Protein AF-0000000066200350 (afdb_homodimer)

Nearest PDB structures (foldseek):
  5h67-assembly1_C  TM=8.422E-01  e=1.984E-03  Bacillus subtilis subsp. subtilis str. 168
  4i99-assembly1_C  TM=7.567E-01  e=9.875E-02  Pyrococcus furiosus DSM 3638
  6wge-assembly1_C  TM=4.263E-01  e=4.332E-01  Homo sapiens
  5h67-assembly1_C  TM=8.419E-01  e=1.593E-03  Bacillus subtilis subsp. subtilis str. 168
  4i99-assembly1_C  TM=7.559E-01  e=7.669E-02  Pyrococcus furiosus DSM 3638

Secondary structure (DSSP, 8-state):
-----------SSHHHHHHHHHHHHT--TTS--HHHHHHHHHHHHHHHHHHHHHHHHHHHHHHHHHHHHHHHHHS--------TT-------TTHHHHHHHHHHHHHHHHHHHHHHHHHHHHHHT------TTSSS-S---------HHHHHHHHHHHHHHHHHHSPPB----S----HHHHHHHHHHHHHTSTTSEEEGGGG---SBHHHHHHHHHHHHHHHHTTSEEEEESSTTS-EEEEE-STTT-/-----------SSHHHHHHHHHHHHT--TTS--HHHHHHHHHHHHHHHHHHHHHHHHHHHHHHHHHHHHHHHHHS--------TT-------TTHHHHHHHHHHHHHHHHHHHHHHHHHHHHHHT------TTSSS-S---------HHHHHHHHHHHHHHHHHHSPPB----S----HHHHHHHHHHHHHTSTTSEEEGGGG---SBHHHHHHHHHHHHHHHHTTSEEEEESSTTS-EEEEE--TTT-

Radius of gyration: 26.45 Å; Cα contacts (8 Å, |Δi|>4): 480; chains: 2; bounding box: 98×64×71 Å

InterPro domains:
  IPR003768 Segregation and condensation protein A [MF_01805] (4-245)
  IPR003768 Segregation and condensation protein A [PF02616] (21-243)
  IPR003768 Segregation and condensation protein A [PTHR33969] (3-246)
  IPR023093 ScpA-like, C-terminal [G3DSA:1.10.10.580] (178-244)

Organism: Listeria monocytogenes serotype 4a (strain HCC23) (NCBI:txid552536)

Structure (mmCIF, N/CA/C/O backbone):
data_AF-0000000066200350-model_v1
#
loop_
_entity.id
_entity.type
_entity.pdbx_description
1 polymer 'Segregation and condensation protein A'
#
loop_
_atom_site.group_PDB
_atom_site.id
_atom_site.type_symbol
_atom_site.label_atom_id
_atom_site.label_alt_id
_atom_site.label_comp_id
_atom_site.label_asym_id
_atom_site.label_entity_id
_atom_site.label_seq_id
_atom_site.pdbx_PDB_ins_code
_atom_site.Cartn_x
_atom_site.Cartn_y
_atom_site.Cartn_z
_atom_site.occupancy
_atom_site.B_iso_or_equiv
_atom_site.auth_seq_id
_atom_site.auth_comp_id
_atom_site.auth_asym_id
_atom_site.auth_atom_id
_atom_site.pdbx_PDB_model_num
ATOM 1 N N . MET A 1 1 ? -17.141 -13.258 -3.705 1 23.38 1 MET A N 1
ATOM 2 C CA . MET A 1 1 ? -15.875 -12.961 -4.371 1 23.38 1 MET A CA 1
ATOM 3 C C . MET A 1 1 ? -15.109 -11.875 -3.617 1 23.38 1 MET A C 1
ATOM 5 O O . MET A 1 1 ? -15.516 -10.711 -3.604 1 23.38 1 MET A O 1
ATOM 9 N N . VAL A 1 2 ? -14.484 -12.406 -2.553 1 25.95 2 VAL A N 1
ATOM 10 C CA . VAL A 1 2 ? -13.898 -11.562 -1.511 1 25.95 2 VAL A CA 1
ATOM 11 C C . VAL A 1 2 ? -12.617 -10.914 -2.029 1 25.95 2 VAL A C 1
ATOM 13 O O . VAL A 1 2 ? -11.633 -11.609 -2.301 1 25.95 2 VAL A O 1
ATOM 16 N N . GLU A 1 3 ? -12.75 -9.859 -2.844 1 28.88 3 GLU A N 1
ATOM 17 C CA . GLU A 1 3 ? -11.672 -9.234 -3.605 1 28.88 3 GLU A CA 1
ATOM 18 C C . GLU A 1 3 ? -10.75 -8.422 -2.697 1 28.88 3 GLU A C 1
ATOM 20 O O . GLU A 1 3 ? -11.164 -7.414 -2.121 1 28.88 3 GLU A O 1
ATOM 25 N N . MET A 1 4 ? -9.984 -9.141 -1.834 1 29.5 4 MET A N 1
ATOM 26 C CA . MET A 1 4 ? -9.094 -8.641 -0.792 1 29.5 4 MET A CA 1
ATOM 27 C C . MET A 1 4 ? -7.816 -8.07 -1.396 1 29.5 4 MET A C 1
ATOM 29 O O . MET A 1 4 ? -7.172 -8.719 -2.219 1 29.5 4 MET A O 1
ATOM 33 N N . ASN A 1 5 ? -7.773 -6.816 -1.701 1 32.88 5 ASN A N 1
ATOM 34 C CA . ASN A 1 5 ? -6.715 -6.117 -2.418 1 32.88 5 ASN A CA 1
ATOM 35 C C . ASN A 1 5 ? -5.5 -5.875 -1.524 1 32.88 5 ASN A C 1
ATOM 37 O O . ASN A 1 5 ? -5.641 -5.422 -0.388 1 32.88 5 ASN A O 1
ATOM 41 N N . PHE A 1 6 ? -4.418 -6.715 -1.724 1 31.41 6 PHE A N 1
ATOM 42 C CA . PHE A 1 6 ? -3.115 -6.773 -1.068 1 31.41 6 PHE A CA 1
ATOM 43 C C . PHE A 1 6 ? -2.338 -5.48 -1.292 1 31.41 6 PHE A C 1
ATOM 45 O O . PHE A 1 6 ? -2.318 -4.945 -2.402 1 31.41 6 PHE A O 1
ATOM 52 N N . LYS A 1 7 ? -2.467 -4.461 -0.511 1 40.06 7 LYS A N 1
ATOM 53 C CA . LYS A 1 7 ? -1.557 -3.324 -0.616 1 40.06 7 LYS A CA 1
ATOM 54 C C . LYS A 1 7 ? -0.102 -3.771 -0.497 1 40.06 7 LYS A C 1
ATOM 56 O O . LYS A 1 7 ? 0.249 -4.52 0.417 1 40.06 7 LYS A O 1
ATOM 61 N N . VAL A 1 8 ? 0.663 -4.016 -1.537 1 39.97 8 VAL A N 1
ATOM 62 C CA . VAL A 1 8 ? 2.045 -4.473 -1.641 1 39.97 8 VAL A CA 1
ATOM 63 C C . VAL A 1 8 ? 2.965 -3.508 -0.895 1 39.97 8 VAL A C 1
ATOM 65 O O . VAL A 1 8 ? 3.207 -2.389 -1.355 1 39.97 8 VAL A O 1
ATOM 68 N N . ASP A 1 9 ? 2.83 -3.266 0.383 1 52.84 9 ASP A N 1
ATOM 69 C CA . ASP A 1 9 ? 3.746 -2.5 1.224 1 52.84 9 ASP A CA 1
ATOM 70 C C . ASP A 1 9 ? 5.164 -3.057 1.138 1 52.84 9 ASP A C 1
ATOM 72 O O . ASP A 1 9 ? 5.734 -3.475 2.146 1 52.84 9 ASP A O 1
ATOM 76 N N . ALA A 1 10 ? 5.703 -3.066 -0.047 1 64.19 10 ALA A N 1
ATOM 77 C CA . ALA A 1 10 ? 6.945 -3.828 -0.145 1 64.19 10 ALA A CA 1
ATOM 78 C C . ALA A 1 10 ? 8.141 -2.979 0.263 1 64.19 10 ALA A C 1
ATOM 80 O O . ALA A 1 10 ? 8.883 -3.338 1.182 1 64.19 10 ALA A O 1
ATOM 81 N N . PHE A 1 11 ? 8.234 -1.712 -0.253 1 76.94 11 PHE A N 1
ATOM 82 C CA . PHE A 1 11 ? 9.398 -0.879 0.043 1 76.94 11 PHE A CA 1
ATOM 83 C C . PHE A 1 11 ? 8.961 0.502 0.52 1 76.94 11 PHE A C 1
ATOM 85 O O . PHE A 1 11 ? 7.938 1.023 0.08 1 76.94 11 PHE A O 1
ATOM 92 N N . GLU A 1 12 ? 9.703 1.112 1.339 1 76.81 12 GLU A N 1
ATOM 93 C CA . GLU A 1 12 ? 9.383 2.4 1.949 1 76.81 12 GLU A CA 1
ATOM 94 C C . GLU A 1 12 ? 9.555 3.541 0.951 1 76.81 12 GLU A C 1
ATOM 96 O O . GLU A 1 12 ? 9.039 4.641 1.159 1 76.81 12 GLU A O 1
ATOM 101 N N . GLY A 1 13 ? 10.219 3.281 -0.117 1 85.62 13 GLY A N 1
ATOM 102 C CA . GLY A 1 13 ? 10.484 4.277 -1.142 1 85.62 13 GLY A CA 1
ATOM 103 C C . GLY A 1 13 ? 11.547 3.842 -2.139 1 85.62 13 GLY A C 1
ATOM 104 O O . GLY A 1 13 ? 12.031 2.711 -2.076 1 85.62 13 GLY A O 1
ATOM 105 N N . PRO A 1 14 ? 11.852 4.805 -3.023 1 90.75 14 PRO A N 1
ATOM 106 C CA . PRO A 1 14 ? 12.82 4.465 -4.074 1 90.75 14 PRO A CA 1
ATOM 107 C C . PRO A 1 14 ? 14.195 4.113 -3.516 1 90.75 14 PRO A C 1
ATOM 109 O O . PRO A 1 14 ? 14.828 3.158 -3.977 1 90.75 14 PRO A O 1
ATOM 112 N N . LEU A 1 15 ? 14.656 4.879 -2.521 1 92.06 15 LEU A N 1
ATOM 113 C CA . LEU A 1 15 ? 15.977 4.621 -1.966 1 92.06 15 LEU A CA 1
ATOM 114 C C . LEU A 1 15 ? 16.016 3.273 -1.251 1 92.06 15 LEU A C 1
ATOM 116 O O . LEU A 1 15 ? 17.016 2.568 -1.296 1 92.06 15 LEU A O 1
ATOM 120 N N . ASP A 1 16 ? 14.953 2.943 -0.586 1 90.12 16 ASP A N 1
ATOM 121 C CA . ASP A 1 16 ? 14.844 1.65 0.083 1 90.12 16 ASP A CA 1
ATOM 122 C C . ASP A 1 16 ? 14.906 0.504 -0.924 1 90.12 16 ASP A C 1
ATOM 124 O O . ASP A 1 16 ? 15.586 -0.497 -0.694 1 90.12 16 ASP A O 1
ATOM 128 N N . LEU A 1 17 ? 14.18 0.67 -1.973 1 90.44 17 LEU A N 1
ATOM 129 C CA . LEU A 1 17 ? 14.203 -0.326 -3.037 1 90.44 17 LEU A CA 1
ATOM 130 C C . LEU A 1 17 ? 15.609 -0.473 -3.611 1 90.44 17 LEU A C 1
ATOM 132 O O . LEU A 1 17 ? 16.094 -1.591 -3.785 1 90.44 17 LEU A O 1
ATOM 136 N N . LEU A 1 18 ? 16.281 0.663 -3.857 1 94.69 18 LEU A N 1
ATOM 137 C CA . LEU A 1 18 ? 17.625 0.633 -4.422 1 94.69 18 LEU A CA 1
ATOM 138 C C . LEU A 1 18 ? 18.594 -0.08 -3.486 1 94.69 18 LEU A C 1
ATOM 140 O O . LEU A 1 18 ? 19.406 -0.894 -3.928 1 94.69 18 LEU A O 1
ATOM 144 N N . LEU A 1 19 ? 18.453 0.238 -2.189 1 93.12 19 LEU A N 1
ATOM 145 C CA . LEU A 1 19 ? 19.312 -0.424 -1.216 1 93.12 19 LEU A CA 1
ATOM 146 C C . LEU A 1 19 ? 19.078 -1.932 -1.223 1 93.12 19 LEU A C 1
ATOM 148 O O . LEU A 1 19 ? 20.031 -2.711 -1.102 1 93.12 19 LEU A O 1
ATOM 152 N N . HIS A 1 20 ? 17.844 -2.252 -1.302 1 87.94 20 HIS A N 1
ATOM 153 C CA . HIS A 1 20 ? 17.5 -3.666 -1.369 1 87.94 20 HIS A CA 1
ATOM 154 C C . HIS A 1 20 ? 18.125 -4.328 -2.596 1 87.94 20 HIS A C 1
ATOM 156 O O . HIS A 1 20 ? 18.719 -5.406 -2.494 1 87.94 20 HIS A O 1
ATOM 162 N N . LEU A 1 21 ? 18.031 -3.699 -3.758 1 91.31 21 LEU A N 1
ATOM 163 C CA . LEU A 1 21 ? 18.578 -4.234 -5.004 1 91.31 21 LEU A CA 1
ATOM 164 C C . LEU A 1 21 ? 20.094 -4.34 -4.938 1 91.31 21 LEU A C 1
ATOM 166 O O . LEU A 1 21 ? 20.672 -5.336 -5.379 1 91.31 21 LEU A O 1
ATOM 170 N N . ILE A 1 22 ? 20.688 -3.32 -4.391 1 93.69 22 ILE A N 1
ATOM 171 C CA . ILE A 1 22 ? 22.141 -3.305 -4.242 1 93.69 22 ILE A CA 1
ATOM 172 C C . ILE A 1 22 ? 22.578 -4.457 -3.342 1 93.69 22 ILE A C 1
ATOM 174 O O . ILE A 1 22 ? 23.562 -5.133 -3.625 1 93.69 22 ILE A O 1
ATOM 178 N N . GLY A 1 23 ? 21.844 -4.684 -2.287 1 88.06 23 GLY A N 1
ATOM 179 C CA . GLY A 1 23 ? 22.109 -5.797 -1.393 1 88.06 23 GLY A CA 1
ATOM 180 C C . GLY A 1 23 ? 21.953 -7.148 -2.057 1 88.06 23 GLY A C 1
ATOM 181 O O . GLY A 1 23 ? 22.766 -8.055 -1.847 1 88.06 23 GLY A O 1
ATOM 182 N N . GLN A 1 24 ? 20.984 -7.242 -2.809 1 83.5 24 GLN A N 1
ATOM 183 C CA . GLN A 1 24 ? 20.703 -8.492 -3.498 1 83.5 24 GLN A CA 1
ATOM 184 C C . GLN A 1 24 ? 21.797 -8.828 -4.504 1 83.5 24 GLN A C 1
ATOM 186 O O . GLN A 1 24 ? 22.141 -10 -4.695 1 83.5 24 GLN A O 1
ATOM 191 N N . LEU A 1 25 ? 22.297 -7.789 -5.164 1 86.69 25 LEU A N 1
ATOM 192 C CA . LEU A 1 25 ? 23.328 -7.977 -6.168 1 86.69 25 LEU A CA 1
ATOM 193 C C . LEU A 1 25 ? 24.703 -8.125 -5.516 1 86.69 25 LEU A C 1
ATOM 195 O O . LEU A 1 25 ? 25.672 -8.492 -6.176 1 86.69 25 LEU A O 1
ATOM 199 N N . GLU A 1 26 ? 24.703 -7.871 -4.227 1 90.06 26 GLU A N 1
ATOM 200 C CA . GLU A 1 26 ? 25.938 -7.934 -3.459 1 90.06 26 GLU A CA 1
ATOM 201 C C . GLU A 1 26 ? 27.016 -7.051 -4.078 1 90.06 26 GLU A C 1
ATOM 203 O O . GLU A 1 26 ? 28.141 -7.5 -4.312 1 90.06 26 GLU A O 1
ATOM 208 N N . VAL A 1 27 ? 26.688 -5.914 -4.449 1 92.06 27 VAL A N 1
ATOM 209 C CA . VAL A 1 27 ? 27.625 -4.973 -5.047 1 92.06 27 VAL A CA 1
ATOM 210 C C . VAL A 1 27 ? 27.969 -3.881 -4.039 1 92.06 27 VAL A C 1
ATOM 212 O O . VAL A 1 27 ? 27.234 -3.654 -3.078 1 92.06 27 VAL A O 1
ATOM 215 N N . ASP A 1 28 ? 29.094 -3.254 -4.332 1 93.88 28 ASP A N 1
ATOM 216 C CA . ASP A 1 28 ? 29.531 -2.121 -3.521 1 93.88 28 ASP A CA 1
ATOM 217 C C . ASP A 1 28 ? 28.703 -0.877 -3.818 1 93.88 28 ASP A C 1
ATOM 219 O O . ASP A 1 28 ? 28.5 -0.517 -4.98 1 93.88 28 ASP A O 1
ATOM 223 N N . ILE A 1 29 ? 28.219 -0.238 -2.762 1 94.31 29 ILE A N 1
ATOM 224 C CA . ILE A 1 29 ? 27.344 0.923 -2.883 1 94.31 29 ILE A CA 1
ATOM 225 C C . ILE A 1 29 ? 28.094 2.062 -3.57 1 94.31 29 ILE A C 1
ATOM 227 O O . ILE A 1 29 ? 27.469 2.943 -4.176 1 94.31 29 ILE A O 1
ATOM 231 N N . TYR A 1 30 ? 29.484 2 -3.504 1 93.12 30 TYR A N 1
ATOM 232 C CA . TYR A 1 30 ? 30.297 3.053 -4.098 1 93.12 30 TYR A CA 1
ATOM 233 C C . TYR A 1 30 ? 30.625 2.734 -5.551 1 93.12 30 TYR A C 1
ATOM 235 O O . TYR A 1 30 ? 31.156 3.584 -6.277 1 93.12 30 TYR A O 1
ATOM 243 N N . ASP A 1 31 ? 30.375 1.604 -5.949 1 93.62 31 ASP A N 1
ATOM 244 C CA . ASP A 1 31 ? 30.625 1.172 -7.32 1 93.62 31 ASP A CA 1
ATOM 245 C C . ASP A 1 31 ? 29.422 0.391 -7.875 1 93.62 31 ASP A C 1
ATOM 247 O O . ASP A 1 31 ? 29.562 -0.773 -8.25 1 93.62 31 ASP A O 1
ATOM 251 N N . ILE A 1 32 ? 28.344 1.088 -7.984 1 94.88 32 ILE A N 1
ATOM 252 C CA . ILE A 1 32 ? 27.062 0.502 -8.383 1 94.88 32 ILE A CA 1
ATOM 253 C C . ILE A 1 32 ? 27.047 0.28 -9.898 1 94.88 32 ILE A C 1
ATOM 255 O O . ILE A 1 32 ? 27.344 1.198 -10.664 1 94.88 32 ILE A O 1
ATOM 259 N N . PRO A 1 33 ? 26.875 -0.932 -10.312 1 95.75 33 PRO A N 1
ATOM 260 C CA . PRO A 1 33 ? 26.641 -1.12 -11.75 1 95.75 33 PRO A CA 1
ATOM 261 C C . PRO A 1 33 ? 25.312 -0.508 -12.211 1 95.75 33 PRO A C 1
ATOM 263 O O . PRO A 1 33 ? 24.281 -1.174 -12.18 1 9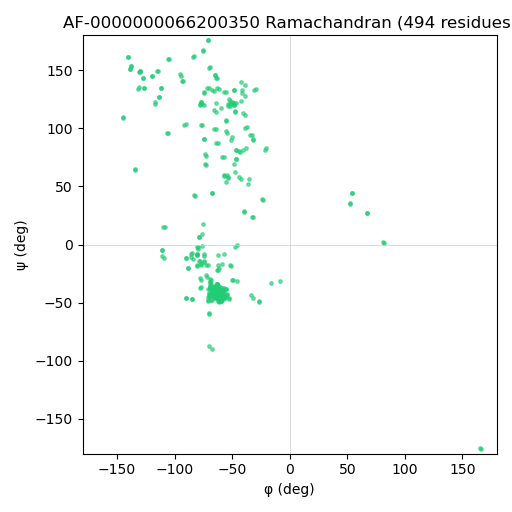5.75 33 PRO A O 1
ATOM 266 N N . MET A 1 34 ? 25.391 0.606 -12.758 1 95.25 34 MET A N 1
ATOM 267 C CA . MET A 1 34 ? 24.203 1.434 -12.992 1 95.25 34 MET A CA 1
ATOM 268 C C . MET A 1 34 ? 23.297 0.805 -14.047 1 95.25 34 MET A C 1
ATOM 270 O O . MET A 1 34 ? 22.078 0.91 -13.961 1 95.25 34 MET A O 1
ATOM 274 N N . ALA A 1 35 ? 23.922 0.176 -15.031 1 94.12 35 ALA A N 1
ATOM 275 C CA . ALA A 1 35 ? 23.109 -0.441 -16.078 1 94.12 35 ALA A CA 1
ATOM 276 C C . ALA A 1 35 ? 22.203 -1.528 -15.5 1 94.12 35 ALA A C 1
ATOM 278 O O . ALA A 1 35 ? 20.984 -1.53 -15.734 1 94.12 35 ALA A O 1
ATOM 279 N N . GLU A 1 36 ? 22.797 -2.344 -14.727 1 93.75 36 GLU A N 1
ATOM 280 C CA . GLU A 1 36 ? 22.078 -3.467 -14.141 1 93.75 36 GLU A CA 1
ATOM 281 C C . GLU A 1 36 ? 21.062 -2.986 -13.109 1 93.75 36 GLU A C 1
ATOM 283 O O . GLU A 1 36 ? 19.906 -3.428 -13.109 1 93.75 36 GLU A O 1
ATOM 288 N N . ILE A 1 37 ? 21.438 -2.1 -12.289 1 95.12 37 ILE A N 1
ATOM 289 C CA . ILE A 1 37 ? 20.594 -1.582 -11.219 1 95.12 37 ILE A CA 1
ATOM 290 C C . ILE A 1 37 ? 19.391 -0.852 -11.828 1 95.12 37 ILE A C 1
ATOM 292 O O . ILE A 1 37 ? 18.266 -0.981 -11.344 1 95.12 37 ILE A O 1
ATOM 296 N N . THR A 1 38 ? 19.625 -0.1 -12.875 1 96.5 38 THR A N 1
ATOM 297 C CA . THR A 1 38 ? 18.562 0.639 -13.539 1 96.5 38 THR A CA 1
ATOM 298 C C . THR A 1 38 ? 17.531 -0.317 -14.148 1 96.5 38 THR A C 1
ATOM 300 O O . THR A 1 38 ? 16.328 -0.12 -14 1 96.5 38 THR A O 1
ATOM 303 N N . ASP A 1 39 ? 18.016 -1.316 -14.719 1 93.19 39 ASP A N 1
ATOM 304 C CA . ASP A 1 39 ? 17.125 -2.289 -15.352 1 93.19 39 ASP A CA 1
ATOM 305 C C . ASP A 1 39 ? 16.266 -3.004 -14.32 1 93.19 39 ASP A C 1
ATOM 307 O O . ASP A 1 39 ? 15.055 -3.156 -14.508 1 93.19 39 ASP A O 1
ATOM 311 N N . GLN A 1 40 ? 16.906 -3.393 -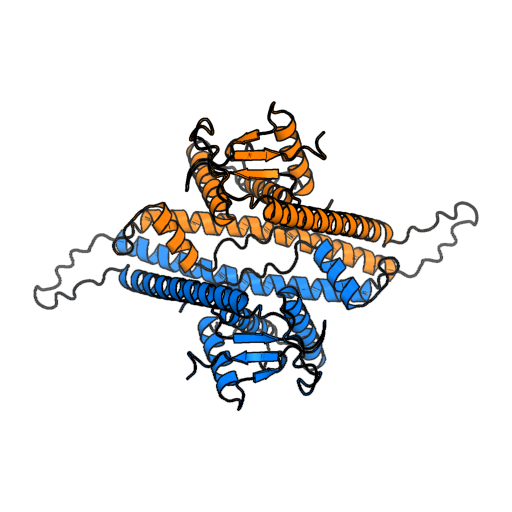13.289 1 91.5 40 GLN A N 1
ATOM 312 C CA . GLN A 1 40 ? 16.172 -4.074 -12.227 1 91.5 40 GLN A CA 1
ATOM 313 C C . GLN A 1 40 ? 15.172 -3.133 -11.562 1 91.5 40 GLN A C 1
ATOM 315 O O . GLN A 1 40 ? 14.039 -3.531 -11.266 1 91.5 40 GLN A O 1
ATOM 320 N N . TYR A 1 41 ? 15.609 -1.949 -11.305 1 93.44 41 TYR A N 1
ATOM 321 C CA . TYR A 1 41 ? 14.719 -0.948 -10.719 1 93.44 41 TYR A CA 1
ATOM 322 C C . TYR A 1 41 ? 13.492 -0.732 -11.594 1 93.44 41 TYR A C 1
ATOM 324 O O . TYR A 1 41 ? 12.359 -0.739 -11.094 1 93.44 41 TYR A O 1
ATOM 332 N N . MET A 1 42 ? 13.672 -0.593 -12.828 1 93.56 42 MET A N 1
ATOM 333 C CA . MET A 1 42 ? 12.586 -0.344 -13.773 1 93.56 42 MET A CA 1
ATOM 334 C C . MET A 1 42 ? 11.625 -1.525 -13.82 1 93.56 42 MET A C 1
ATOM 336 O O . MET A 1 42 ? 10.406 -1.337 -13.898 1 93.56 42 MET A O 1
ATOM 340 N N . GLU A 1 43 ? 12.164 -2.625 -13.742 1 88.75 43 GLU A N 1
ATOM 341 C CA . GLU A 1 43 ? 11.328 -3.822 -13.742 1 88.75 43 GLU A CA 1
ATOM 342 C C . GLU A 1 43 ? 10.43 -3.865 -12.508 1 88.75 43 GLU A C 1
ATOM 344 O O . GLU A 1 43 ? 9.242 -4.184 -12.609 1 88.75 43 GLU A O 1
ATOM 349 N N . PHE A 1 44 ? 11.039 -3.543 -11.406 1 87.88 44 PHE A N 1
ATOM 350 C CA . PHE A 1 44 ? 10.281 -3.504 -10.164 1 87.88 44 PHE A CA 1
ATOM 351 C C . PHE A 1 44 ? 9.172 -2.465 -10.242 1 87.88 44 PHE A C 1
ATOM 353 O O . PHE A 1 44 ? 8.031 -2.738 -9.859 1 87.88 44 PHE A O 1
ATOM 360 N N . VAL A 1 45 ? 9.453 -1.34 -10.68 1 89.25 45 VAL A N 1
ATOM 361 C CA . VAL A 1 45 ? 8.5 -0.242 -10.773 1 89.25 45 VAL A CA 1
ATOM 362 C C . VAL A 1 45 ? 7.336 -0.645 -11.68 1 89.25 45 VAL A C 1
ATOM 364 O O . VAL A 1 45 ? 6.172 -0.413 -11.344 1 89.25 45 VAL A O 1
ATOM 367 N N . HIS A 1 46 ? 7.648 -1.234 -12.781 1 88.44 46 HIS A N 1
ATOM 368 C CA . HIS A 1 46 ? 6.617 -1.657 -13.727 1 88.44 46 HIS A CA 1
ATOM 369 C C . HIS A 1 46 ? 5.707 -2.711 -13.102 1 88.44 46 HIS A C 1
ATOM 371 O O . HIS A 1 46 ? 4.484 -2.656 -13.266 1 88.44 46 HIS A O 1
ATOM 377 N N . THR A 1 47 ? 6.305 -3.602 -12.422 1 86 47 THR A N 1
ATOM 378 C CA . THR A 1 47 ? 5.535 -4.648 -11.758 1 86 47 THR A CA 1
ATOM 379 C C . THR A 1 47 ? 4.617 -4.051 -10.695 1 86 47 THR A C 1
ATOM 381 O O . THR A 1 47 ? 3.443 -4.418 -10.602 1 86 47 THR A O 1
ATOM 384 N N . MET A 1 48 ? 5.141 -3.158 -9.977 1 84.5 48 MET A N 1
ATOM 385 C CA . MET A 1 48 ? 4.352 -2.492 -8.945 1 84.5 48 MET A CA 1
ATOM 386 C C . MET A 1 48 ? 3.184 -1.729 -9.555 1 84.5 48 MET A C 1
ATOM 388 O O . MET A 1 48 ? 2.082 -1.72 -9.008 1 84.5 48 MET A O 1
ATOM 392 N N . GLN A 1 49 ? 3.406 -1.073 -10.617 1 85.5 49 GLN A N 1
ATOM 393 C CA . GLN A 1 49 ? 2.355 -0.333 -11.312 1 85.5 49 GLN A CA 1
ATOM 394 C C . GLN A 1 49 ? 1.235 -1.264 -11.766 1 85.5 49 GLN A C 1
ATOM 396 O O . GLN A 1 49 ? 0.055 -0.936 -11.633 1 85.5 49 GLN A O 1
ATOM 401 N N . GLU A 1 50 ? 1.645 -2.369 -12.242 1 84.56 50 GLU A N 1
ATOM 402 C CA . GLU A 1 50 ? 0.655 -3.348 -12.688 1 84.56 50 GLU A CA 1
ATOM 403 C C . GLU A 1 50 ? -0.171 -3.867 -11.508 1 84.56 50 GLU A C 1
ATOM 405 O O . GLU A 1 50 ? -1.39 -4.016 -11.617 1 84.56 50 GLU A O 1
ATOM 410 N N . MET A 1 51 ? 0.463 -4.133 -10.5 1 83.62 51 MET A N 1
ATOM 411 C CA . MET A 1 51 ? -0.225 -4.609 -9.305 1 83.62 51 MET A CA 1
ATOM 412 C C . MET A 1 51 ? -1.186 -3.551 -8.766 1 83.62 51 MET A C 1
ATOM 414 O O . MET A 1 51 ? -2.305 -3.869 -8.367 1 83.62 51 MET A O 1
ATOM 418 N N . GLU A 1 52 ? -0.717 -2.367 -8.75 1 81.75 52 GLU A N 1
ATOM 419 C CA . GLU A 1 52 ? -1.545 -1.264 -8.273 1 81.75 52 GLU A CA 1
ATOM 420 C C . GLU A 1 52 ? -2.793 -1.095 -9.133 1 81.75 52 GLU A C 1
ATOM 422 O O . GLU A 1 52 ? -3.865 -0.762 -8.625 1 81.75 52 GLU A O 1
ATOM 427 N N . LEU A 1 53 ? -2.564 -1.253 -10.383 1 83.88 53 LEU A N 1
ATOM 428 C CA . LEU A 1 53 ? -3.697 -1.139 -11.289 1 83.88 53 LEU A CA 1
ATOM 429 C C . LEU A 1 53 ? -4.762 -2.184 -10.969 1 83.88 53 LEU A C 1
ATOM 431 O O . LEU A 1 53 ? -5.957 -1.883 -10.992 1 83.88 53 LEU A O 1
ATOM 435 N N . ASP A 1 54 ? -4.332 -3.326 -10.688 1 83 54 ASP A N 1
ATOM 436 C CA . ASP A 1 54 ? -5.266 -4.406 -10.375 1 83 54 ASP A CA 1
ATOM 437 C C . ASP A 1 54 ? -6.004 -4.129 -9.062 1 83 54 ASP A C 1
ATOM 439 O O . ASP A 1 54 ? -7.215 -4.336 -8.977 1 83 54 ASP A O 1
ATOM 443 N N . VAL A 1 55 ? -5.352 -3.615 -8.141 1 81.75 55 VAL A N 1
ATOM 444 C CA . VAL A 1 55 ? -5.941 -3.312 -6.844 1 81.75 55 VAL A CA 1
ATOM 445 C C . VAL A 1 55 ? -6.918 -2.146 -6.977 1 81.75 55 VAL A C 1
ATOM 447 O O . VAL A 1 55 ? -8.023 -2.186 -6.43 1 81.75 55 VAL A O 1
ATOM 450 N N . ALA A 1 56 ? -6.527 -1.144 -7.684 1 84.94 56 ALA A N 1
ATOM 451 C CA . ALA A 1 56 ? -7.387 0.015 -7.898 1 84.94 56 ALA A CA 1
ATOM 452 C C . ALA A 1 56 ? -8.68 -0.387 -8.602 1 84.94 56 ALA A C 1
ATOM 454 O O . ALA A 1 56 ? -9.758 0.116 -8.273 1 84.94 56 ALA A O 1
ATOM 455 N N . SER A 1 57 ? -8.539 -1.248 -9.484 1 85.56 57 SER A N 1
ATOM 456 C CA . SER A 1 57 ? -9.68 -1.688 -10.281 1 85.56 57 SER A CA 1
ATOM 457 C C . SER A 1 57 ? -10.75 -2.322 -9.398 1 85.56 57 SER A C 1
ATOM 459 O O . SER A 1 57 ? -11.945 -2.117 -9.617 1 85.56 57 SER A O 1
ATOM 461 N N . GLU A 1 58 ? -10.289 -3.008 -8.391 1 84.94 58 GLU A N 1
ATOM 462 C CA . GLU A 1 58 ? -11.234 -3.639 -7.48 1 84.94 58 GLU A CA 1
ATOM 463 C C . GLU A 1 58 ? -12.078 -2.594 -6.746 1 84.94 58 GLU A C 1
ATOM 465 O O . GLU A 1 58 ? -13.289 -2.76 -6.586 1 84.94 58 GLU A O 1
ATOM 470 N N . TYR A 1 59 ? -11.508 -1.597 -6.367 1 89.56 59 TYR A N 1
ATOM 471 C CA . TYR A 1 59 ? -12.211 -0.527 -5.668 1 89.56 59 TYR A CA 1
ATOM 472 C C . TYR A 1 59 ? -13.164 0.2 -6.609 1 89.56 59 TYR A C 1
ATOM 474 O O . TYR A 1 59 ? -14.273 0.579 -6.211 1 89.56 59 TYR A O 1
ATOM 482 N N . LEU A 1 60 ? -12.703 0.349 -7.871 1 91.38 60 LEU A N 1
ATOM 483 C CA . LEU A 1 60 ? -13.516 1.06 -8.852 1 91.38 60 LEU A CA 1
ATOM 484 C C . LEU A 1 60 ? -14.75 0.246 -9.219 1 91.38 60 LEU A C 1
ATOM 486 O O . LEU A 1 60 ? -15.836 0.805 -9.414 1 91.38 60 LEU A O 1
ATOM 490 N N . VAL A 1 61 ? -14.531 -1.032 -9.281 1 91.06 61 VAL A N 1
ATOM 491 C CA . VAL A 1 61 ? -15.664 -1.911 -9.562 1 91.06 61 VAL A CA 1
ATOM 492 C C . VAL A 1 61 ? -16.688 -1.819 -8.438 1 91.06 61 VAL A C 1
ATOM 494 O O . VAL A 1 61 ? -17.891 -1.718 -8.688 1 91.06 61 VAL A O 1
ATOM 497 N N . MET A 1 62 ? -16.25 -1.812 -7.297 1 93.19 62 MET A N 1
ATOM 498 C CA . MET A 1 62 ? -17.141 -1.668 -6.148 1 93.19 62 MET A CA 1
ATOM 499 C C . MET A 1 62 ? -17.828 -0.302 -6.16 1 93.19 62 MET A C 1
ATOM 501 O O . MET A 1 62 ? -19.016 -0.193 -5.852 1 93.19 62 MET A O 1
ATOM 505 N N . ALA A 1 63 ? -17.094 0.663 -6.539 1 94.75 63 ALA A N 1
ATOM 506 C CA . ALA A 1 63 ? -17.672 1.995 -6.672 1 94.75 63 ALA A CA 1
ATOM 507 C C . ALA A 1 63 ? -18.828 1.988 -7.664 1 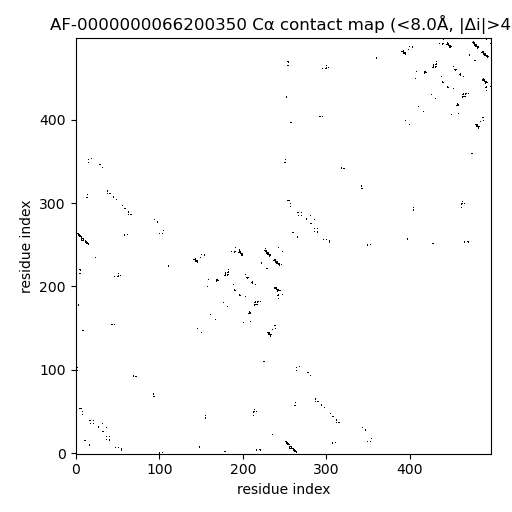94.75 63 ALA A C 1
ATOM 509 O O . ALA A 1 63 ? -19.891 2.547 -7.387 1 94.75 63 ALA A O 1
ATOM 510 N N . ALA A 1 64 ? -18.578 1.365 -8.703 1 95.62 64 ALA A N 1
ATOM 511 C CA . ALA A 1 64 ? -19.609 1.268 -9.734 1 95.62 64 ALA A CA 1
ATOM 512 C C . ALA A 1 64 ? -20.828 0.519 -9.211 1 95.62 64 ALA A C 1
ATOM 514 O O . ALA A 1 64 ? -21.969 0.901 -9.5 1 95.62 64 ALA A O 1
ATOM 515 N N . THR A 1 65 ? -20.562 -0.542 -8.5 1 95.69 65 THR A N 1
ATOM 516 C CA . THR A 1 65 ? -21.641 -1.321 -7.898 1 95.69 65 THR A CA 1
ATOM 517 C C . THR A 1 65 ? -22.453 -0.467 -6.926 1 95.69 65 THR A C 1
ATOM 519 O O . THR A 1 65 ? -23.688 -0.47 -6.965 1 95.69 65 THR A O 1
ATOM 522 N N . LEU A 1 66 ? -21.812 0.251 -6.082 1 96.88 66 LEU A N 1
ATOM 523 C CA . LEU A 1 66 ? -22.469 1.126 -5.117 1 96.88 66 LEU A CA 1
ATOM 524 C C . LEU A 1 66 ? -23.297 2.191 -5.828 1 96.88 66 LEU A C 1
ATOM 526 O O . LEU A 1 66 ? -24.422 2.48 -5.422 1 96.88 66 LEU A O 1
ATOM 530 N N . LEU A 1 67 ? -22.75 2.748 -6.855 1 96.38 67 LEU A N 1
ATOM 531 C CA . LEU A 1 67 ? -23.453 3.777 -7.621 1 96.38 67 LEU A CA 1
ATOM 532 C C . LEU A 1 67 ? -24.719 3.219 -8.266 1 96.38 67 LEU A C 1
ATOM 534 O O . LEU A 1 67 ? -25.75 3.887 -8.289 1 96.38 67 LEU A O 1
ATOM 538 N N . ALA A 1 68 ? -24.594 2.021 -8.734 1 95.38 68 ALA A N 1
ATOM 539 C CA . ALA A 1 68 ? -25.75 1.357 -9.328 1 95.38 68 ALA A CA 1
ATOM 540 C C . ALA A 1 68 ? -26.844 1.123 -8.297 1 95.38 68 ALA A C 1
ATOM 542 O O . ALA A 1 68 ? -28.016 1.379 -8.562 1 95.38 68 ALA A O 1
ATOM 543 N N . ILE A 1 69 ? -26.422 0.662 -7.188 1 96.06 69 ILE A N 1
ATOM 544 C CA . ILE A 1 69 ? -27.375 0.41 -6.117 1 96.06 69 ILE A CA 1
ATOM 545 C C . ILE A 1 69 ? -28.031 1.723 -5.691 1 96.06 69 ILE A C 1
ATOM 547 O O . ILE A 1 69 ? -29.25 1.797 -5.547 1 96.06 69 ILE A O 1
ATOM 551 N N . LYS A 1 70 ? -27.234 2.73 -5.523 1 95.12 70 LYS A N 1
ATOM 552 C CA . LYS A 1 70 ? -27.75 4.047 -5.156 1 95.12 70 LYS A CA 1
ATOM 553 C C . LYS A 1 70 ? -28.781 4.531 -6.168 1 95.12 70 LYS A C 1
ATOM 555 O O . LYS A 1 70 ? -29.844 5.035 -5.785 1 95.12 70 LYS A O 1
ATOM 560 N N . SER A 1 71 ? -28.438 4.359 -7.371 1 93.19 71 SER A N 1
ATOM 561 C CA . SER A 1 71 ? -29.312 4.797 -8.453 1 93.19 71 SER A CA 1
ATOM 562 C C . SER A 1 71 ? -30.641 4.051 -8.422 1 93.19 71 SER A C 1
ATOM 564 O O . SER A 1 71 ? -31.703 4.66 -8.578 1 93.19 71 SER A O 1
ATOM 566 N N . LYS A 1 72 ? -30.578 2.77 -8.203 1 92.31 72 LYS A N 1
ATOM 567 C CA . LYS A 1 72 ? -31.781 1.942 -8.133 1 92.31 72 LYS A CA 1
ATOM 568 C C . LYS A 1 72 ? -32.656 2.346 -6.953 1 92.31 72 LYS A C 1
ATOM 570 O O . LYS A 1 72 ? -33.875 2.34 -7.055 1 92.31 72 LYS A O 1
ATOM 575 N N . MET A 1 73 ? -32 2.664 -5.953 1 90.81 73 MET A N 1
ATOM 576 C CA . MET A 1 73 ? -32.75 3.025 -4.738 1 90.81 73 MET A CA 1
ATOM 577 C C . MET A 1 73 ? -33.406 4.383 -4.895 1 90.81 73 MET A C 1
ATOM 579 O O . MET A 1 73 ? -34.406 4.664 -4.227 1 90.81 73 MET A O 1
ATOM 583 N N . LEU A 1 74 ? -32.875 5.238 -5.719 1 88.12 74 LEU A N 1
ATOM 584 C CA . LEU A 1 74 ? -33.406 6.582 -5.914 1 88.12 74 LEU A CA 1
ATOM 585 C C . LEU A 1 74 ? -34.5 6.59 -6.953 1 88.12 74 LEU A C 1
ATOM 587 O O . LEU A 1 74 ? -35.281 7.547 -7.035 1 88.12 74 LEU A O 1
ATOM 591 N N . LEU A 1 75 ? -34.688 5.543 -7.668 1 82.94 75 LEU A N 1
ATOM 592 C CA . LEU A 1 75 ? -35.719 5.469 -8.711 1 82.94 75 LEU A CA 1
ATOM 593 C C . LEU A 1 75 ? -37.094 5.266 -8.109 1 82.94 75 LEU A C 1
ATOM 595 O O . LEU A 1 75 ? -37.25 4.492 -7.164 1 82.94 75 LEU A O 1
ATOM 599 N N . PRO A 1 76 ? -38.031 6.34 -8.516 1 76.12 76 PRO A N 1
ATOM 600 C CA . PRO A 1 76 ? -39.406 6.168 -8.031 1 76.12 76 PRO A CA 1
ATOM 601 C C . PRO A 1 76 ? -39.938 4.766 -8.289 1 76.12 76 PRO A C 1
ATOM 603 O O . PRO A 1 76 ? -39.625 4.152 -9.305 1 76.12 76 PRO A O 1
ATOM 606 N N . LYS A 1 77 ? -40.25 4.176 -7.262 1 61.97 77 LYS A N 1
ATOM 607 C CA . LYS A 1 77 ? -40.875 2.861 -7.422 1 61.97 77 LYS A CA 1
ATOM 608 C C . LYS A 1 77 ? -41.969 2.893 -8.484 1 61.97 77 LYS A C 1
ATOM 610 O O . LYS A 1 77 ? -42.875 3.707 -8.414 1 61.97 77 LYS A O 1
ATOM 615 N N . GLN A 1 78 ? -41.531 2.951 -9.633 1 53.5 78 GLN A N 1
ATOM 616 C CA . GLN A 1 78 ? -42.656 2.883 -10.578 1 53.5 78 GLN A CA 1
ATOM 617 C C . GLN A 1 78 ? -43.75 1.991 -10.047 1 53.5 78 GLN A C 1
ATOM 619 O O . GLN A 1 78 ? -43.531 0.844 -9.664 1 53.5 78 GLN A O 1
ATOM 624 N N . GLU A 1 79 ? -44.688 2.686 -9.383 1 49.62 79 GLU A N 1
ATOM 625 C CA . GLU A 1 79 ? -45.938 1.994 -9.18 1 49.62 79 GLU A CA 1
ATOM 626 C C . GLU A 1 79 ? -46.344 1.19 -10.414 1 49.62 79 GLU A C 1
ATOM 628 O O . GLU A 1 79 ? -47 1.718 -11.328 1 49.62 79 GLU A O 1
ATOM 633 N N . LEU A 1 80 ? -45.5 0.712 -11.211 1 45.09 80 LEU A N 1
ATOM 634 C CA . LEU A 1 80 ? -46.156 -0.083 -12.25 1 45.09 80 LEU A CA 1
ATOM 635 C C . LEU A 1 80 ? -47.281 -0.92 -11.672 1 45.09 80 LEU A C 1
ATOM 637 O O . LEU A 1 80 ? -47.188 -1.423 -10.555 1 45.09 80 LEU A O 1
ATOM 641 N N . GLU A 1 81 ? -48.562 -0.536 -12.109 1 44.31 81 GLU A N 1
ATOM 642 C CA . GLU A 1 81 ? -49.781 -1.357 -12.062 1 44.31 81 GLU A CA 1
ATOM 643 C C . GLU A 1 81 ? -49.438 -2.836 -12.25 1 44.31 81 GLU A C 1
ATOM 645 O O . GLU A 1 81 ? -49.531 -3.357 -13.359 1 44.31 81 GLU A O 1
ATOM 650 N N . ILE A 1 82 ? -48.312 -3.27 -11.984 1 43.16 82 ILE A N 1
ATOM 651 C CA . ILE A 1 82 ? -48.281 -4.715 -12.164 1 43.16 82 ILE A CA 1
ATOM 652 C C . ILE A 1 82 ? -49.438 -5.363 -11.445 1 43.16 82 ILE A C 1
ATOM 654 O O . ILE A 1 82 ? -49.812 -4.941 -10.344 1 43.16 82 ILE A O 1
ATOM 658 N N . ASP A 1 83 ? -50.344 -6.168 -12.18 1 44.12 83 ASP A N 1
ATOM 659 C CA . ASP A 1 83 ? -51.406 -7.043 -11.719 1 44.12 83 ASP A CA 1
ATOM 660 C C . ASP A 1 83 ? -51.094 -7.621 -10.336 1 44.12 83 ASP A C 1
ATOM 662 O O . ASP A 1 83 ? -49.906 -7.801 -9.992 1 44.12 83 ASP A O 1
ATOM 666 N N . TYR A 1 84 ? -52.031 -7.633 -9.344 1 46.38 84 TYR A N 1
ATOM 667 C CA . TYR A 1 84 ? -52.125 -8.211 -8.008 1 46.38 84 TYR A CA 1
ATOM 668 C C . TYR A 1 84 ? -51.25 -9.453 -7.883 1 46.38 84 TYR A C 1
ATOM 670 O O . TYR A 1 84 ? -50.844 -9.82 -6.781 1 46.38 84 TYR A O 1
ATOM 678 N N . ASP A 1 85 ? -51.375 -10.43 -8.883 1 44.72 85 ASP A N 1
ATOM 679 C CA . ASP A 1 85 ? -50.969 -11.82 -8.664 1 44.72 85 ASP A CA 1
ATOM 680 C C . ASP A 1 85 ? -49.469 -11.945 -8.562 1 44.72 85 ASP A C 1
ATOM 682 O O . ASP A 1 85 ? -48.938 -12.883 -7.949 1 44.72 85 ASP A O 1
ATOM 686 N N . THR A 1 86 ? -48.688 -11.523 -9.633 1 45.75 86 THR A N 1
ATOM 687 C CA . THR A 1 86 ? -47.281 -11.906 -9.562 1 45.75 86 THR A CA 1
ATOM 688 C C . THR A 1 86 ? -46.5 -10.938 -8.68 1 45.75 86 THR A C 1
ATOM 690 O O . THR A 1 86 ? -46.031 -9.891 -9.156 1 45.75 86 THR A O 1
ATOM 693 N N . LEU A 1 87 ? -46.812 -10.414 -7.574 1 44.72 87 LEU A N 1
ATOM 694 C CA . LEU A 1 87 ? -46.094 -9.742 -6.488 1 44.72 87 LEU A CA 1
ATOM 695 C C . LEU A 1 87 ? -44.625 -10.148 -6.469 1 44.72 87 LEU A C 1
ATOM 697 O O . LEU A 1 87 ? -44.25 -11.086 -5.77 1 44.72 87 LEU A O 1
ATOM 701 N N . GLU A 1 88 ? -44.031 -10.297 -7.523 1 49.22 88 GLU A N 1
ATOM 702 C CA . GLU A 1 88 ? -42.594 -10.555 -7.426 1 49.22 88 GLU A CA 1
ATOM 703 C C . GLU A 1 88 ? -41.938 -9.578 -6.465 1 49.22 88 GLU A C 1
ATOM 705 O O . GLU A 1 88 ? -42.062 -8.367 -6.609 1 49.22 88 GLU A O 1
ATOM 710 N N . GLU A 1 89 ? -41.969 -9.758 -5.172 1 53.97 89 GLU A N 1
ATOM 711 C CA . GLU A 1 89 ? -41.219 -9.062 -4.113 1 53.97 89 GLU A CA 1
ATOM 712 C C . GLU A 1 89 ? -39.969 -8.383 -4.664 1 53.97 89 GLU A C 1
ATOM 714 O O . GLU A 1 89 ? -39.094 -9.039 -5.23 1 53.97 89 GLU A O 1
ATOM 719 N N . GLU A 1 90 ? -40.031 -7.262 -5.199 1 65 90 GLU A N 1
ATOM 720 C CA . GLU A 1 90 ? -38.906 -6.473 -5.684 1 65 90 GLU A CA 1
ATOM 721 C C . GLU A 1 90 ? -37.719 -6.598 -4.75 1 65 90 GLU A C 1
ATOM 723 O O . GLU A 1 90 ? -37.844 -6.34 -3.549 1 65 90 GLU A O 1
ATOM 728 N N . GLU A 1 91 ? -36.75 -7.418 -5.086 1 81.12 91 GLU A N 1
ATOM 729 C CA . GLU A 1 91 ? -35.531 -7.688 -4.328 1 81.12 91 GLU A CA 1
ATOM 730 C C . GLU A 1 91 ? -34.812 -6.395 -3.998 1 81.12 91 GLU A C 1
ATOM 732 O O . GLU A 1 91 ? -34.719 -5.484 -4.828 1 81.12 91 GLU A O 1
ATOM 737 N N . ASP A 1 92 ? -34.625 -6.129 -2.676 1 90.94 92 ASP A N 1
ATOM 738 C CA . ASP A 1 92 ? -33.781 -5.02 -2.236 1 90.94 92 ASP A CA 1
ATOM 739 C C . ASP A 1 92 ? -32.438 -5.012 -2.971 1 90.94 92 ASP A C 1
ATOM 741 O O . ASP A 1 92 ? -31.719 -6.004 -2.949 1 90.94 92 ASP A O 1
ATOM 745 N N . PRO A 1 93 ? -32.344 -4.02 -3.695 1 92.75 93 PRO A N 1
ATOM 746 C CA . PRO A 1 93 ? -31.094 -3.949 -4.484 1 92.75 93 PRO A CA 1
ATOM 747 C C . PRO A 1 93 ? -29.844 -4.133 -3.639 1 92.75 93 PRO A C 1
ATOM 749 O O . PRO A 1 93 ? -28.781 -4.445 -4.172 1 92.75 93 PRO A O 1
ATOM 752 N N . ARG A 1 94 ? -30 -3.947 -2.326 1 94.12 94 ARG A N 1
ATOM 753 C CA . ARG A 1 94 ? -28.844 -4.027 -1.431 1 94.12 94 ARG A CA 1
ATOM 754 C C . ARG A 1 94 ? -28.562 -5.469 -1.024 1 94.12 94 ARG A C 1
ATOM 756 O O . ARG A 1 94 ? -27.5 -5.77 -0.482 1 94.12 94 ARG A O 1
ATOM 763 N N . ASP A 1 95 ? -29.344 -6.402 -1.319 1 94.19 95 ASP A N 1
ATOM 764 C CA . ASP A 1 95 ? -29.297 -7.746 -0.755 1 94.19 95 ASP A CA 1
ATOM 765 C C . ASP A 1 95 ? -27.984 -8.445 -1.095 1 94.19 95 ASP A C 1
ATOM 767 O O . ASP A 1 95 ? -27.344 -9.031 -0.219 1 94.19 95 ASP A O 1
ATOM 771 N N . ALA A 1 96 ? -27.672 -8.383 -2.305 1 93.75 96 ALA A N 1
ATOM 772 C CA . ALA A 1 96 ? -26.453 -9.055 -2.732 1 93.75 96 ALA A CA 1
ATOM 773 C C . ALA A 1 96 ? -25.234 -8.469 -2.035 1 93.75 96 ALA A C 1
ATOM 775 O O . ALA A 1 96 ? -24.328 -9.195 -1.631 1 93.75 96 ALA A O 1
ATOM 776 N N . LEU A 1 97 ? -25.188 -7.184 -1.894 1 95.62 97 LEU A N 1
ATOM 777 C CA . LEU A 1 97 ? -24.078 -6.5 -1.234 1 95.62 97 LEU A CA 1
ATOM 778 C C . LEU A 1 97 ? -24.016 -6.867 0.245 1 95.62 97 LEU A C 1
ATOM 780 O O . LEU A 1 97 ? -22.953 -7.156 0.773 1 95.62 97 LEU A O 1
ATOM 784 N N . VAL A 1 98 ? -25.141 -6.91 0.875 1 96.06 98 VAL A N 1
ATOM 785 C CA . VAL A 1 98 ? -25.234 -7.223 2.297 1 96.06 98 VAL A CA 1
ATOM 786 C C . VAL A 1 98 ? -24.719 -8.641 2.547 1 96.06 98 VAL A C 1
ATOM 788 O O . VAL A 1 98 ? -23.984 -8.883 3.508 1 96.06 98 VAL A O 1
ATOM 791 N N . GLU A 1 99 ? -25.125 -9.453 1.687 1 95.25 99 GLU A N 1
ATOM 792 C CA . GLU A 1 99 ? -24.672 -10.836 1.809 1 95.25 99 GLU A CA 1
ATOM 793 C C . GLU A 1 99 ? -23.156 -10.93 1.701 1 95.25 99 GLU A C 1
ATOM 795 O O . GLU A 1 99 ? -22.516 -11.625 2.494 1 95.25 99 GLU A O 1
ATOM 800 N N . LYS A 1 100 ? -22.625 -10.234 0.787 1 93 100 LYS A N 1
ATOM 801 C CA . LYS A 1 100 ? -21.172 -10.219 0.588 1 93 100 LYS A CA 1
ATOM 802 C C . LYS A 1 100 ? -20.453 -9.641 1.806 1 93 100 LYS A C 1
ATOM 804 O O . LYS A 1 100 ? -19.438 -10.172 2.236 1 93 100 LYS A O 1
ATOM 809 N N . LEU A 1 101 ? -21.031 -8.656 2.361 1 95.44 101 LEU A N 1
ATOM 810 C CA . LEU A 1 101 ? -20.453 -7.996 3.527 1 95.44 101 LEU A CA 1
ATOM 811 C C . LEU A 1 101 ? -20.469 -8.914 4.742 1 95.44 101 LEU A C 1
ATOM 813 O O . LEU A 1 101 ? -19.5 -8.977 5.5 1 95.44 101 LEU A O 1
ATOM 817 N N . MET A 1 102 ? -21.5 -9.617 4.867 1 95.25 102 MET A N 1
ATOM 818 C CA . MET A 1 102 ? -21.625 -10.523 6 1 95.25 102 MET A CA 1
ATOM 819 C C . MET A 1 102 ? -20.656 -11.695 5.879 1 95.25 102 MET A C 1
ATOM 821 O O . MET A 1 102 ? -20.078 -12.125 6.875 1 95.25 102 MET A O 1
ATOM 825 N N . GLU A 1 103 ? -20.609 -12.125 4.723 1 91.62 103 GLU A N 1
ATOM 826 C CA . GLU A 1 103 ? -19.641 -13.188 4.477 1 91.62 103 GLU A CA 1
ATOM 827 C C . GLU A 1 103 ? -18.219 -12.727 4.785 1 91.62 103 GLU A C 1
ATOM 829 O O . GLU A 1 103 ? -17.469 -13.43 5.465 1 91.62 103 GLU A O 1
ATOM 834 N N . TYR A 1 104 ? -17.891 -11.617 4.273 1 88.56 104 TYR A N 1
ATOM 835 C CA . TYR A 1 104 ? -16.562 -11.062 4.5 1 88.56 104 TYR A CA 1
ATOM 836 C C . TYR A 1 104 ? -16.297 -10.859 5.984 1 88.56 104 TYR A C 1
ATOM 838 O O . TYR A 1 104 ? -15.211 -11.156 6.48 1 88.56 104 TYR A O 1
ATOM 846 N N . LYS A 1 105 ? -17.188 -10.344 6.645 1 91.38 105 LYS A N 1
ATOM 847 C CA . LYS A 1 105 ? -17.094 -10.109 8.086 1 91.38 105 LYS A CA 1
ATOM 848 C C . LYS A 1 105 ? -16.812 -11.414 8.836 1 91.38 105 LYS A C 1
ATOM 850 O O . LYS A 1 105 ? -15.961 -11.453 9.727 1 91.38 105 LYS A O 1
ATOM 855 N N . ARG A 1 106 ? -17.5 -12.383 8.477 1 90.5 106 ARG A N 1
ATOM 856 C CA . ARG A 1 106 ? -17.328 -13.688 9.109 1 90.5 106 ARG A CA 1
ATOM 857 C C . ARG A 1 106 ? -15.906 -14.211 8.883 1 90.5 106 ARG A C 1
ATOM 859 O O . ARG A 1 106 ? -15.273 -14.719 9.812 1 90.5 106 ARG A O 1
ATOM 866 N N . PHE A 1 107 ? -15.516 -14.117 7.703 1 81.94 107 PHE A N 1
ATOM 867 C CA . PHE A 1 107 ? -14.172 -14.578 7.367 1 81.94 107 PHE A CA 1
ATOM 868 C C . PHE A 1 107 ? -13.117 -13.805 8.156 1 81.94 107 PHE A C 1
ATOM 870 O O . PHE A 1 107 ? -12.148 -14.391 8.641 1 81.94 107 PHE A O 1
ATOM 877 N N . LYS A 1 108 ? -13.25 -12.508 8.164 1 83.19 108 LYS A N 1
ATOM 878 C CA . LYS A 1 108 ? -12.305 -11.641 8.875 1 83.19 108 LYS A CA 1
ATOM 879 C C . LYS A 1 108 ? -12.227 -12.008 10.352 1 83.19 108 LYS A C 1
ATOM 881 O O . LYS A 1 108 ? -11.141 -12.023 10.938 1 83.19 108 LYS A O 1
ATOM 886 N N . GLU A 1 109 ? -13.32 -12.305 10.93 1 86.38 109 GLU A N 1
ATOM 887 C CA . GLU A 1 109 ? -13.375 -12.688 12.336 1 86.38 109 GLU A CA 1
ATOM 888 C C . GLU A 1 109 ? -12.711 -14.039 12.57 1 86.38 109 GLU A C 1
ATOM 890 O O . GLU A 1 109 ? -11.992 -14.227 13.547 1 86.38 109 GLU A O 1
ATOM 895 N N . ALA A 1 110 ? -13.008 -14.922 11.68 1 84.12 110 ALA A N 1
ATOM 896 C CA . ALA A 1 110 ? -12.398 -16.234 11.773 1 84.12 110 ALA A CA 1
ATOM 897 C C . ALA A 1 110 ? -10.875 -16.156 11.672 1 84.12 110 ALA A C 1
ATOM 899 O O . ALA A 1 110 ? -10.164 -16.828 12.422 1 84.12 110 ALA A O 1
ATOM 900 N N . ALA A 1 111 ? -10.477 -15.352 10.75 1 76.56 111 ALA A N 1
ATOM 901 C CA . ALA A 1 111 ? -9.039 -15.172 10.555 1 76.56 111 ALA A CA 1
ATOM 902 C C . ALA A 1 111 ? -8.391 -14.586 11.805 1 76.56 111 ALA A C 1
ATOM 904 O O . ALA A 1 111 ? -7.281 -14.977 12.18 1 76.56 111 ALA A O 1
ATOM 905 N N . LYS A 1 112 ? -9.023 -13.656 12.383 1 79 112 LYS A N 1
ATOM 906 C CA . LYS A 1 112 ? -8.523 -13.031 13.609 1 79 112 LYS A CA 1
ATOM 907 C C . LYS A 1 112 ? -8.398 -14.062 14.734 1 79 112 LYS A C 1
ATOM 909 O O . LYS A 1 112 ? -7.414 -14.055 15.477 1 79 112 LYS A O 1
ATOM 914 N N . GLU A 1 113 ? -9.352 -14.883 14.844 1 82.5 113 GLU A N 1
ATOM 915 C CA . GLU A 1 113 ? -9.344 -15.93 15.859 1 82.5 113 GLU A CA 1
ATOM 916 C C . GLU A 1 113 ? -8.195 -16.906 15.641 1 82.5 113 GLU A C 1
ATOM 918 O O . GLU A 1 113 ? -7.543 -17.328 16.594 1 82.5 113 GLU A O 1
ATOM 923 N N . LEU A 1 114 ? -8.031 -17.234 14.422 1 79.12 114 LEU A N 1
ATOM 924 C CA . LEU A 1 114 ? -6.949 -18.156 14.086 1 79.12 114 LEU A CA 1
ATOM 925 C C . LEU A 1 114 ? -5.594 -17.547 14.422 1 79.12 114 LEU A C 1
ATOM 927 O O . LEU A 1 114 ? -4.695 -18.234 14.906 1 79.12 114 LEU A O 1
ATOM 931 N N . LYS A 1 115 ? -5.445 -16.297 14.148 1 74.38 115 LYS A N 1
ATOM 932 C CA . LYS A 1 115 ? -4.203 -15.594 14.461 1 74.38 115 LYS A CA 1
ATOM 933 C C . LYS A 1 115 ? -3.938 -15.586 15.961 1 74.38 115 LYS A C 1
ATOM 935 O O . LYS A 1 115 ? -2.799 -15.758 16.391 1 74.38 115 LYS A O 1
ATOM 940 N N . GLU A 1 116 ? -4.938 -15.359 16.672 1 75.12 116 GLU A N 1
ATOM 941 C CA . GLU A 1 116 ? -4.824 -15.336 18.125 1 75.12 116 GLU A CA 1
ATOM 942 C C . GLU A 1 116 ? -4.43 -16.703 18.672 1 75.12 116 GLU A C 1
ATOM 944 O O . GLU A 1 116 ? -3.609 -16.797 19.594 1 75.12 116 GLU A O 1
ATOM 949 N N . LYS A 1 117 ? -4.98 -17.672 18.094 1 77.38 117 LYS A N 1
ATOM 950 C CA . LYS A 1 117 ? -4.656 -19.031 18.516 1 77.38 117 LYS A CA 1
ATOM 951 C C . LYS A 1 117 ? -3.209 -19.375 18.188 1 77.38 117 LYS A C 1
ATOM 953 O O . LYS A 1 117 ? -2.527 -20.031 18.969 1 77.38 117 LYS A O 1
ATOM 958 N N . GLU A 1 118 ? -2.768 -18.906 17.078 1 71.75 118 GLU A N 1
ATOM 959 C CA . GLU A 1 118 ? -1.382 -19.141 16.688 1 71.75 118 GLU A CA 1
ATOM 960 C C . GLU A 1 118 ? -0.412 -18.406 17.594 1 71.75 118 GLU A C 1
ATOM 962 O O . GLU A 1 118 ? 0.639 -18.938 17.953 1 71.75 118 GLU A O 1
ATOM 967 N N . ALA A 1 119 ? -0.751 -17.203 17.906 1 64.69 119 ALA A N 1
ATOM 968 C CA . ALA A 1 119 ? 0.083 -16.422 18.797 1 64.69 119 ALA A CA 1
ATOM 969 C C . ALA A 1 119 ? 0.171 -17.062 20.188 1 64.69 119 ALA A C 1
ATOM 971 O O . ALA A 1 119 ? 1.229 -17.062 20.812 1 64.69 119 ALA A O 1
ATOM 972 N N . GLU A 1 120 ? -0.896 -17.609 20.594 1 65.25 120 GLU A N 1
ATOM 973 C CA . GLU A 1 120 ? -0.937 -18.312 21.875 1 65.25 120 GLU A CA 1
ATOM 974 C C . GLU A 1 120 ? -0.076 -19.578 21.844 1 65.25 120 GLU A C 1
ATOM 976 O O . GLU A 1 120 ? 0.622 -19.875 22.812 1 65.25 120 GLU A O 1
ATOM 981 N N . ARG A 1 121 ? -0.211 -20.25 20.781 1 61.25 121 ARG A N 1
ATOM 982 C CA . ARG A 1 121 ? 0.571 -21.469 20.641 1 61.25 121 ARG A CA 1
ATOM 983 C C . ARG A 1 121 ? 2.062 -21.156 20.578 1 61.25 121 ARG A C 1
ATOM 985 O O . ARG A 1 121 ? 2.881 -21.922 21.094 1 61.25 121 ARG A O 1
ATOM 992 N N . SER A 1 122 ? 2.361 -20.094 19.906 1 57.28 122 SER A N 1
ATOM 993 C CA . SER A 1 122 ? 3.758 -19.672 19.844 1 57.28 122 SER A CA 1
ATOM 994 C C . SER A 1 122 ? 4.285 -19.312 21.234 1 57.28 122 SER A C 1
ATOM 996 O O . SER A 1 122 ? 5.449 -19.562 21.547 1 57.28 122 SER A O 1
ATOM 998 N N . PHE A 1 123 ? 3.439 -18.797 21.984 1 51.84 123 PHE A N 1
ATOM 999 C CA . PHE A 1 123 ? 3.789 -18.469 23.359 1 51.84 123 PHE A CA 1
ATOM 1000 C C . PHE A 1 123 ? 3.961 -19.734 24.203 1 51.84 123 PHE A C 1
ATOM 1002 O O . PHE A 1 123 ? 4.84 -19.797 25.062 1 51.84 123 PHE A O 1
ATOM 1009 N N . TYR A 1 124 ? 3.199 -20.672 24 1 50.06 124 TYR A N 1
ATOM 1010 C CA . TYR A 1 124 ? 3.268 -21.906 24.781 1 50.06 124 TYR A CA 1
ATOM 1011 C C . TYR A 1 124 ? 4.422 -22.781 24.312 1 50.06 124 TYR A C 1
ATOM 1013 O O . TYR A 1 124 ? 4.996 -23.547 25.094 1 50.06 124 TYR A O 1
ATOM 1021 N N . PHE A 1 125 ? 4.637 -22.797 23.141 1 41.88 125 PHE A N 1
ATOM 1022 C CA . PHE A 1 125 ? 5.723 -23.656 22.656 1 41.88 125 PHE A CA 1
ATOM 1023 C C . PHE A 1 125 ? 7.074 -22.984 22.891 1 41.88 125 PHE A C 1
ATOM 1025 O O . PHE A 1 125 ? 8.102 -23.484 22.422 1 41.88 125 PHE A O 1
ATOM 1032 N N . SER A 1 126 ? 7.137 -21.875 23.562 1 41.22 126 SER A N 1
ATOM 1033 C CA . SER A 1 126 ? 8.453 -21.531 24.109 1 41.22 126 SER A CA 1
ATOM 1034 C C . SER A 1 126 ? 8.859 -22.516 25.203 1 41.22 126 SER A C 1
ATOM 1036 O O . SER A 1 126 ? 8.641 -22.25 26.391 1 41.22 126 SER A O 1
ATOM 1038 N N . LYS A 1 127 ? 8.703 -23.844 25.094 1 37.66 127 LYS A N 1
ATOM 1039 C CA . LYS A 1 127 ? 9.312 -24.781 26.031 1 37.66 127 LYS A CA 1
ATOM 1040 C C . LYS A 1 127 ? 10.789 -24.453 26.25 1 37.66 127 LYS A C 1
ATOM 1042 O O . LYS A 1 127 ? 11.469 -23.953 25.344 1 37.66 127 LYS A O 1
ATOM 1047 N N . PRO A 1 128 ? 11.273 -24.422 27.516 1 36.66 128 PRO A N 1
ATOM 1048 C CA . PRO A 1 128 ? 12.719 -24.453 27.75 1 36.66 128 PRO A CA 1
ATOM 1049 C C . PRO A 1 128 ? 13.438 -25.453 26.859 1 36.66 128 PRO A C 1
ATOM 1051 O O . PRO A 1 128 ? 12.836 -26.422 26.406 1 36.66 128 PRO A O 1
ATOM 1054 N N . PRO A 1 129 ? 14.648 -25.109 26.312 1 36.19 129 PRO A N 1
ATOM 1055 C CA . PRO A 1 129 ? 15.469 -26.109 25.625 1 36.19 129 PRO A CA 1
ATOM 1056 C C . PRO A 1 129 ? 15.539 -27.438 26.375 1 36.19 129 PRO A C 1
ATOM 1058 O O . PRO A 1 129 ? 16.016 -27.5 27.5 1 36.19 129 PRO A O 1
ATOM 1061 N N . MET A 1 130 ? 14.539 -28.062 26.641 1 31.89 130 MET A N 1
ATOM 1062 C CA . MET A 1 130 ? 14.93 -29.391 27.109 1 31.89 130 MET A CA 1
ATOM 1063 C C . MET A 1 130 ? 16.062 -29.953 26.281 1 31.89 130 MET A C 1
ATOM 1065 O O . MET A 1 130 ? 16.141 -29.719 25.062 1 31.89 130 MET A O 1
ATOM 1069 N N . ASP A 1 131 ? 17.156 -30.516 27.016 1 33.38 131 ASP A N 1
ATOM 1070 C CA . ASP A 1 131 ? 18.406 -31.172 26.641 1 33.38 131 ASP A CA 1
ATOM 1071 C C . ASP A 1 131 ? 18.156 -32.25 25.562 1 33.38 131 ASP A C 1
ATOM 1073 O O . ASP A 1 131 ? 18.734 -33.312 25.625 1 33.38 131 ASP A O 1
ATOM 1077 N N . LEU A 1 132 ? 17.016 -32.531 25.109 1 29.23 132 LEU A N 1
ATOM 1078 C CA . LEU A 1 132 ? 17.172 -33.594 24.125 1 29.23 132 LEU A CA 1
ATOM 1079 C C . LEU A 1 132 ? 18.188 -33.219 23.062 1 29.23 132 LEU A C 1
ATOM 1081 O O . LEU A 1 132 ? 17.844 -32.531 22.094 1 29.23 132 LEU A O 1
ATOM 1085 N N . ALA A 1 133 ? 19.469 -32.875 23.359 1 32.72 133 ALA A N 1
ATOM 1086 C CA . ALA A 1 133 ? 20.719 -32.812 22.625 1 32.72 133 ALA A CA 1
ATOM 1087 C C . ALA A 1 133 ? 20.766 -33.906 21.531 1 32.72 133 ALA A C 1
ATOM 1089 O O . ALA A 1 133 ? 21.484 -33.781 20.547 1 32.72 133 ALA A O 1
ATOM 1090 N N . GLU A 1 134 ? 20.375 -35.094 21.953 1 32.25 134 GLU A N 1
ATOM 1091 C CA . GLU A 1 134 ? 20.891 -36.156 21.109 1 32.25 134 GLU A CA 1
ATOM 1092 C C . GLU A 1 134 ? 20.266 -36.125 19.719 1 32.25 134 GLU A C 1
ATOM 1094 O O . GLU A 1 134 ? 20.969 -36.219 18.703 1 32.25 134 GLU A O 1
ATOM 1099 N N . TYR A 1 135 ? 19.078 -36.844 19.422 1 31.8 135 TYR A N 1
ATOM 1100 C CA . TYR A 1 135 ? 18.703 -37.188 18.062 1 31.8 135 TYR A CA 1
ATOM 1101 C C . TYR A 1 135 ? 18.062 -36.031 17.344 1 31.8 135 TYR A C 1
ATOM 1103 O O . TYR A 1 135 ? 17.344 -36.219 16.359 1 31.8 135 TYR A O 1
ATOM 1111 N N . ASP A 1 136 ? 17.75 -34.938 17.984 1 33.09 136 ASP A N 1
ATOM 1112 C CA . ASP A 1 136 ? 17.078 -33.906 17.203 1 33.09 136 ASP A CA 1
ATOM 1113 C C . ASP A 1 136 ? 17.922 -33.469 16.016 1 33.09 136 ASP A C 1
ATOM 1115 O O . ASP A 1 136 ? 19 -32.906 16.188 1 33.09 136 ASP A O 1
ATOM 1119 N N . ASP A 1 137 ? 17.984 -34.281 14.992 1 33 137 ASP A N 1
ATOM 1120 C CA . ASP A 1 137 ? 18.781 -34.031 13.797 1 33 137 ASP A CA 1
ATOM 1121 C C . ASP A 1 137 ? 18.734 -32.562 13.414 1 33 137 ASP A C 1
ATOM 1123 O O . ASP A 1 137 ? 17.781 -31.844 13.75 1 33 137 ASP A O 1
ATOM 1127 N N . GLY A 1 138 ? 19.828 -31.812 13.188 1 34.25 138 GLY A N 1
ATOM 1128 C CA . GLY A 1 138 ? 20.406 -30.594 12.648 1 34.25 138 GLY A CA 1
ATOM 1129 C C . GLY A 1 138 ? 19.469 -29.875 11.703 1 34.25 138 GLY A C 1
ATOM 1130 O O . GLY A 1 138 ? 19.797 -28.797 11.18 1 34.25 138 GLY A O 1
ATOM 1131 N N . THR A 1 139 ? 18.688 -30.594 11 1 31.11 139 THR A N 1
ATOM 1132 C CA . THR A 1 139 ? 18.094 -29.875 9.883 1 31.11 139 THR A CA 1
ATOM 1133 C C . THR A 1 139 ? 16.984 -28.938 10.367 1 31.11 139 THR A C 1
ATOM 1135 O O . THR A 1 139 ? 15.805 -29.297 10.336 1 31.11 139 THR A O 1
ATOM 1138 N N . LYS A 1 140 ? 16.891 -28.609 11.547 1 37.94 140 LYS A N 1
ATOM 1139 C CA . LYS A 1 140 ? 15.883 -27.594 11.82 1 37.94 140 LYS A CA 1
ATOM 1140 C C . LYS A 1 140 ? 15.984 -26.438 10.836 1 37.94 140 LYS A C 1
ATOM 1142 O O . LYS A 1 140 ? 16.828 -25.547 11 1 37.94 140 LYS A O 1
ATOM 1147 N N . VAL A 1 141 ? 15.766 -26.734 9.547 1 36.94 141 VAL A N 1
ATOM 1148 C CA . VAL A 1 141 ? 15.688 -25.641 8.578 1 36.94 141 VAL A CA 1
ATOM 1149 C C . VAL A 1 141 ? 14.844 -24.5 9.133 1 36.94 141 VAL A C 1
ATOM 1151 O O . VAL A 1 141 ? 13.656 -24.688 9.438 1 36.94 141 VAL A O 1
ATOM 1154 N N . ALA A 1 142 ? 15.281 -23.734 9.875 1 39.91 142 ALA A N 1
ATOM 1155 C CA . ALA A 1 142 ? 14.633 -22.531 10.414 1 39.91 142 ALA A CA 1
ATOM 1156 C C . ALA A 1 142 ? 13.828 -21.812 9.336 1 39.91 142 ALA A C 1
ATOM 1158 O O . ALA A 1 142 ? 14.375 -21.375 8.328 1 39.91 142 ALA A O 1
ATOM 1159 N N . GLU A 1 143 ? 12.594 -22.266 9.055 1 49.31 143 GLU A N 1
ATOM 1160 C CA . GLU A 1 143 ? 11.695 -21.578 8.133 1 49.31 143 GLU A CA 1
ATOM 1161 C C . GLU A 1 143 ? 11.586 -20.094 8.477 1 49.31 143 GLU A C 1
ATOM 1163 O O . GLU A 1 143 ? 11.289 -19.734 9.617 1 49.31 143 GLU A O 1
ATOM 1168 N N . LEU A 1 144 ? 12.453 -19.281 7.816 1 51.5 144 LEU A N 1
ATOM 1169 C CA . LEU A 1 144 ? 12.508 -17.844 8 1 51.5 144 LEU A CA 1
ATOM 1170 C C . LEU A 1 144 ? 11.195 -17.188 7.57 1 51.5 144 LEU A C 1
ATOM 1172 O O . LEU A 1 144 ? 10.562 -17.641 6.613 1 51.5 144 LEU A O 1
ATOM 1176 N N . ASP A 1 145 ? 10.742 -16.375 8.305 1 62.66 145 ASP A N 1
ATOM 1177 C CA . ASP A 1 145 ? 9.594 -15.539 7.957 1 62.66 145 ASP A CA 1
ATOM 1178 C C . ASP A 1 145 ? 9.844 -14.773 6.66 1 62.66 145 ASP A C 1
ATOM 1180 O O . ASP A 1 145 ? 10.836 -14.055 6.535 1 62.66 145 ASP A O 1
ATOM 1184 N N . VAL A 1 146 ? 9.164 -15.211 5.629 1 77.19 146 VAL A N 1
ATOM 1185 C CA . VAL A 1 146 ? 9.297 -14.602 4.309 1 77.19 146 VAL A CA 1
ATOM 1186 C C . VAL A 1 146 ? 8.547 -13.273 4.273 1 77.19 146 VAL A C 1
ATOM 1188 O O . VAL A 1 146 ? 7.379 -13.203 4.66 1 77.19 146 VAL A O 1
ATOM 1191 N N . SER A 1 147 ? 9.32 -12.219 3.984 1 74.88 147 SER A N 1
ATOM 1192 C CA . SER A 1 147 ? 8.711 -10.891 3.891 1 74.88 147 SER A CA 1
ATOM 1193 C C . SER A 1 147 ? 8.102 -10.656 2.514 1 74.88 147 SER A C 1
ATOM 1195 O O . SER A 1 147 ? 8.367 -11.414 1.574 1 74.88 147 SER A O 1
ATOM 1197 N N . LEU A 1 148 ? 7.281 -9.719 2.461 1 78.88 148 LEU A N 1
ATOM 1198 C CA . LEU A 1 148 ? 6.727 -9.297 1.18 1 78.88 148 LEU A CA 1
ATOM 1199 C C . LEU A 1 148 ? 7.836 -8.938 0.198 1 78.88 148 LEU A C 1
ATOM 1201 O O . LEU A 1 148 ? 7.738 -9.234 -0.994 1 78.88 148 LEU A O 1
ATOM 1205 N N . ASN A 1 149 ? 8.852 -8.328 0.719 1 78.38 149 ASN A N 1
ATOM 1206 C CA . ASN A 1 149 ? 9.977 -7.941 -0.121 1 78.38 149 ASN A CA 1
ATOM 1207 C C . ASN A 1 149 ? 10.672 -9.156 -0.729 1 78.38 149 ASN A C 1
ATOM 1209 O O . ASN A 1 149 ? 11.086 -9.125 -1.89 1 78.38 149 ASN A O 1
ATOM 1213 N N . ASP A 1 150 ? 10.68 -10.219 0.043 1 80.19 150 ASP A N 1
ATOM 1214 C CA . ASP A 1 150 ? 11.266 -11.469 -0.446 1 80.19 150 ASP A CA 1
ATOM 1215 C C . ASP A 1 150 ? 10.43 -12.055 -1.582 1 80.19 150 ASP A C 1
ATOM 1217 O O . ASP A 1 150 ? 10.977 -12.531 -2.58 1 80.19 150 ASP A O 1
ATOM 1221 N N . MET A 1 151 ? 9.188 -11.992 -1.374 1 86.06 151 MET A N 1
ATOM 1222 C CA . MET A 1 151 ? 8.281 -12.523 -2.381 1 86.06 151 MET A CA 1
ATOM 1223 C C . MET A 1 151 ? 8.359 -11.719 -3.672 1 86.06 151 MET A C 1
ATOM 1225 O O . MET A 1 151 ? 8.359 -12.281 -4.766 1 86.06 151 MET A O 1
ATOM 1229 N N . LEU A 1 152 ? 8.414 -10.438 -3.508 1 85.81 152 LEU A N 1
ATOM 1230 C CA . LEU A 1 152 ? 8.508 -9.562 -4.668 1 85.81 152 LEU A CA 1
ATOM 1231 C C . LEU A 1 152 ? 9.812 -9.781 -5.418 1 85.81 152 LEU A C 1
ATOM 1233 O O . LEU A 1 152 ? 9.836 -9.758 -6.652 1 85.81 152 LEU A O 1
ATOM 1237 N N . SER A 1 153 ? 10.844 -9.953 -4.672 1 84.62 153 SER A N 1
ATOM 1238 C CA . SER A 1 153 ? 12.133 -10.242 -5.285 1 84.62 153 SER A CA 1
ATOM 1239 C C . SER A 1 153 ? 12.094 -11.547 -6.074 1 84.62 153 SER A C 1
ATOM 1241 O O . SER A 1 153 ? 12.57 -11.602 -7.211 1 84.62 153 SER A O 1
ATOM 1243 N N . ALA A 1 154 ? 11.492 -12.508 -5.441 1 87.75 154 ALA A N 1
ATOM 1244 C CA . ALA A 1 154 ? 11.359 -13.797 -6.117 1 87.75 154 ALA A CA 1
ATOM 1245 C C . ALA A 1 154 ? 10.5 -13.672 -7.371 1 87.75 154 ALA A C 1
ATOM 1247 O O . ALA A 1 154 ? 10.789 -14.297 -8.391 1 87.75 154 ALA A O 1
ATOM 1248 N N . PHE A 1 155 ? 9.523 -12.977 -7.273 1 90.94 155 PHE A N 1
ATOM 1249 C CA . PHE A 1 155 ? 8.625 -12.75 -8.398 1 90.94 155 PHE A CA 1
ATOM 1250 C C . PHE A 1 155 ? 9.352 -12.055 -9.547 1 90.94 155 PHE A C 1
ATOM 1252 O O . PHE A 1 155 ? 9.242 -12.477 -10.695 1 90.94 155 PHE A O 1
ATOM 1259 N N . ASN A 1 156 ? 10.062 -11.031 -9.289 1 88.38 156 ASN A N 1
ATOM 1260 C CA . ASN A 1 156 ? 10.797 -10.297 -10.312 1 88.38 156 ASN A CA 1
ATOM 1261 C C . ASN A 1 156 ? 11.875 -11.164 -10.953 1 88.38 156 ASN A C 1
ATOM 1263 O O . ASN A 1 156 ? 12.109 -11.078 -12.164 1 88.38 156 ASN A O 1
ATOM 1267 N N . LYS A 1 157 ? 12.516 -11.891 -10.125 1 86.25 157 LYS A N 1
ATOM 1268 C CA . LYS A 1 157 ? 13.5 -12.828 -10.664 1 86.25 157 LYS A CA 1
ATOM 1269 C C . LYS A 1 157 ? 12.852 -13.797 -11.648 1 86.25 157 LYS A C 1
ATOM 1271 O O . LYS A 1 157 ? 13.406 -14.07 -12.711 1 86.25 157 LYS A O 1
ATOM 1276 N N . MET A 1 158 ? 11.758 -14.297 -11.25 1 88.38 158 MET A N 1
ATOM 1277 C CA . MET A 1 158 ? 11.016 -15.219 -12.102 1 88.38 158 MET A CA 1
ATOM 1278 C C . MET A 1 158 ? 10.602 -14.531 -13.398 1 88.38 158 MET A C 1
ATOM 1280 O O . MET A 1 158 ? 10.695 -15.125 -14.477 1 88.38 158 MET A O 1
ATOM 1284 N N . LEU A 1 159 ? 10.141 -13.305 -13.32 1 89 159 LEU A N 1
ATOM 1285 C CA . LEU A 1 159 ? 9.727 -12.547 -14.5 1 89 159 LEU A CA 1
ATOM 1286 C C . LEU A 1 159 ? 10.891 -12.391 -15.477 1 89 159 LEU A C 1
ATOM 1288 O O . LEU A 1 159 ? 10.711 -12.539 -16.688 1 89 159 LEU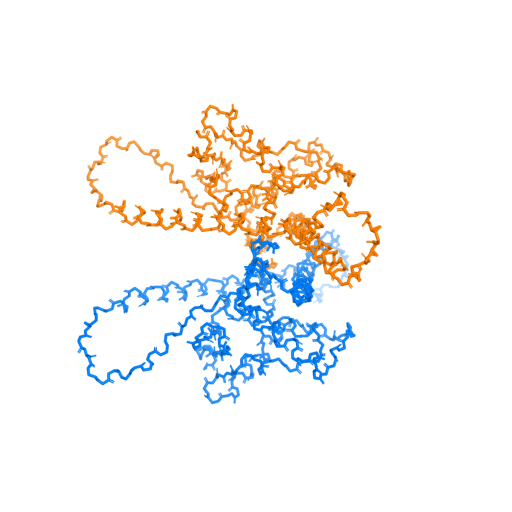 A O 1
ATOM 1292 N N . ARG A 1 160 ? 11.977 -12.055 -14.93 1 84.69 160 ARG A N 1
ATOM 1293 C CA . ARG A 1 160 ? 13.164 -11.875 -15.766 1 84.69 160 ARG A CA 1
ATOM 1294 C C . ARG A 1 160 ? 13.523 -13.156 -16.5 1 84.69 160 ARG A C 1
ATOM 1296 O O . ARG A 1 160 ? 13.883 -13.133 -17.672 1 84.69 160 ARG A O 1
ATOM 1303 N N . ARG A 1 161 ? 13.414 -14.219 -15.789 1 83.81 161 ARG A N 1
ATOM 1304 C CA . ARG A 1 161 ? 13.734 -15.508 -16.375 1 83.81 161 ARG A CA 1
ATOM 1305 C C . ARG A 1 161 ? 12.75 -15.867 -17.484 1 83.81 161 ARG A C 1
ATOM 1307 O O . ARG A 1 161 ? 13.148 -16.391 -18.531 1 83.81 161 ARG A O 1
ATOM 1314 N N . LYS A 1 162 ? 11.547 -15.594 -17.25 1 84.62 162 LYS A N 1
ATOM 1315 C CA . LYS A 1 162 ? 10.516 -15.906 -18.234 1 84.62 162 LYS A CA 1
ATOM 1316 C C . LYS A 1 162 ? 10.664 -15.031 -19.469 1 84.62 162 LYS A C 1
ATOM 1318 O O . LYS A 1 162 ? 10.438 -15.492 -20.594 1 84.62 162 LYS A O 1
ATOM 1323 N N . LYS A 1 163 ? 10.938 -13.75 -19.234 1 78.31 163 LYS A N 1
ATOM 1324 C CA . LYS A 1 163 ? 11.141 -12.828 -20.344 1 78.31 163 LYS A CA 1
ATOM 1325 C C . LYS A 1 163 ? 12.289 -13.289 -21.25 1 78.31 163 LYS A C 1
ATOM 1327 O O . LYS A 1 163 ? 12.227 -13.141 -22.469 1 78.31 163 LYS A O 1
ATOM 1332 N N . LEU A 1 164 ? 13.219 -13.773 -20.578 1 69.56 164 LEU A N 1
ATOM 1333 C CA . LEU A 1 164 ? 14.383 -14.25 -21.312 1 69.56 164 LEU A CA 1
ATOM 1334 C C . LEU A 1 164 ? 14.047 -15.5 -22.125 1 69.56 164 LEU A C 1
ATOM 1336 O O . LEU A 1 164 ? 14.531 -15.672 -23.25 1 69.56 164 LEU A O 1
ATOM 1340 N N . ASN A 1 165 ? 13.195 -16.266 -21.641 1 70.75 165 ASN A N 1
ATOM 1341 C CA . ASN A 1 165 ? 12.898 -17.547 -22.281 1 70.75 165 ASN A CA 1
ATOM 1342 C C . ASN A 1 165 ? 11.781 -17.406 -23.312 1 70.75 165 ASN A C 1
ATOM 1344 O O . ASN A 1 165 ? 11.828 -18.031 -24.375 1 70.75 165 ASN A O 1
ATOM 1348 N N . LYS A 1 166 ? 10.656 -16.703 -22.984 1 68.06 166 LYS A N 1
ATOM 1349 C CA . LYS A 1 166 ? 9.523 -16.422 -23.859 1 68.06 166 LYS A CA 1
ATOM 1350 C C . LYS A 1 166 ? 8.93 -15.047 -23.578 1 68.06 166 LYS A C 1
ATOM 1352 O O . LYS A 1 166 ? 8.336 -14.828 -22.516 1 68.06 166 LYS A O 1
ATOM 1357 N N . PRO A 1 167 ? 9.195 -14.125 -24.625 1 66.12 167 PRO A N 1
ATOM 1358 C CA . PRO A 1 167 ? 8.719 -12.766 -24.391 1 66.12 167 PRO A CA 1
ATOM 1359 C C . PRO A 1 167 ? 7.242 -12.719 -24 1 66.12 167 PRO A C 1
ATOM 1361 O O . PRO A 1 167 ? 6.414 -13.375 -24.625 1 66.12 167 PRO A O 1
ATOM 1364 N N . LEU A 1 168 ? 7.023 -12.172 -22.844 1 63.09 168 LEU A N 1
ATOM 1365 C CA . LEU A 1 168 ? 5.668 -12.039 -22.312 1 63.09 168 LEU A CA 1
ATOM 1366 C C . LEU A 1 168 ? 4.828 -11.125 -23.188 1 63.09 168 LEU A C 1
ATOM 1368 O O . LEU A 1 168 ? 5.305 -10.086 -23.656 1 63.09 168 LEU A O 1
ATOM 1372 N N . HIS A 1 169 ? 3.607 -11.656 -23.766 1 61.12 169 HIS A N 1
ATOM 1373 C CA . HIS A 1 169 ? 2.684 -10.836 -24.547 1 61.12 169 HIS A CA 1
ATOM 1374 C C . HIS A 1 169 ? 2.004 -9.789 -23.672 1 61.12 169 HIS A C 1
ATOM 1376 O O . HIS A 1 169 ? 1.862 -9.984 -22.469 1 61.12 169 HIS A O 1
ATOM 1382 N N . THR A 1 170 ? 1.979 -8.555 -24.141 1 53.84 170 THR A N 1
ATOM 1383 C CA . THR A 1 170 ? 1.346 -7.465 -23.406 1 53.84 170 THR A CA 1
ATOM 1384 C C . THR A 1 170 ? -0.17 -7.504 -23.594 1 53.84 170 THR A C 1
ATOM 1386 O O . THR A 1 170 ? -0.886 -6.664 -23.031 1 53.84 170 THR A O 1
ATOM 1389 N N . ARG A 1 171 ? -0.741 -8.539 -24.531 1 46.66 171 ARG A N 1
ATOM 1390 C CA . ARG A 1 171 ? -2.125 -8.273 -24.922 1 46.66 171 ARG A CA 1
ATOM 1391 C C . ARG A 1 171 ? -3.047 -8.336 -23.703 1 46.66 171 ARG A C 1
ATOM 1393 O O . ARG A 1 171 ? -2.963 -9.266 -22.906 1 46.66 171 ARG A O 1
ATOM 1400 N N . ILE A 1 172 ? -3.625 -7.238 -23.344 1 46.72 172 ILE A N 1
ATOM 1401 C CA . ILE A 1 172 ? -4.598 -6.859 -22.328 1 46.72 172 ILE A CA 1
ATOM 1402 C C . ILE A 1 172 ? -5.871 -7.68 -22.5 1 46.72 172 ILE A C 1
ATOM 1404 O O . ILE A 1 172 ? -6.914 -7.344 -21.938 1 46.72 172 ILE A O 1
ATOM 1408 N N . THR A 1 173 ? -6.023 -8.539 -23.672 1 42.28 173 THR A N 1
ATOM 1409 C CA . THR A 1 173 ? -7.398 -8.984 -23.844 1 42.28 173 THR A CA 1
ATOM 1410 C C . THR A 1 173 ? -7.855 -9.812 -22.641 1 42.28 173 THR A C 1
ATOM 1412 O O . THR A 1 173 ? -8.891 -10.477 -22.703 1 42.28 173 THR A O 1
ATOM 1415 N N . THR A 1 174 ? -7.004 -10.328 -21.906 1 44.5 174 THR A N 1
ATOM 1416 C CA . THR A 1 174 ? -7.27 -11.57 -21.188 1 44.5 174 THR A CA 1
ATOM 1417 C C . THR A 1 174 ? -8.523 -11.438 -20.328 1 44.5 174 THR A C 1
ATOM 1419 O O . THR A 1 174 ? -8.883 -10.336 -19.891 1 44.5 174 THR A O 1
ATOM 1422 N N . GLN A 1 175 ? -9.328 -12.398 -20.469 1 47.56 175 GLN A N 1
ATOM 1423 C CA . GLN A 1 175 ? -10.422 -12.727 -19.562 1 47.56 175 GLN A CA 1
ATOM 1424 C C . GLN A 1 175 ? -10.07 -12.352 -18.125 1 47.56 175 GLN A C 1
ATOM 1426 O O . GLN A 1 175 ? -9.07 -12.812 -17.578 1 47.56 175 GLN A O 1
ATOM 1431 N N . GLU A 1 176 ? -10.398 -11.125 -17.703 1 58.59 176 GLU A N 1
ATOM 1432 C CA . GLU A 1 176 ? -10.227 -10.477 -16.406 1 58.59 176 GLU A CA 1
ATOM 1433 C C . GLU A 1 176 ? -10.422 -11.477 -15.273 1 58.59 176 GLU A C 1
ATOM 1435 O O . GLU A 1 176 ? -11.555 -11.742 -14.859 1 58.59 176 GLU A O 1
ATOM 1440 N N . ILE A 1 177 ? -9.703 -12.672 -15.297 1 62.69 177 ILE A N 1
ATOM 1441 C CA . ILE A 1 177 ? -9.797 -13.555 -14.141 1 62.69 177 ILE A CA 1
ATOM 1442 C C . ILE A 1 177 ? -9.617 -12.742 -12.859 1 62.69 177 ILE A C 1
ATOM 1444 O O . ILE A 1 177 ? -8.641 -12 -12.719 1 62.69 177 ILE A O 1
ATOM 1448 N N . SER A 1 178 ? -10.648 -12.898 -12.133 1 77.44 178 SER A N 1
ATOM 1449 C CA . SER A 1 178 ? -10.648 -12.188 -10.859 1 77.44 178 SER A CA 1
ATOM 1450 C C . SER A 1 178 ? -9.633 -12.789 -9.898 1 77.44 178 SER A C 1
ATOM 1452 O O . SER A 1 178 ? -9.164 -13.914 -10.094 1 77.44 178 SER A O 1
ATOM 1454 N N . ILE A 1 179 ? -9.125 -12.094 -9.055 1 80 179 ILE A N 1
ATOM 1455 C CA . ILE A 1 179 ? -8.219 -12.523 -8 1 80 179 ILE A CA 1
ATOM 1456 C C . ILE A 1 179 ? -8.812 -13.734 -7.277 1 80 179 ILE A C 1
ATOM 1458 O O . ILE A 1 179 ? -8.094 -14.688 -6.957 1 80 179 ILE A O 1
ATOM 1462 N N . ASP A 1 180 ? -10.125 -13.773 -7.238 1 79.88 180 ASP A N 1
ATOM 1463 C CA . ASP A 1 180 ? -10.805 -14.867 -6.551 1 79.88 180 ASP A CA 1
ATOM 1464 C C . ASP A 1 180 ? -10.656 -16.172 -7.328 1 79.88 180 ASP A C 1
ATOM 1466 O O . ASP A 1 180 ? -10.328 -17.219 -6.746 1 79.88 180 ASP A O 1
ATOM 1470 N N . GLU A 1 181 ? -10.906 -16.078 -8.516 1 87.56 181 GLU A N 1
ATOM 1471 C CA . GLU A 1 181 ? -10.766 -17.266 -9.367 1 87.56 181 GLU A CA 1
ATOM 1472 C C . GLU A 1 181 ? -9.328 -17.766 -9.383 1 87.56 181 GLU A C 1
ATOM 1474 O O . GLU A 1 181 ? -9.086 -18.969 -9.383 1 87.56 181 GLU A O 1
ATOM 1479 N N . ARG A 1 182 ? -8.453 -16.859 -9.383 1 90.94 182 ARG A N 1
ATOM 1480 C CA . ARG A 1 182 ? -7.047 -17.234 -9.406 1 90.94 182 ARG A CA 1
ATOM 1481 C C . ARG A 1 182 ? -6.637 -17.891 -8.086 1 90.94 182 ARG A C 1
ATOM 1483 O O . ARG A 1 182 ? -5.809 -18.797 -8.07 1 90.94 182 ARG A O 1
ATOM 1490 N N . MET A 1 183 ? -7.199 -17.453 -7.059 1 90.69 183 MET A N 1
ATOM 1491 C CA . MET A 1 183 ? -6.945 -18.078 -5.77 1 90.69 183 MET A CA 1
ATOM 1492 C C . MET A 1 183 ? -7.344 -19.562 -5.801 1 90.69 183 MET A C 1
ATOM 1494 O O . MET A 1 183 ? -6.59 -20.422 -5.34 1 90.69 183 MET A O 1
ATOM 1498 N N . ASP A 1 184 ? -8.484 -19.781 -6.363 1 91.56 184 ASP A N 1
ATOM 1499 C CA . ASP A 1 184 ? -8.969 -21.156 -6.469 1 91.56 184 ASP A CA 1
ATOM 1500 C C . ASP A 1 184 ? -8.016 -22.016 -7.305 1 91.56 184 ASP A C 1
ATOM 1502 O O . ASP A 1 184 ? -7.766 -23.172 -6.977 1 91.56 184 ASP A O 1
ATOM 1506 N N . SER A 1 185 ? -7.582 -21.406 -8.305 1 93.25 185 SER A N 1
ATOM 1507 C CA . SER A 1 185 ? -6.648 -22.125 -9.18 1 93.25 185 SER A CA 1
ATOM 1508 C C . SER A 1 185 ? -5.363 -22.469 -8.438 1 93.25 185 SER A C 1
ATOM 1510 O O . SER A 1 185 ? -4.859 -23.594 -8.562 1 93.25 185 SER A O 1
ATOM 1512 N N . VAL A 1 186 ? -4.859 -21.562 -7.656 1 94.56 186 VAL A N 1
ATOM 1513 C CA . VAL A 1 186 ? -3.631 -21.766 -6.898 1 94.56 186 VAL A CA 1
ATOM 1514 C C . VAL A 1 186 ? -3.84 -22.875 -5.867 1 94.56 186 VAL A C 1
ATOM 1516 O O . VAL A 1 186 ? -3.016 -23.781 -5.75 1 94.56 186 VAL A O 1
ATOM 1519 N N . LEU A 1 187 ? -4.902 -22.781 -5.215 1 94.81 187 LEU A N 1
ATOM 1520 C CA . LEU A 1 187 ? -5.211 -23.797 -4.215 1 94.81 187 LEU A CA 1
ATOM 1521 C C . LEU A 1 187 ? -5.375 -25.172 -4.867 1 94.81 187 LEU A C 1
ATOM 1523 O O . LEU A 1 187 ? -4.934 -26.188 -4.316 1 94.81 187 LEU A O 1
ATOM 1527 N N . GLY A 1 188 ? -6.09 -25.172 -5.977 1 94.38 188 GLY A N 1
ATOM 1528 C CA . GLY A 1 188 ? -6.242 -26.406 -6.719 1 94.38 188 GLY A CA 1
ATOM 1529 C C . GLY A 1 188 ? -4.918 -27.047 -7.082 1 94.38 188 GLY A C 1
ATOM 1530 O O . GLY A 1 188 ? -4.746 -28.266 -6.938 1 94.38 188 GLY A O 1
ATOM 1531 N N . LYS A 1 189 ? -4.023 -26.266 -7.508 1 95 189 LYS A N 1
ATOM 1532 C CA . LYS A 1 189 ? -2.697 -26.75 -7.879 1 95 189 LYS A CA 1
ATOM 1533 C C . LYS A 1 189 ? -1.973 -27.344 -6.676 1 95 189 LYS A C 1
ATOM 1535 O O . LYS A 1 189 ? -1.326 -28.391 -6.785 1 95 189 LYS A O 1
ATOM 1540 N N . LEU A 1 190 ? -2.068 -26.672 -5.582 1 95.25 190 LEU A N 1
ATOM 1541 C CA . LEU A 1 190 ? -1.428 -27.141 -4.359 1 95.25 190 LEU A CA 1
ATOM 1542 C C . LEU A 1 190 ? -2.055 -28.453 -3.891 1 95.25 190 LEU A C 1
ATOM 1544 O O . LEU A 1 190 ? -1.349 -29.359 -3.451 1 95.25 190 LEU A O 1
ATOM 1548 N N . HIS A 1 191 ? -3.289 -28.547 -4.09 1 92.62 191 HIS A N 1
ATOM 1549 C CA . HIS A 1 191 ? -4.02 -29.734 -3.656 1 92.62 191 HIS A CA 1
ATOM 1550 C C . HIS A 1 191 ? -3.627 -30.953 -4.484 1 92.62 191 HIS A C 1
ATOM 1552 O O . HIS A 1 191 ? -3.682 -32.094 -3.998 1 92.62 191 HIS A O 1
ATOM 1558 N N . GLN A 1 192 ? -3.279 -30.719 -5.637 1 92.88 192 GLN A N 1
ATOM 1559 C CA . GLN A 1 192 ? -2.926 -31.797 -6.551 1 92.88 192 GLN A CA 1
ATOM 1560 C C . GLN A 1 192 ? -1.551 -32.375 -6.219 1 92.88 192 GLN A C 1
ATOM 1562 O O . GLN A 1 192 ? -1.188 -33.438 -6.699 1 92.88 192 GLN A O 1
ATOM 1567 N N . GLN A 1 193 ? -0.915 -31.672 -5.344 1 92.06 193 GLN A N 1
ATOM 1568 C CA . GLN A 1 193 ? 0.418 -32.125 -4.973 1 92.06 193 GLN A CA 1
ATOM 1569 C C . GLN A 1 193 ? 0.37 -33 -3.725 1 92.06 193 GLN A C 1
ATOM 1571 O O . GLN A 1 193 ? -0.453 -32.781 -2.834 1 92.06 193 GLN A O 1
ATOM 1576 N N . VAL A 1 194 ? 1.193 -34.031 -3.566 1 87.06 194 VAL A N 1
ATOM 1577 C CA . VAL A 1 194 ? 1.208 -34.969 -2.473 1 87.06 194 VAL A CA 1
ATOM 1578 C C . VAL A 1 194 ? 1.371 -34.25 -1.142 1 87.06 194 VAL A C 1
ATOM 1580 O O . VAL A 1 194 ? 0.635 -34.5 -0.188 1 87.06 194 VAL A O 1
ATOM 1583 N N . ASN A 1 195 ? 2.197 -33.312 -0.969 1 89 195 ASN A N 1
ATOM 1584 C CA . ASN A 1 195 ? 2.424 -32.594 0.29 1 89 195 ASN A CA 1
ATOM 1585 C C . ASN A 1 195 ? 1.872 -31.172 0.245 1 89 195 ASN A C 1
ATOM 1587 O O . ASN A 1 195 ? 2.168 -30.359 1.122 1 89 195 ASN A O 1
ATOM 1591 N N . HIS A 1 196 ? 1.044 -30.922 -0.739 1 93.12 196 HIS A N 1
ATOM 1592 C CA . HIS A 1 196 ? 0.447 -29.609 -0.933 1 93.12 196 HIS A CA 1
ATOM 1593 C C . HIS A 1 196 ? 1.515 -28.516 -0.965 1 93.12 196 HIS A C 1
ATOM 1595 O O . HIS A 1 196 ? 1.325 -27.438 -0.397 1 93.12 196 HIS A O 1
ATOM 1601 N N . ARG A 1 197 ? 2.584 -28.922 -1.518 1 92.62 197 ARG A N 1
ATOM 1602 C CA . ARG A 1 197 ? 3.73 -28.016 -1.56 1 92.62 197 ARG A CA 1
ATOM 1603 C C . ARG A 1 197 ? 4.254 -27.859 -2.984 1 92.62 197 ARG A C 1
ATOM 1605 O O . ARG A 1 197 ? 4.328 -28.828 -3.732 1 92.62 197 ARG A O 1
ATOM 1612 N N . LEU A 1 198 ? 4.523 -26.641 -3.385 1 94.62 198 LEU A N 1
ATOM 1613 C CA . LEU A 1 198 ? 5.098 -26.344 -4.691 1 94.62 198 LEU A CA 1
ATOM 1614 C C . LEU A 1 198 ? 6.168 -25.266 -4.578 1 94.62 198 LEU A C 1
ATOM 1616 O O . LEU A 1 198 ? 6.129 -24.438 -3.66 1 94.62 198 LEU A O 1
ATOM 1620 N N . ARG A 1 199 ? 7.09 -25.391 -5.516 1 93.38 199 ARG A N 1
ATOM 1621 C CA . ARG A 1 199 ? 7.992 -24.25 -5.641 1 93.38 199 ARG A CA 1
ATOM 1622 C C . ARG A 1 199 ? 7.242 -23 -6.09 1 93.38 199 ARG A C 1
ATOM 1624 O O . ARG A 1 199 ? 6.344 -23.078 -6.93 1 93.38 199 ARG A O 1
ATOM 1631 N N . PHE A 1 200 ? 7.676 -21.875 -5.605 1 94.12 200 PHE A N 1
ATOM 1632 C CA . PHE A 1 200 ? 7.035 -20.594 -5.879 1 94.12 200 PHE A CA 1
ATOM 1633 C C . PHE A 1 200 ? 6.875 -20.375 -7.379 1 94.12 200 PHE A C 1
ATOM 1635 O O . PHE A 1 200 ? 5.793 -20.016 -7.848 1 94.12 200 PHE A O 1
ATOM 1642 N N . ASP A 1 201 ? 7.883 -20.609 -8.172 1 91.75 201 ASP A N 1
ATOM 1643 C CA . ASP A 1 201 ? 7.883 -20.312 -9.602 1 91.75 201 ASP A CA 1
ATOM 1644 C C . ASP A 1 201 ? 6.965 -21.266 -10.367 1 91.75 201 ASP A C 1
ATOM 1646 O O . ASP A 1 201 ? 6.508 -20.938 -11.469 1 91.75 201 ASP A O 1
ATOM 1650 N N . GLU A 1 202 ? 6.609 -22.391 -9.766 1 93 202 GLU A N 1
ATOM 1651 C CA . GLU A 1 202 ? 5.773 -23.391 -10.422 1 93 202 GLU A CA 1
ATOM 1652 C C . GLU A 1 202 ? 4.309 -22.953 -10.438 1 93 202 GLU A C 1
ATOM 1654 O O . GLU A 1 202 ? 3.502 -23.516 -11.188 1 93 202 GLU A O 1
ATOM 1659 N N . LEU A 1 203 ? 4.012 -22.031 -9.625 1 94.5 203 LEU A N 1
ATOM 1660 C CA . LEU A 1 203 ? 2.635 -21.562 -9.547 1 94.5 203 LEU A CA 1
ATOM 1661 C C . LEU A 1 203 ? 2.312 -20.625 -10.703 1 94.5 203 LEU A C 1
ATOM 1663 O O . LEU A 1 203 ? 1.145 -20.328 -10.961 1 94.5 203 LEU A O 1
ATOM 1667 N N . PHE A 1 204 ? 3.338 -20.172 -11.367 1 93.06 204 PHE A N 1
ATOM 1668 C CA . PHE A 1 204 ? 3.193 -19.141 -12.383 1 93.06 204 PHE A CA 1
ATOM 1669 C C . PHE A 1 204 ? 3.338 -19.734 -13.781 1 93.06 204 PHE A C 1
ATOM 1671 O O . PHE A 1 204 ? 4.449 -19.844 -14.305 1 93.06 204 PHE A O 1
ATOM 1678 N N . GLU A 1 205 ? 2.258 -20.031 -14.383 1 86.81 205 GLU A N 1
ATOM 1679 C CA . GLU A 1 205 ? 2.291 -20.719 -15.672 1 86.81 205 GLU A CA 1
ATOM 1680 C C . GLU A 1 205 ? 1.814 -19.797 -16.797 1 86.81 205 GLU A C 1
ATOM 1682 O O . GLU A 1 205 ? 1.939 -20.141 -17.969 1 86.81 205 GLU A O 1
ATOM 1687 N N . GLU A 1 206 ? 1.389 -18.641 -16.469 1 83.38 206 GLU A N 1
ATOM 1688 C CA . GLU A 1 206 ? 0.751 -17.75 -17.438 1 83.38 206 GLU A CA 1
ATOM 1689 C C . GLU A 1 206 ? 1.781 -17.125 -18.375 1 83.38 206 GLU A C 1
ATOM 1691 O O . GLU A 1 206 ? 2.984 -17.188 -18.109 1 83.38 206 GLU A O 1
ATOM 1696 N N . GLN A 1 207 ? 1.216 -16.562 -19.406 1 81.44 207 GLN A N 1
ATOM 1697 C CA . GLN A 1 207 ? 2.105 -16.109 -20.469 1 81.44 207 GLN A CA 1
ATOM 1698 C C . GLN A 1 207 ? 2.162 -14.578 -20.516 1 81.44 207 GLN A C 1
ATOM 1700 O O . GLN A 1 207 ? 2.951 -14.008 -21.281 1 81.44 207 GLN A O 1
ATOM 1705 N N . THR A 1 208 ? 1.311 -13.969 -19.828 1 84.69 208 THR A N 1
ATOM 1706 C CA . THR A 1 208 ? 1.355 -12.508 -19.828 1 84.69 208 THR A CA 1
ATOM 1707 C C . THR A 1 208 ? 1.717 -11.969 -18.453 1 84.69 208 THR A C 1
ATOM 1709 O O . THR A 1 208 ? 1.385 -12.586 -17.438 1 84.69 208 THR A O 1
ATOM 1712 N N . LYS A 1 209 ? 2.35 -10.875 -18.453 1 84.88 209 LYS A N 1
ATOM 1713 C CA . LYS A 1 209 ? 2.754 -10.242 -17.203 1 84.88 209 LYS A CA 1
ATOM 1714 C C . LYS A 1 209 ? 1.546 -9.938 -16.312 1 84.88 209 LYS A C 1
ATOM 1716 O O . LYS A 1 209 ? 1.604 -10.109 -15.094 1 84.88 209 LYS A O 1
ATOM 1721 N N . GLU A 1 210 ? 0.52 -9.555 -16.938 1 84.75 210 GLU A N 1
ATOM 1722 C CA . GLU A 1 210 ? -0.708 -9.227 -16.219 1 84.75 210 GLU A CA 1
ATOM 1723 C C . GLU A 1 210 ? -1.235 -10.438 -15.445 1 84.75 210 GLU A C 1
ATOM 1725 O O . GLU A 1 210 ? -1.602 -10.312 -14.273 1 84.75 210 GLU A O 1
ATOM 1730 N N . GLN A 1 211 ? -1.229 -11.531 -16.109 1 88.88 211 GLN A N 1
ATOM 1731 C CA . GLN A 1 211 ? -1.728 -12.75 -15.484 1 88.88 211 GLN A CA 1
ATOM 1732 C C . GLN A 1 211 ? -0.801 -13.211 -14.359 1 88.88 211 GLN A C 1
ATOM 1734 O O . GLN A 1 211 ? -1.259 -13.75 -13.352 1 88.88 211 GLN A O 1
ATOM 1739 N N . LEU A 1 212 ? 0.444 -13.016 -14.586 1 91.69 212 LEU A N 1
ATOM 1740 C CA . LEU A 1 212 ? 1.417 -13.367 -13.555 1 91.69 212 LEU A CA 1
ATOM 1741 C C . LEU A 1 212 ? 1.224 -12.508 -12.305 1 91.69 212 LEU A C 1
ATOM 1743 O O . LEU A 1 212 ? 1.315 -13.008 -11.188 1 91.69 212 LEU A O 1
ATOM 1747 N N . VAL A 1 213 ? 0.913 -11.297 -12.547 1 89.19 213 VAL A N 1
ATOM 1748 C CA . VAL A 1 213 ? 0.677 -10.367 -11.445 1 89.19 213 VAL A CA 1
ATOM 1749 C C . VAL A 1 213 ? -0.562 -10.797 -10.664 1 89.19 213 VAL A C 1
ATOM 1751 O O . VAL A 1 213 ? -0.566 -10.773 -9.43 1 89.19 213 VAL A O 1
ATOM 1754 N N . VAL A 1 214 ? -1.572 -11.211 -11.352 1 88.75 214 VAL A N 1
ATOM 1755 C CA . VAL A 1 214 ? -2.807 -11.641 -10.703 1 88.75 214 VAL A CA 1
ATOM 1756 C C . VAL A 1 214 ? -2.529 -12.867 -9.836 1 88.75 214 VAL A C 1
ATOM 1758 O O . VAL A 1 214 ? -3.055 -12.977 -8.727 1 88.75 214 VAL A O 1
ATOM 1761 N N . THR A 1 215 ? -1.771 -13.742 -10.312 1 92.38 215 THR A N 1
ATOM 1762 C CA . THR A 1 215 ? -1.399 -14.914 -9.531 1 92.38 215 THR A CA 1
ATOM 1763 C C . THR A 1 215 ? -0.648 -14.516 -8.266 1 92.38 215 THR A C 1
ATOM 1765 O O . THR A 1 215 ? -0.907 -15.047 -7.188 1 92.38 215 THR A O 1
ATOM 1768 N N . PHE A 1 216 ? 0.239 -13.602 -8.438 1 91.56 216 PHE A N 1
ATOM 1769 C CA . PHE A 1 216 ? 0.994 -13.102 -7.293 1 91.56 216 PHE A CA 1
ATOM 1770 C C . PHE A 1 216 ? 0.062 -12.492 -6.25 1 91.56 216 PHE A C 1
ATOM 1772 O O . PHE A 1 216 ? 0.175 -12.789 -5.059 1 91.56 216 PHE A O 1
ATOM 1779 N N . LEU A 1 217 ? -0.835 -11.648 -6.699 1 87.88 217 LEU A N 1
ATOM 1780 C CA . LEU A 1 217 ? -1.801 -11.023 -5.801 1 87.88 217 LEU A CA 1
ATOM 1781 C C . LEU A 1 217 ? -2.676 -12.078 -5.125 1 87.88 217 LEU A C 1
ATOM 1783 O O . LEU A 1 217 ? -2.996 -11.953 -3.941 1 87.88 217 LEU A O 1
ATOM 1787 N N . ALA A 1 218 ? -3.064 -13.062 -5.863 1 89.56 218 ALA A N 1
ATOM 1788 C CA . ALA A 1 218 ? -3.838 -14.164 -5.305 1 89.56 218 ALA A CA 1
ATOM 1789 C C . ALA A 1 218 ? -3.062 -14.875 -4.195 1 89.56 218 ALA A C 1
ATOM 1791 O O . ALA A 1 218 ? -3.627 -15.211 -3.152 1 89.56 218 ALA A O 1
ATOM 1792 N N . LEU A 1 219 ? -1.839 -15.078 -4.441 1 91.25 219 LEU A N 1
ATOM 1793 C CA . LEU A 1 219 ? -0.984 -15.727 -3.453 1 91.25 219 LEU A CA 1
ATOM 1794 C C . LEU A 1 219 ? -0.898 -14.898 -2.178 1 91.25 219 LEU A C 1
ATOM 1796 O O . LEU A 1 219 ? -0.947 -15.438 -1.071 1 91.25 219 LEU A O 1
ATOM 1800 N N . LEU A 1 220 ? -0.709 -13.641 -2.314 1 86.38 220 LEU A N 1
ATOM 1801 C CA . LEU A 1 220 ? -0.662 -12.75 -1.159 1 86.38 220 LEU A CA 1
ATOM 1802 C C . LEU A 1 220 ? -1.956 -12.836 -0.357 1 86.38 220 LEU A C 1
ATOM 1804 O O . LEU A 1 220 ? -1.926 -12.867 0.876 1 86.38 220 LEU A O 1
ATOM 1808 N N . GLU A 1 221 ? -3.035 -12.828 -1.062 1 83.06 221 GLU A N 1
ATOM 1809 C CA . GLU A 1 221 ? -4.332 -12.914 -0.396 1 83.06 221 GLU A CA 1
ATOM 1810 C C . GLU A 1 221 ? -4.48 -14.227 0.364 1 83.06 221 GLU A C 1
ATOM 1812 O O . GLU A 1 221 ? -4.953 -14.242 1.502 1 83.06 221 GLU A O 1
ATOM 1817 N N . LEU A 1 222 ? -4.109 -15.273 -0.25 1 88.19 222 LEU A N 1
ATOM 1818 C CA . LEU A 1 222 ? -4.176 -16.594 0.385 1 88.19 222 LEU A CA 1
ATOM 1819 C C . LEU A 1 222 ? -3.316 -16.625 1.643 1 88.19 222 LEU A C 1
ATOM 1821 O O . LEU A 1 222 ? -3.691 -17.25 2.637 1 88.19 222 LEU A O 1
ATOM 1825 N N . MET A 1 223 ? -2.186 -16.031 1.609 1 86.06 223 MET A N 1
ATOM 1826 C CA . MET A 1 223 ? -1.304 -15.945 2.77 1 86.06 223 MET A CA 1
ATOM 1827 C C . MET A 1 223 ? -1.963 -15.156 3.895 1 86.06 223 MET A C 1
ATOM 1829 O O . MET A 1 223 ? -1.889 -15.547 5.059 1 86.06 223 MET A O 1
ATOM 1833 N N . LYS A 1 224 ? -2.541 -14.086 3.48 1 77.56 224 LYS A N 1
ATOM 1834 C CA . LYS A 1 224 ? -3.242 -13.25 4.449 1 77.56 224 LYS A CA 1
ATOM 1835 C C . LYS A 1 224 ? -4.336 -14.039 5.168 1 77.56 224 LYS A C 1
ATOM 1837 O O . LYS A 1 224 ? -4.539 -13.867 6.371 1 77.56 224 LYS A O 1
ATOM 1842 N N . ARG A 1 225 ? -5.035 -14.844 4.391 1 78.25 225 ARG A N 1
ATOM 1843 C CA . ARG A 1 225 ? -6.125 -15.641 4.938 1 78.25 225 ARG A CA 1
ATOM 1844 C C . ARG A 1 225 ? -5.594 -16.891 5.629 1 78.25 225 ARG A C 1
ATOM 1846 O O . ARG A 1 225 ? -6.371 -17.719 6.117 1 78.25 225 ARG A O 1
ATOM 1853 N N . LYS A 1 226 ? -4.305 -17.031 5.562 1 82.06 226 LYS A N 1
ATOM 1854 C CA . LYS A 1 226 ? -3.609 -18.141 6.23 1 82.06 226 LYS A CA 1
ATOM 1855 C C . LYS A 1 226 ? -3.963 -19.484 5.598 1 82.06 226 LYS A C 1
ATOM 1857 O O . LYS A 1 226 ? -4.004 -20.5 6.281 1 82.06 226 LYS A O 1
ATOM 1862 N N . LEU A 1 227 ? -4.312 -19.406 4.352 1 87.31 227 LEU A N 1
ATOM 1863 C CA . LEU A 1 227 ? -4.613 -20.625 3.617 1 87.31 227 LEU A CA 1
ATOM 1864 C C . LEU A 1 227 ? -3.355 -21.203 2.979 1 87.31 227 LEU A C 1
ATOM 1866 O O . LEU A 1 227 ? -3.332 -22.359 2.582 1 87.31 227 LEU A O 1
ATOM 1870 N N . VAL A 1 228 ? -2.389 -20.344 2.848 1 91 228 VAL A N 1
ATOM 1871 C CA . VAL A 1 228 ? -1.096 -20.781 2.332 1 91 228 VAL A CA 1
ATOM 1872 C C . VAL A 1 228 ? 0.027 -20.141 3.143 1 91 228 VAL A C 1
ATOM 1874 O O . VAL A 1 228 ? -0.168 -19.094 3.76 1 91 228 VAL A O 1
ATOM 1877 N N . GLU A 1 229 ? 1.13 -20.797 3.182 1 88.75 229 GLU A N 1
ATOM 1878 C CA . GLU A 1 229 ? 2.348 -20.266 3.793 1 88.75 229 GLU A CA 1
ATOM 1879 C C . GLU A 1 229 ? 3.527 -20.344 2.83 1 88.75 229 GLU A C 1
ATOM 1881 O O . GLU A 1 229 ? 3.627 -21.281 2.039 1 88.75 229 GLU A O 1
ATOM 1886 N N . VAL A 1 230 ? 4.332 -19.344 2.922 1 88.94 230 VAL A N 1
ATOM 1887 C CA . VAL A 1 230 ? 5.527 -19.328 2.088 1 88.94 230 VAL A CA 1
ATOM 1888 C C . VAL A 1 230 ? 6.77 -19.484 2.961 1 88.94 230 VAL A C 1
ATOM 1890 O O . VAL A 1 230 ? 6.887 -18.844 4.008 1 88.94 230 VAL A O 1
ATOM 1893 N N . GLU A 1 231 ? 7.637 -20.328 2.506 1 85.44 231 GLU A N 1
ATOM 1894 C CA . GLU A 1 231 ? 8.836 -20.609 3.285 1 85.44 231 GLU A CA 1
ATOM 1895 C C . GLU A 1 231 ? 10.094 -20.516 2.424 1 85.44 231 GLU A C 1
ATOM 1897 O O . GLU A 1 231 ? 10.023 -20.641 1.2 1 85.44 231 GLU A O 1
ATOM 1902 N N . GLN A 1 232 ? 11.125 -20.109 3.119 1 83.88 232 GLN A N 1
ATOM 1903 C CA . GLN A 1 232 ? 12.445 -20.078 2.49 1 83.88 232 GLN A CA 1
ATOM 1904 C C . GLN A 1 232 ? 13.492 -20.75 3.375 1 83.88 232 GLN A C 1
ATOM 1906 O O . GLN A 1 232 ? 13.484 -20.562 4.594 1 83.88 232 GLN A O 1
ATOM 1911 N N . ALA A 1 233 ? 14.352 -21.609 2.721 1 74.62 233 ALA A N 1
ATOM 1912 C CA . ALA A 1 233 ? 15.383 -22.297 3.486 1 74.62 233 ALA A CA 1
ATOM 1913 C C . ALA A 1 233 ? 16.438 -21.312 3.979 1 74.62 233 ALA A C 1
ATOM 1915 O O . ALA A 1 233 ? 16.906 -21.422 5.113 1 74.62 233 ALA A O 1
ATOM 1916 N N . GLU A 1 234 ? 16.938 -20.453 3.111 1 73.31 234 GLU A N 1
ATOM 1917 C CA . GLU A 1 234 ? 17.906 -19.406 3.418 1 73.31 234 GLU A CA 1
ATOM 1918 C C . GLU A 1 234 ? 17.578 -18.125 2.664 1 73.31 234 GLU A C 1
ATOM 1920 O O . GLU A 1 234 ? 16.766 -18.125 1.731 1 73.31 234 GLU A O 1
ATOM 1925 N N . SER A 1 235 ? 18.188 -17.078 3.213 1 66.75 235 SER A N 1
ATOM 1926 C CA . SER A 1 235 ? 17.984 -15.805 2.541 1 66.75 235 SER A CA 1
ATOM 1927 C C . SER A 1 235 ? 18.297 -15.898 1.054 1 66.75 235 SER A C 1
ATOM 1929 O O . SER A 1 235 ? 19.328 -16.453 0.67 1 66.75 235 SER A O 1
ATOM 1931 N N . PHE A 1 236 ? 17.359 -15.555 0.257 1 66.81 236 PHE A N 1
ATOM 1932 C CA . PHE A 1 236 ? 17.484 -15.43 -1.189 1 66.81 236 PHE A CA 1
ATOM 1933 C C . PHE A 1 236 ? 17.375 -16.797 -1.866 1 66.81 236 PHE A C 1
ATOM 1935 O O . PHE A 1 236 ? 17.625 -16.906 -3.066 1 66.81 236 PHE A O 1
ATOM 1942 N N . ALA A 1 237 ? 17.141 -17.828 -0.984 1 77 237 ALA A N 1
ATOM 1943 C CA . ALA A 1 237 ? 16.906 -19.156 -1.566 1 77 237 ALA A CA 1
ATOM 1944 C C . ALA A 1 237 ? 15.539 -19.219 -2.254 1 77 237 ALA A C 1
ATOM 1946 O O . ALA A 1 237 ? 14.773 -18.25 -2.207 1 77 237 ALA A O 1
ATOM 1947 N N . ASP A 1 238 ? 15.383 -20.391 -2.852 1 83.88 238 ASP A N 1
ATOM 1948 C CA . ASP A 1 238 ? 14.094 -20.594 -3.506 1 83.88 238 ASP A CA 1
ATOM 1949 C C . ASP A 1 238 ? 12.953 -20.578 -2.492 1 83.88 238 ASP A C 1
ATOM 1951 O O . ASP A 1 238 ? 13.117 -21.016 -1.355 1 83.88 238 ASP A O 1
ATOM 1955 N N . LEU A 1 239 ? 11.852 -20.016 -2.943 1 91.19 239 LEU A N 1
ATOM 1956 C CA . LEU A 1 239 ? 10.656 -19.969 -2.105 1 91.19 239 LEU A CA 1
ATOM 1957 C C . LEU A 1 239 ? 9.75 -21.156 -2.377 1 91.19 239 LEU A C 1
ATOM 1959 O O . LEU A 1 239 ? 9.633 -21.609 -3.52 1 91.19 239 LEU A O 1
ATOM 1963 N N . TYR A 1 240 ? 9.188 -21.672 -1.302 1 91.69 240 TYR A N 1
ATOM 1964 C CA . TYR A 1 240 ? 8.203 -22.734 -1.412 1 91.69 240 TYR A CA 1
ATOM 1965 C C . TYR A 1 240 ? 6.863 -22.312 -0.823 1 91.69 240 TYR A C 1
ATOM 1967 O O . TYR A 1 240 ? 6.82 -21.594 0.175 1 91.69 240 TYR A O 1
ATOM 1975 N N . VAL A 1 241 ? 5.812 -22.797 -1.465 1 93.5 241 VAL A N 1
ATOM 1976 C CA . VAL A 1 241 ? 4.453 -22.469 -1.033 1 93.5 241 VAL A CA 1
ATOM 1977 C C . VAL A 1 241 ? 3.764 -23.734 -0.523 1 93.5 241 VAL A C 1
ATOM 1979 O O . VAL A 1 241 ? 3.754 -24.766 -1.204 1 93.5 241 VAL A O 1
ATOM 1982 N N . GLN A 1 242 ? 3.258 -23.625 0.674 1 93 242 GLN A N 1
ATOM 1983 C CA . GLN A 1 242 ? 2.596 -24.75 1.32 1 93 242 GLN A CA 1
ATOM 1984 C C . GLN A 1 242 ? 1.122 -24.438 1.58 1 93 242 GLN A C 1
ATOM 1986 O O . GLN A 1 242 ? 0.792 -23.422 2.188 1 93 242 GLN A O 1
ATOM 1991 N N . GLY A 1 243 ? 0.247 -25.281 1.037 1 92.31 243 GLY A N 1
ATOM 1992 C CA . GLY A 1 243 ? -1.16 -25.172 1.39 1 92.31 243 GLY A CA 1
ATOM 1993 C C . GLY A 1 243 ? -1.461 -25.641 2.799 1 92.31 243 GLY A C 1
ATOM 1994 O O . GLY A 1 243 ? -0.824 -26.578 3.293 1 92.31 243 GLY A O 1
ATOM 1995 N N . LYS A 1 244 ? -2.248 -24.875 3.523 1 81.88 244 LYS A N 1
ATOM 1996 C CA . LYS A 1 244 ? -2.611 -25.281 4.875 1 81.88 244 LYS A CA 1
ATOM 1997 C C . LYS A 1 244 ? -3.889 -26.125 4.871 1 81.88 244 LYS A C 1
ATOM 1999 O O . LYS A 1 244 ? -4.797 -25.875 4.074 1 81.88 244 LYS A O 1
ATOM 2004 N N . GLY A 1 245 ? -3.873 -27.438 5.016 1 62.12 245 GLY A N 1
ATOM 2005 C CA . GLY A 1 245 ? -4.832 -28.531 4.961 1 62.12 245 GLY A CA 1
ATOM 2006 C C . GLY A 1 245 ? -6.113 -28.234 5.715 1 62.12 245 GLY A C 1
ATOM 2007 O O . GLY A 1 245 ? -7.105 -28.953 5.578 1 62.12 245 GLY A O 1
ATOM 2008 N N . GLU A 1 246 ? -6.148 -27.484 6.758 1 53.41 246 GLU A N 1
ATOM 2009 C CA . GLU A 1 246 ? -7.402 -27.688 7.477 1 53.41 246 GLU A CA 1
ATOM 2010 C C . GLU A 1 246 ? -8.602 -27.297 6.621 1 53.41 246 GLU A C 1
ATOM 2012 O O . GLU A 1 246 ? -9.672 -27.906 6.723 1 53.41 246 GLU A O 1
ATOM 2017 N N . GLU A 1 247 ? -8.57 -26.25 5.965 1 47.59 247 GLU A N 1
ATOM 2018 C CA . GLU A 1 247 ? -9.727 -26.016 5.109 1 47.59 247 GLU A CA 1
ATOM 2019 C C . GLU A 1 247 ? -9.617 -26.797 3.805 1 47.59 247 GLU A C 1
ATOM 2021 O O . GLU A 1 247 ? -10.562 -26.828 3.012 1 47.59 247 GLU A O 1
ATOM 2026 N N . LEU A 1 248 ? -8.578 -27.234 3.432 1 43.25 248 LEU A N 1
ATOM 2027 C CA . LEU A 1 248 ? -8.453 -28.125 2.279 1 43.25 248 LEU A CA 1
ATOM 2028 C C . LEU A 1 248 ? -8.852 -29.547 2.637 1 43.25 248 LEU A C 1
ATOM 2030 O O . LEU A 1 248 ? -9.016 -30.391 1.754 1 43.25 248 LEU A O 1
ATOM 2034 N N . SER A 1 249 ? -8.742 -30.031 3.787 1 36.72 249 SER A N 1
ATOM 2035 C CA . SER A 1 249 ? -9.312 -31.328 4.09 1 36.72 249 SER A CA 1
ATOM 2036 C C . SER A 1 249 ? -10.836 -31.266 4.121 1 36.72 249 SER A C 1
ATOM 2038 O O . SER A 1 249 ? -11.414 -30.25 4.484 1 36.72 249 SER A O 1
ATOM 2040 N N . MET B 1 1 ? 17.062 14.242 0.289 1 23.08 1 MET B N 1
ATOM 2041 C CA . MET B 1 1 ? 15.609 14.297 0.187 1 23.08 1 MET B CA 1
ATOM 2042 C C . MET B 1 1 ? 15.016 12.898 0.167 1 23.08 1 MET B C 1
ATOM 2044 O O . MET B 1 1 ? 15.195 12.156 -0.8 1 23.08 1 MET B O 1
ATOM 2048 N N . VAL B 1 2 ? 14.953 12.398 1.422 1 25.73 2 VAL B N 1
ATOM 2049 C CA . VAL B 1 2 ? 14.68 10.992 1.692 1 25.73 2 VAL B CA 1
ATOM 2050 C C . VAL B 1 2 ? 13.211 10.68 1.418 1 25.73 2 VAL B C 1
ATOM 2052 O O . VAL B 1 2 ? 12.328 11.18 2.117 1 25.73 2 VAL B O 1
ATOM 2055 N N . GLU B 1 3 ? 12.828 10.562 0.144 1 28.59 3 GLU B N 1
ATOM 2056 C CA . GLU B 1 3 ? 11.461 10.5 -0.353 1 28.59 3 GLU B CA 1
ATOM 2057 C C . GLU B 1 3 ? 10.82 9.148 -0.03 1 28.59 3 GLU B C 1
ATOM 2059 O O . GLU B 1 3 ? 11.25 8.117 -0.548 1 28.59 3 GLU B O 1
ATOM 2064 N N . MET B 1 4 ? 10.57 8.914 1.296 1 29.2 4 MET B N 1
ATOM 2065 C CA . MET B 1 4 ? 10.062 7.688 1.911 1 29.2 4 MET B CA 1
ATOM 2066 C C . MET B 1 4 ? 8.57 7.512 1.642 1 29.2 4 MET B C 1
ATOM 2068 O O . MET B 1 4 ? 7.789 8.438 1.86 1 29.2 4 MET B O 1
ATOM 2072 N N . ASN B 1 5 ? 8.18 6.844 0.564 1 32.72 5 ASN B N 1
ATOM 2073 C CA . ASN B 1 5 ? 6.824 6.699 0.039 1 32.72 5 ASN B CA 1
ATOM 2074 C C . ASN B 1 5 ? 6.016 5.688 0.848 1 32.72 5 ASN B C 1
ATOM 2076 O O . ASN B 1 5 ? 6.496 4.59 1.136 1 32.72 5 ASN B O 1
ATOM 2080 N N . PHE B 1 6 ? 5.078 6.211 1.747 1 31.2 6 PHE B N 1
ATOM 2081 C CA . PHE B 1 6 ? 4.156 5.562 2.672 1 31.2 6 PHE B CA 1
ATOM 2082 C C . PHE B 1 6 ? 3.129 4.727 1.919 1 31.2 6 PHE B C 1
ATOM 2084 O O . PHE B 1 6 ? 2.584 5.168 0.905 1 31.2 6 PHE B O 1
ATOM 2091 N N . LYS B 1 7 ? 3.342 3.502 1.593 1 40.12 7 LYS B N 1
ATOM 2092 C CA . LYS B 1 7 ? 2.27 2.664 1.066 1 40.12 7 LYS B CA 1
ATOM 2093 C C . LYS B 1 7 ? 1.079 2.629 2.021 1 40.12 7 LYS B C 1
ATOM 2095 O O . LYS B 1 7 ? 1.249 2.43 3.227 1 40.12 7 LYS B O 1
ATOM 2100 N N . VAL B 1 8 ? 0.022 3.4 1.865 1 40.25 8 VAL B N 1
ATOM 2101 C CA . VAL B 1 8 ? -1.192 3.541 2.662 1 40.25 8 VAL B CA 1
ATOM 2102 C C . VAL B 1 8 ? -1.892 2.189 2.781 1 40.25 8 VAL B C 1
ATOM 2104 O O . VAL B 1 8 ? -2.477 1.698 1.812 1 40.25 8 VAL B O 1
ATOM 2107 N N . ASP B 1 9 ? -1.309 1.152 3.312 1 53.12 9 ASP B N 1
ATOM 2108 C CA . ASP B 1 9 ? -1.928 -0.129 3.637 1 53.12 9 ASP B CA 1
ATOM 2109 C C . ASP B 1 9 ? -3.162 0.064 4.516 1 53.12 9 ASP B C 1
ATOM 2111 O O . ASP B 1 9 ? -3.221 -0.452 5.633 1 53.12 9 ASP B O 1
ATOM 2115 N N . ALA B 1 10 ? -4.105 0.814 4.02 1 64.19 10 ALA B N 1
ATOM 2116 C CA . ALA B 1 10 ? -5.141 1.199 4.973 1 64.19 10 ALA B CA 1
ATOM 2117 C C . ALA B 1 10 ? -6.219 0.124 5.074 1 64.19 10 ALA B C 1
ATOM 2119 O O . ALA B 1 10 ? -6.484 -0.399 6.16 1 64.19 10 ALA B O 1
ATOM 2120 N N . PHE B 1 11 ? -6.715 -0.401 3.92 1 76.81 11 PHE B N 1
ATOM 2121 C CA . PHE B 1 11 ? -7.793 -1.38 3.955 1 76.81 11 PHE B CA 1
ATOM 2122 C C . PHE B 1 11 ? -7.453 -2.594 3.098 1 76.81 11 PHE B C 1
ATOM 2124 O O . PHE B 1 11 ? -6.773 -2.467 2.076 1 76.81 11 PHE B O 1
ATOM 2131 N N . GLU B 1 12 ? -7.914 -3.727 3.445 1 76.94 12 GLU B N 1
ATOM 2132 C CA . GLU B 1 12 ? -7.613 -4.988 2.775 1 76.94 12 GLU B CA 1
ATOM 2133 C C . GLU B 1 12 ? -8.352 -5.102 1.447 1 76.94 12 GLU B C 1
ATOM 2135 O O . GLU B 1 12 ? -7.996 -5.914 0.596 1 76.94 12 GLU B O 1
ATOM 2140 N N . GLY B 1 13 ? -9.312 -4.262 1.236 1 85.44 13 GLY B N 1
ATOM 2141 C CA . GLY B 1 13 ? -10.117 -4.27 0.028 1 85.44 13 GLY B CA 1
ATOM 2142 C C . GLY B 1 13 ? -11.383 -3.441 0.154 1 85.44 13 GLY B C 1
ATOM 2143 O O . GLY B 1 13 ? -11.609 -2.795 1.179 1 85.44 13 GLY B O 1
ATOM 2144 N N . PRO B 1 14 ? -12.18 -3.541 -0.938 1 90.69 14 PRO B N 1
ATOM 2145 C CA . PRO B 1 14 ? -13.398 -2.729 -0.948 1 90.69 14 PRO B CA 1
ATOM 2146 C C . PRO B 1 14 ? -14.367 -3.113 0.164 1 90.69 14 PRO B C 1
ATOM 2148 O O . PRO B 1 14 ? -14.953 -2.238 0.806 1 90.69 14 PRO B O 1
ATOM 2151 N N . LEU B 1 15 ? -14.531 -4.406 0.387 1 91.88 15 LEU B N 1
ATOM 2152 C CA . LEU B 1 15 ? -15.477 -4.848 1.408 1 91.88 15 LEU B CA 1
ATOM 2153 C C . LEU B 1 15 ? -15 -4.43 2.799 1 91.88 15 LEU B C 1
ATOM 2155 O O . LEU B 1 15 ? -15.82 -4.086 3.656 1 91.88 15 LEU B O 1
ATOM 2159 N N . ASP B 1 16 ? -13.727 -4.504 3.018 1 90.12 16 ASP B N 1
ATOM 2160 C CA . ASP B 1 16 ? -13.156 -4.07 4.289 1 90.12 16 ASP B CA 1
ATOM 2161 C C . ASP B 1 16 ? -13.406 -2.582 4.52 1 90.12 16 ASP B C 1
ATOM 2163 O O . ASP B 1 16 ? -13.766 -2.172 5.625 1 90.12 16 ASP B O 1
ATOM 2167 N N . LEU B 1 17 ? -13.18 -1.833 3.492 1 90.31 17 LEU B N 1
ATOM 2168 C CA . LEU B 1 17 ? -13.438 -0.399 3.57 1 90.31 17 LEU B CA 1
ATOM 2169 C C . LEU B 1 17 ? -14.906 -0.131 3.871 1 90.31 17 LEU B C 1
ATOM 2171 O O . LEU B 1 17 ? -15.227 0.675 4.75 1 90.31 17 LEU B O 1
ATOM 2175 N N . LEU B 1 18 ? -15.805 -0.847 3.195 1 94.62 18 LEU B N 1
ATOM 2176 C CA . LEU B 1 18 ? -17.234 -0.654 3.396 1 94.62 18 LEU B CA 1
ATOM 2177 C C . LEU B 1 18 ? -17.625 -0.991 4.828 1 94.62 18 LEU B C 1
ATOM 2179 O O . LEU B 1 18 ? -18.406 -0.257 5.453 1 94.62 18 LEU B O 1
ATOM 2183 N N . LEU B 1 19 ? -17.047 -2.098 5.305 1 93.12 19 LEU B N 1
ATOM 2184 C CA . LEU B 1 19 ? -17.344 -2.477 6.684 1 93.12 19 LEU B CA 1
ATOM 2185 C C . LEU B 1 19 ? -16.875 -1.396 7.652 1 93.12 19 LEU B C 1
ATOM 2187 O O . LEU B 1 19 ? -17.562 -1.105 8.641 1 93.12 19 LEU B O 1
ATOM 2191 N N . HIS B 1 20 ? -15.75 -0.905 7.367 1 87.81 20 HIS B N 1
ATOM 2192 C CA . HIS B 1 20 ? -15.219 0.175 8.195 1 87.81 20 HIS B CA 1
ATOM 2193 C C . HIS B 1 20 ? -16.141 1.391 8.172 1 87.81 20 HIS B C 1
ATOM 2195 O O . HIS B 1 20 ? -16.453 1.962 9.219 1 87.81 20 HIS B O 1
ATOM 2201 N N . LEU B 1 21 ? -16.609 1.787 7 1 91.25 21 LEU B N 1
ATOM 2202 C CA . LEU B 1 21 ? -17.484 2.945 6.844 1 91.25 21 LEU B CA 1
ATOM 2203 C C . LEU B 1 21 ? -18.828 2.715 7.539 1 91.25 21 LEU B C 1
ATOM 2205 O O . LEU B 1 21 ? -19.344 3.613 8.195 1 91.25 21 LEU B O 1
ATOM 2209 N N . ILE B 1 22 ? -19.328 1.527 7.371 1 93.62 22 ILE B N 1
ATOM 2210 C CA . ILE B 1 22 ? -20.594 1.165 8.008 1 93.62 22 ILE B CA 1
ATOM 2211 C C . ILE B 1 22 ? -20.438 1.249 9.523 1 93.62 22 ILE B C 1
ATOM 2213 O O . ILE B 1 22 ? -21.344 1.742 10.211 1 93.62 22 ILE B O 1
ATOM 2217 N N . GLY B 1 23 ? -19.344 0.779 10.023 1 88 23 GLY B N 1
ATOM 2218 C CA . GLY B 1 23 ? -19.062 0.867 11.445 1 88 23 GLY B CA 1
ATOM 2219 C C . GLY B 1 23 ? -18.938 2.295 11.938 1 88 23 GLY B C 1
ATOM 2220 O O . GLY B 1 23 ? -19.438 2.629 13.016 1 88 23 GLY B O 1
ATOM 2221 N N . GLN B 1 24 ? -18.328 3.055 11.195 1 83.19 24 GLN B N 1
ATOM 2222 C CA . GLN B 1 24 ? -18.125 4.453 11.562 1 83.19 24 GLN B CA 1
ATOM 2223 C C . GLN B 1 24 ? -19.453 5.207 11.617 1 83.19 24 GLN B C 1
ATOM 2225 O O . GLN B 1 24 ? -19.641 6.086 12.461 1 83.19 24 GLN B O 1
ATOM 2230 N N . LEU B 1 25 ? -20.328 4.867 10.68 1 86.56 25 LEU B N 1
ATOM 2231 C CA . LEU B 1 25 ? -21.625 5.535 10.617 1 86.56 25 LEU B CA 1
ATOM 2232 C C . LEU B 1 25 ? -22.594 4.938 11.633 1 86.56 25 LEU B C 1
ATOM 2234 O O . LEU B 1 25 ? -23.672 5.5 11.875 1 86.56 25 LEU B O 1
ATOM 2238 N N . GLU B 1 26 ? -22.141 3.852 12.219 1 89.88 26 GLU B N 1
ATOM 2239 C CA . GLU B 1 26 ? -22.969 3.145 13.195 1 89.88 26 GLU B CA 1
ATOM 2240 C C . GLU B 1 26 ? -24.328 2.795 12.617 1 89.88 26 GLU B C 1
ATOM 2242 O O . GLU B 1 26 ? -25.359 3.08 13.227 1 89.88 26 GLU B O 1
ATOM 2247 N N . VAL B 1 27 ? -24.375 2.336 11.469 1 92.06 27 VAL B N 1
ATOM 2248 C CA . VAL B 1 27 ? -25.609 1.954 10.812 1 92.06 27 VAL B CA 1
ATOM 2249 C C . VAL B 1 27 ? -25.734 0.432 10.781 1 92.06 27 VAL B C 1
ATOM 2251 O O . VAL B 1 27 ? -24.734 -0.28 10.922 1 92.06 27 VAL B O 1
ATOM 2254 N N . ASP B 1 28 ? -26.969 0.021 10.594 1 94 28 ASP B N 1
ATOM 2255 C CA . ASP B 1 28 ? -27.25 -1.403 10.445 1 94 28 ASP B CA 1
ATOM 2256 C C . ASP B 1 28 ? -26.812 -1.912 9.07 1 94 28 ASP B C 1
ATOM 2258 O O . ASP B 1 28 ? -27.156 -1.308 8.047 1 94 28 ASP B O 1
ATOM 2262 N N . ILE B 1 29 ? -26.062 -3.021 9.078 1 94.38 29 ILE B N 1
ATOM 2263 C CA . ILE B 1 29 ? -25.516 -3.586 7.848 1 94.38 29 ILE B CA 1
ATOM 2264 C C . ILE B 1 29 ? -26.656 -4.012 6.922 1 94.38 29 ILE B C 1
ATOM 2266 O O . ILE B 1 29 ? -26.469 -4.086 5.703 1 94.38 29 ILE B O 1
ATOM 2270 N N . TYR B 1 30 ? -27.891 -4.246 7.531 1 93.19 30 TYR B N 1
ATOM 2271 C CA . TYR B 1 30 ? -29.031 -4.691 6.746 1 93.19 30 TYR B CA 1
ATOM 2272 C C . TYR B 1 30 ? -29.828 -3.502 6.23 1 93.19 30 TYR B C 1
ATOM 2274 O O . TYR B 1 30 ? -30.734 -3.664 5.398 1 93.19 30 TYR B O 1
ATOM 2282 N N . ASP B 1 31 ? -29.562 -2.402 6.699 1 93.69 31 ASP B N 1
ATOM 2283 C CA . ASP B 1 31 ? -30.234 -1.178 6.281 1 93.69 31 ASP B CA 1
ATOM 2284 C C . ASP B 1 31 ? -29.234 -0.052 6.039 1 93.69 31 ASP B C 1
ATOM 2286 O O . ASP B 1 31 ? -29.297 0.994 6.688 1 93.69 31 ASP B O 1
ATOM 2290 N N . ILE B 1 32 ? -28.406 -0.259 5.051 1 94.81 32 ILE B N 1
ATOM 2291 C CA . ILE B 1 32 ? -27.297 0.64 4.734 1 94.81 32 ILE B CA 1
ATOM 2292 C C . ILE B 1 32 ? -27.828 1.863 3.988 1 94.81 32 ILE B C 1
ATOM 2294 O O . ILE B 1 32 ? -28.547 1.729 2.988 1 94.81 32 ILE B O 1
ATOM 2298 N N . PRO B 1 33 ? -27.641 3.025 4.527 1 95.81 33 PRO B N 1
ATOM 2299 C CA . PRO B 1 33 ? -27.938 4.207 3.717 1 95.81 33 PRO B CA 1
ATOM 2300 C C . PRO B 1 33 ? -27.031 4.336 2.5 1 95.81 33 PRO B C 1
ATOM 2302 O O . PRO B 1 33 ? -25.953 4.945 2.59 1 95.81 33 PRO B O 1
ATOM 2305 N N . MET B 1 34 ? -27.484 3.963 1.415 1 95.31 34 MET B N 1
ATOM 2306 C CA . MET B 1 34 ? -26.641 3.758 0.238 1 95.31 34 MET B CA 1
ATOM 2307 C C . MET B 1 34 ? -26.109 5.086 -0.29 1 95.31 34 MET B C 1
ATOM 2309 O O . MET B 1 34 ? -24.984 5.16 -0.781 1 95.31 34 MET B O 1
ATOM 2313 N N . ALA B 1 35 ? -26.922 6.105 -0.194 1 94.19 35 ALA B N 1
ATOM 2314 C CA . ALA B 1 35 ? -26.484 7.402 -0.69 1 94.19 35 ALA B CA 1
ATOM 2315 C C . ALA B 1 35 ? -25.25 7.891 0.076 1 94.19 35 ALA B C 1
ATOM 2317 O O . ALA B 1 35 ? -24.25 8.266 -0.527 1 94.19 35 ALA B O 1
ATOM 2318 N N . GLU B 1 36 ? -25.359 7.805 1.341 1 93.81 36 GLU B N 1
ATOM 2319 C CA . GLU B 1 36 ? -24.281 8.281 2.209 1 93.81 36 GLU B CA 1
ATOM 2320 C C . GLU B 1 36 ? -23.047 7.391 2.096 1 93.81 36 GLU B C 1
ATOM 2322 O O . GLU B 1 36 ? -21.938 7.887 1.965 1 93.81 36 GLU B O 1
ATOM 2327 N N . ILE B 1 37 ? -23.234 6.137 2.104 1 95.12 37 ILE B N 1
ATOM 2328 C CA . ILE B 1 37 ? -22.141 5.172 2.041 1 95.12 37 ILE B CA 1
ATOM 2329 C C . ILE B 1 37 ? -21.422 5.305 0.704 1 95.12 37 ILE B C 1
ATOM 2331 O O . ILE B 1 37 ? -20.188 5.238 0.649 1 95.12 37 ILE B O 1
ATOM 2335 N N . THR B 1 38 ? -22.172 5.488 -0.363 1 96.44 38 THR B N 1
ATOM 2336 C CA . THR B 1 38 ? -21.578 5.629 -1.689 1 96.44 38 THR B CA 1
ATOM 2337 C C . THR B 1 38 ? -20.719 6.887 -1.77 1 96.44 38 THR B C 1
ATOM 2339 O O . THR B 1 38 ? -19.594 6.852 -2.285 1 96.44 38 THR B O 1
ATOM 2342 N N . ASP B 1 39 ? -21.203 7.898 -1.219 1 93.25 39 ASP B N 1
ATOM 2343 C CA . ASP B 1 39 ? -20.469 9.164 -1.249 1 93.25 39 ASP B CA 1
ATOM 2344 C C . ASP B 1 39 ? -19.172 9.07 -0.462 1 93.25 39 ASP B C 1
ATOM 2346 O O . ASP B 1 39 ? -18.125 9.516 -0.933 1 93.25 39 ASP B O 1
ATOM 2350 N N . GLN B 1 40 ? -19.281 8.5 0.667 1 91.44 40 GLN B N 1
ATOM 2351 C CA . GLN B 1 40 ? -18.094 8.344 1.498 1 91.44 40 GLN B CA 1
ATOM 2352 C C . GLN B 1 40 ? -17.094 7.395 0.847 1 91.44 40 GLN B C 1
ATOM 2354 O O . GLN B 1 40 ? -15.883 7.648 0.873 1 91.44 40 GLN B O 1
ATOM 2359 N N . TYR B 1 41 ? -17.578 6.324 0.326 1 93.31 41 TYR B N 1
ATOM 2360 C CA . TYR B 1 41 ? -16.734 5.371 -0.373 1 93.31 41 TYR B CA 1
ATOM 2361 C C . TYR B 1 41 ? -15.984 6.047 -1.518 1 93.31 41 TYR B C 1
ATOM 2363 O O . TYR B 1 41 ? -14.766 5.887 -1.655 1 93.31 41 TYR B O 1
ATOM 2371 N N . MET B 1 42 ? -16.656 6.797 -2.271 1 93.56 42 MET B N 1
ATOM 2372 C CA . MET B 1 42 ? -16.078 7.48 -3.426 1 93.56 42 MET B CA 1
ATOM 2373 C C . MET B 1 42 ? -15.016 8.484 -2.988 1 93.56 42 MET B C 1
ATOM 2375 O O . MET B 1 42 ? -13.977 8.617 -3.633 1 93.56 42 MET B O 1
ATOM 2379 N N . GLU B 1 43 ? -15.289 9.094 -1.959 1 88.62 43 GLU B N 1
ATOM 2380 C CA . GLU B 1 43 ? -14.328 10.055 -1.431 1 88.62 43 GLU B CA 1
ATOM 2381 C C . GLU B 1 43 ? -13.031 9.367 -1.011 1 88.62 43 GLU B C 1
ATOM 2383 O O . GLU B 1 43 ? -11.938 9.859 -1.302 1 88.62 43 GLU B O 1
ATOM 2388 N N . PHE B 1 44 ? -13.227 8.258 -0.365 1 87.75 44 PHE B N 1
ATOM 2389 C CA . PHE B 1 44 ? -12.07 7.48 0.059 1 87.75 44 PHE B CA 1
ATOM 2390 C C . PHE B 1 44 ? -11.266 7.008 -1.146 1 87.75 44 PHE B C 1
ATOM 2392 O O . PHE B 1 44 ? -10.031 7.121 -1.161 1 87.75 44 PHE B O 1
ATOM 2399 N N . VAL B 1 45 ? -11.875 6.496 -2.086 1 89.25 45 VAL B N 1
ATOM 2400 C CA . VAL B 1 45 ? -11.234 5.965 -3.283 1 89.25 45 VAL B CA 1
ATOM 2401 C C . VAL B 1 45 ? -10.453 7.078 -3.986 1 89.25 45 VAL B C 1
ATOM 2403 O O . VAL B 1 45 ? -9.312 6.879 -4.398 1 89.25 45 VAL B O 1
ATOM 2406 N N . HIS B 1 46 ? -11.062 8.211 -4.105 1 88.38 46 HIS B N 1
ATOM 2407 C CA . HIS B 1 46 ? -10.414 9.344 -4.766 1 88.38 46 HIS B CA 1
ATOM 2408 C C . HIS B 1 46 ? -9.172 9.781 -4 1 88.38 46 HIS B C 1
ATOM 2410 O O . HIS B 1 46 ? -8.133 10.07 -4.605 1 88.38 46 HIS B O 1
ATOM 2416 N N . THR B 1 47 ? -9.289 9.805 -2.74 1 85.81 47 THR B N 1
ATOM 2417 C CA . THR B 1 47 ? -8.156 10.188 -1.899 1 85.81 47 THR B CA 1
ATOM 2418 C C . THR B 1 47 ? -7.02 9.18 -2.041 1 85.81 47 THR B C 1
ATOM 2420 O O . THR B 1 47 ? -5.855 9.57 -2.176 1 85.81 47 THR B O 1
ATOM 2423 N N . MET B 1 48 ? -7.379 7.98 -2.047 1 84.5 48 MET B N 1
ATOM 2424 C CA . MET B 1 48 ? -6.379 6.93 -2.205 1 84.5 48 MET B CA 1
ATOM 2425 C C . MET B 1 48 ? -5.684 7.039 -3.559 1 84.5 48 MET B C 1
ATOM 2427 O O . MET B 1 48 ? -4.473 6.832 -3.656 1 84.5 48 MET B O 1
ATOM 2431 N N . GLN B 1 49 ? -6.41 7.305 -4.559 1 85.62 49 GLN B N 1
ATOM 2432 C CA . GLN B 1 49 ? -5.848 7.461 -5.898 1 85.62 49 GLN B CA 1
ATOM 2433 C C . GLN B 1 49 ? -4.844 8.609 -5.938 1 85.62 49 GLN B C 1
ATOM 2435 O O . GLN B 1 49 ? -3.777 8.492 -6.543 1 85.62 49 GLN B O 1
ATOM 2440 N N . GLU B 1 50 ? -5.203 9.641 -5.285 1 84.69 50 GLU B N 1
ATOM 2441 C CA . GLU B 1 50 ? -4.309 10.789 -5.234 1 84.69 50 GLU B CA 1
ATOM 2442 C C . GLU B 1 50 ? -3.02 10.453 -4.488 1 84.69 50 GLU B C 1
ATOM 2444 O O . GLU B 1 50 ? -1.929 10.836 -4.918 1 84.69 50 GLU B O 1
ATOM 2449 N N . MET B 1 51 ? -3.168 9.805 -3.463 1 83.75 51 MET B N 1
ATOM 2450 C CA . MET B 1 51 ? -2.006 9.406 -2.676 1 83.75 51 MET B CA 1
ATOM 2451 C C . MET B 1 51 ? -1.109 8.461 -3.473 1 83.75 51 MET B C 1
ATOM 2453 O O . MET B 1 51 ? 0.116 8.586 -3.432 1 83.75 51 MET B O 1
ATOM 2457 N N . GLU B 1 52 ? -1.733 7.566 -4.117 1 82.06 52 GLU B N 1
ATOM 2458 C CA . GLU B 1 52 ? -0.988 6.613 -4.93 1 82.06 52 GLU B CA 1
ATOM 2459 C C . GLU B 1 52 ? -0.211 7.316 -6.039 1 82.06 52 GLU B C 1
ATOM 2461 O O . GLU B 1 52 ? 0.9 6.91 -6.383 1 82.06 52 GLU B O 1
ATOM 2466 N N . LEU B 1 53 ? -0.864 8.266 -6.578 1 84 53 LEU B N 1
ATOM 2467 C CA . LEU B 1 53 ? -0.202 9.023 -7.633 1 84 53 LEU B CA 1
ATOM 2468 C C . LEU B 1 53 ? 1.065 9.688 -7.109 1 84 53 LEU B C 1
ATOM 2470 O O . LEU B 1 53 ? 2.094 9.703 -7.789 1 84 53 LEU B O 1
ATOM 2474 N N . ASP B 1 54 ? 0.985 10.203 -5.973 1 83.12 54 ASP B N 1
ATOM 2475 C CA . ASP B 1 54 ? 2.137 10.875 -5.379 1 83.12 54 ASP B CA 1
ATOM 2476 C C . ASP B 1 54 ? 3.258 9.883 -5.078 1 83.12 54 ASP B C 1
ATOM 2478 O O . ASP B 1 54 ? 4.43 10.164 -5.336 1 83.12 54 ASP B O 1
ATOM 2482 N N . VAL B 1 55 ? 2.93 8.773 -4.656 1 82 55 VAL B N 1
ATOM 2483 C CA . VAL B 1 55 ? 3.912 7.746 -4.324 1 82 55 VAL B CA 1
ATOM 2484 C C . VAL B 1 55 ? 4.547 7.207 -5.605 1 82 55 VAL B C 1
ATOM 2486 O O . VAL B 1 55 ? 5.766 7.031 -5.676 1 82 55 VAL B O 1
ATOM 2489 N N . ALA B 1 56 ? 3.748 6.945 -6.578 1 85.25 56 ALA B N 1
ATOM 2490 C CA . ALA B 1 56 ? 4.25 6.453 -7.855 1 85.25 56 ALA B CA 1
ATOM 2491 C C . ALA B 1 56 ? 5.223 7.449 -8.484 1 85.25 56 ALA B C 1
ATOM 2493 O O . ALA B 1 56 ? 6.242 7.055 -9.055 1 85.25 56 ALA B O 1
ATOM 2494 N N . SER B 1 57 ? 4.895 8.633 -8.352 1 86 57 SER B N 1
ATOM 2495 C CA . SER B 1 57 ? 5.703 9.695 -8.945 1 86 57 SER B CA 1
ATOM 2496 C C . SER B 1 57 ? 7.121 9.688 -8.391 1 86 57 SER B C 1
ATOM 2498 O O . SER B 1 57 ? 8.086 9.914 -9.125 1 86 57 SER B O 1
ATOM 2500 N N . GLU B 1 58 ? 7.195 9.375 -7.117 1 85.06 58 GLU B N 1
ATOM 2501 C CA . GLU B 1 58 ? 8.516 9.328 -6.5 1 85.06 58 GLU B CA 1
ATOM 2502 C C . GLU B 1 58 ? 9.383 8.234 -7.121 1 85.06 58 GLU B C 1
ATOM 2504 O O . GLU B 1 58 ? 10.57 8.445 -7.375 1 85.06 58 GLU B O 1
ATOM 2509 N N . TYR B 1 59 ? 8.844 7.184 -7.379 1 89.69 59 TYR B N 1
ATOM 2510 C CA . TYR B 1 59 ? 9.57 6.078 -7.988 1 89.69 59 TYR B CA 1
ATOM 2511 C C . TYR B 1 59 ? 9.953 6.406 -9.43 1 89.69 59 TYR B C 1
ATOM 2513 O O . TYR B 1 59 ? 11.039 6.051 -9.883 1 89.69 59 TYR B O 1
ATOM 2521 N N . LEU B 1 60 ? 9.023 7.109 -10.109 1 91.5 60 LEU B N 1
ATOM 2522 C CA . LEU B 1 60 ? 9.266 7.453 -11.508 1 91.5 60 LEU B CA 1
ATOM 2523 C C . LEU B 1 60 ? 10.375 8.484 -11.625 1 91.5 60 LEU B C 1
ATOM 2525 O O . LEU B 1 60 ? 11.188 8.422 -12.555 1 91.5 60 LEU B O 1
ATOM 2529 N N . VAL B 1 61 ? 10.375 9.375 -10.688 1 91.38 61 VAL B N 1
ATOM 2530 C CA . VAL B 1 61 ? 11.438 10.367 -10.664 1 91.38 61 VAL B CA 1
ATOM 2531 C C . VAL B 1 61 ? 12.781 9.688 -10.445 1 91.38 61 VAL B C 1
ATOM 2533 O O . VAL B 1 61 ? 13.766 9.992 -11.133 1 91.38 61 VAL B O 1
ATOM 2536 N N . MET B 1 62 ? 12.828 8.805 -9.602 1 93.31 62 MET B N 1
ATOM 2537 C CA . MET B 1 62 ? 14.055 8.055 -9.367 1 93.31 62 MET B CA 1
ATOM 2538 C C . MET B 1 62 ? 14.438 7.234 -10.594 1 93.31 62 MET B C 1
ATOM 2540 O O . MET B 1 62 ? 15.617 7.145 -10.945 1 93.31 62 MET B O 1
ATOM 2544 N N . ALA B 1 63 ? 13.461 6.715 -11.219 1 94.94 63 ALA B N 1
ATOM 2545 C CA . ALA B 1 63 ? 13.711 5.992 -12.461 1 94.94 63 ALA B CA 1
ATOM 2546 C C . ALA B 1 63 ? 14.383 6.891 -13.492 1 94.94 63 ALA B C 1
ATOM 2548 O O . ALA B 1 63 ? 15.359 6.492 -14.133 1 94.94 63 ALA B O 1
ATOM 2549 N N . ALA B 1 64 ? 13.859 8 -13.578 1 95.62 64 ALA B N 1
ATOM 2550 C CA . ALA B 1 64 ? 14.414 8.969 -14.516 1 95.62 64 ALA B CA 1
ATOM 2551 C C . ALA B 1 64 ? 15.852 9.328 -14.148 1 95.62 64 ALA B C 1
ATOM 2553 O O . ALA B 1 64 ? 16.719 9.461 -15.023 1 95.62 64 ALA B O 1
ATOM 2554 N N . THR B 1 65 ? 16.062 9.508 -12.875 1 95.81 65 THR B N 1
ATOM 2555 C CA . THR B 1 65 ? 17.406 9.812 -12.383 1 95.81 65 THR B CA 1
ATOM 2556 C C . THR B 1 65 ? 18.375 8.672 -12.711 1 95.81 65 THR B C 1
ATOM 2558 O O . THR B 1 65 ? 19.469 8.914 -13.203 1 95.81 65 THR B O 1
ATOM 2561 N N . LEU B 1 66 ? 17.984 7.473 -12.461 1 96.94 66 LEU B N 1
ATOM 2562 C CA . LEU B 1 66 ? 18.797 6.305 -12.758 1 96.94 66 LEU B CA 1
ATOM 2563 C C . LEU B 1 66 ? 19.109 6.211 -14.25 1 96.94 66 LEU B C 1
ATOM 2565 O O . LEU B 1 66 ? 20.234 5.918 -14.641 1 96.94 66 LEU B O 1
ATOM 2569 N N . LEU B 1 67 ? 18.141 6.457 -15.039 1 96.44 67 LEU B N 1
ATOM 2570 C CA . LEU B 1 67 ? 18.297 6.402 -16.484 1 96.44 67 LEU B CA 1
ATOM 2571 C C . LEU B 1 67 ? 19.297 7.453 -16.969 1 96.44 67 LEU B C 1
ATOM 2573 O O . LEU B 1 67 ? 20.109 7.188 -17.844 1 96.44 67 LEU B O 1
ATOM 2577 N N . ALA B 1 68 ? 19.203 8.586 -16.359 1 95.44 68 ALA B N 1
ATOM 2578 C CA . ALA B 1 68 ? 20.141 9.664 -16.703 1 95.44 68 ALA B CA 1
ATOM 2579 C C . ALA B 1 68 ? 21.562 9.281 -16.344 1 95.44 68 ALA B C 1
ATOM 2581 O O . ALA B 1 68 ? 22.484 9.492 -17.125 1 95.44 68 ALA B O 1
ATOM 2582 N N . ILE B 1 69 ? 21.688 8.75 -15.188 1 96.06 69 ILE B N 1
ATOM 2583 C CA . ILE B 1 69 ? 23.016 8.336 -14.742 1 96.06 69 ILE B CA 1
ATOM 2584 C C . ILE B 1 69 ? 23.547 7.242 -15.656 1 96.06 69 ILE B C 1
ATOM 2586 O O . ILE B 1 69 ? 24.703 7.297 -16.094 1 96.06 69 ILE B O 1
ATOM 2590 N N . LYS B 1 70 ? 22.703 6.289 -15.953 1 95.19 70 LYS B N 1
ATOM 2591 C CA . LYS B 1 70 ? 23.094 5.211 -16.859 1 95.19 70 LYS B CA 1
ATOM 2592 C C . LYS B 1 70 ? 23.562 5.762 -18.203 1 95.19 70 LYS B C 1
ATOM 2594 O O . LYS B 1 70 ? 24.594 5.324 -18.734 1 95.19 70 LYS B O 1
ATOM 2599 N N . SER B 1 71 ? 22.812 6.668 -18.672 1 93.12 71 SER B N 1
ATOM 2600 C CA . SER B 1 71 ? 23.125 7.273 -19.953 1 93.12 71 SER B CA 1
ATOM 2601 C C . SER B 1 71 ? 24.469 7.992 -19.922 1 93.12 71 SER B C 1
ATOM 2603 O O . SER B 1 71 ? 25.266 7.867 -20.859 1 93.12 71 SER B O 1
ATOM 2605 N N . LYS B 1 72 ? 24.703 8.719 -18.859 1 92.31 72 LYS B N 1
ATOM 2606 C CA . LYS B 1 72 ? 25.969 9.445 -18.703 1 92.31 72 LYS B CA 1
ATOM 2607 C C . LYS B 1 72 ? 27.141 8.484 -18.609 1 92.31 72 LYS B C 1
ATOM 2609 O O . LYS B 1 72 ? 28.219 8.766 -19.141 1 92.31 72 LYS B O 1
ATOM 2614 N N . MET B 1 73 ? 26.891 7.449 -18 1 90.88 73 MET B N 1
ATOM 2615 C CA . MET B 1 73 ? 27.953 6.469 -17.812 1 90.88 73 MET B CA 1
ATOM 2616 C C . MET B 1 73 ? 28.281 5.762 -19.125 1 90.88 73 MET B C 1
ATOM 2618 O O . MET B 1 73 ? 29.391 5.273 -19.312 1 90.88 73 MET B O 1
ATOM 2622 N N . LEU B 1 74 ? 27.328 5.656 -20 1 88.06 74 LEU B N 1
ATOM 2623 C CA . LEU B 1 74 ? 27.5 4.953 -21.266 1 88.06 74 LEU B CA 1
ATOM 2624 C C . LEU B 1 74 ? 28.125 5.871 -22.312 1 88.06 74 LEU B C 1
ATOM 2626 O O . LEU B 1 74 ? 28.641 5.402 -23.344 1 88.06 74 LEU B O 1
ATOM 2630 N N . LEU B 1 75 ? 28.188 7.121 -22.078 1 82.94 75 LEU B N 1
ATOM 2631 C CA . LEU B 1 75 ? 28.719 8.086 -23.031 1 82.94 75 LEU B CA 1
ATOM 2632 C C . LEU B 1 75 ? 30.25 8.039 -23.047 1 82.94 75 LEU B C 1
ATOM 2634 O O . LEU B 1 75 ? 30.875 7.934 -22 1 82.94 75 LEU B O 1
ATOM 2638 N N . PRO B 1 76 ? 30.781 7.742 -24.406 1 76.31 76 PRO B N 1
ATOM 2639 C CA . PRO B 1 76 ? 32.25 7.75 -24.516 1 76.31 76 PRO B CA 1
ATOM 2640 C C . PRO B 1 76 ? 32.875 8.984 -23.875 1 76.31 76 PRO B C 1
ATOM 2642 O O . PRO B 1 76 ? 32.281 10.07 -23.922 1 76.31 76 PRO B O 1
ATOM 2645 N N . LYS B 1 77 ? 33.656 8.727 -22.969 1 61.91 77 LYS B N 1
ATOM 2646 C CA . LYS B 1 77 ? 34.375 9.852 -22.375 1 61.91 77 LYS B CA 1
ATOM 2647 C C . LYS B 1 77 ? 34.938 10.758 -23.453 1 61.91 77 LYS B C 1
ATOM 2649 O O . LYS B 1 77 ? 35.688 10.297 -24.344 1 61.91 77 LYS B O 1
ATOM 2654 N N . GLN B 1 78 ? 34.125 11.445 -24.031 1 53.53 78 GLN B N 1
ATOM 2655 C CA . GLN B 1 78 ? 34.781 12.336 -24.984 1 53.53 78 GLN B CA 1
ATOM 2656 C C . GLN B 1 78 ? 36.156 12.758 -24.453 1 53.53 78 GLN B C 1
ATOM 2658 O O . GLN B 1 78 ? 36.281 13.219 -23.328 1 53.53 78 GLN B O 1
ATOM 2663 N N . GLU B 1 79 ? 37.125 11.977 -24.906 1 49.69 79 GLU B N 1
ATOM 2664 C CA . GLU B 1 79 ? 38.469 12.531 -24.781 1 49.69 79 GLU B CA 1
ATOM 2665 C C . GLU B 1 79 ? 38.5 14.023 -25.094 1 49.69 79 GLU B C 1
ATOM 2667 O O . GLU B 1 79 ? 38.625 14.414 -26.25 1 49.69 79 GLU B O 1
ATOM 2672 N N . LEU B 1 80 ? 37.5 14.773 -24.922 1 45.06 80 LEU B N 1
ATOM 2673 C CA . LEU B 1 80 ? 37.844 16.172 -25.203 1 45.06 80 LEU B CA 1
ATOM 2674 C C . LEU B 1 80 ? 39.219 16.516 -24.719 1 45.06 80 LEU B C 1
ATOM 2676 O O . LEU B 1 80 ? 39.656 16.047 -23.656 1 45.06 80 LEU B O 1
ATOM 2680 N N . GLU B 1 81 ? 40.188 16.766 -25.75 1 44.5 81 GLU B N 1
ATOM 2681 C CA . GLU B 1 81 ? 41.438 17.5 -25.609 1 44.5 81 GLU B CA 1
ATOM 2682 C C . GLU B 1 81 ? 41.312 18.609 -24.562 1 44.5 81 GLU B C 1
ATOM 2684 O O . GLU B 1 81 ? 41.031 19.766 -24.891 1 44.5 81 GLU B O 1
ATOM 2689 N N . ILE B 1 82 ? 40.438 18.531 -23.656 1 43.31 82 ILE B N 1
ATOM 2690 C CA . ILE B 1 82 ? 40.562 19.641 -22.703 1 43.31 82 ILE B CA 1
ATOM 2691 C C . ILE B 1 82 ? 42.031 19.781 -22.25 1 43.31 82 ILE B C 1
ATOM 2693 O O . ILE B 1 82 ? 42.688 18.781 -22.016 1 43.31 82 ILE B O 1
ATOM 2697 N N . ASP B 1 83 ? 42.656 21.016 -22.484 1 44.34 83 ASP B N 1
ATOM 2698 C CA . ASP B 1 83 ? 43.969 21.484 -21.984 1 44.34 83 ASP B CA 1
ATOM 2699 C C . ASP B 1 83 ? 44.281 20.875 -20.625 1 44.34 83 ASP B C 1
ATOM 2701 O O . ASP B 1 83 ? 43.375 20.578 -19.844 1 44.34 83 ASP B O 1
ATOM 2705 N N . TYR B 1 84 ? 45.5 20.328 -20.391 1 46.44 84 TYR B N 1
ATOM 2706 C CA . TYR B 1 84 ? 46.188 19.797 -19.219 1 46.44 84 TYR B CA 1
ATOM 2707 C C . TYR B 1 84 ? 45.656 20.453 -17.938 1 46.44 84 TYR B C 1
ATOM 2709 O O . TYR B 1 84 ? 45.781 19.891 -16.859 1 46.44 84 TYR B O 1
ATOM 2717 N N . ASP B 1 85 ? 45.562 21.844 -17.938 1 45.09 85 ASP B N 1
ATOM 2718 C CA . ASP B 1 85 ? 45.531 22.594 -16.703 1 45.09 85 ASP B CA 1
ATOM 2719 C C . ASP B 1 85 ? 44.188 22.359 -15.969 1 45.09 85 ASP B C 1
ATOM 2721 O O . ASP B 1 85 ? 44.125 22.484 -14.742 1 45.09 85 ASP B O 1
ATOM 2725 N N . THR B 1 86 ? 43 22.688 -16.578 1 45.69 86 THR B N 1
ATOM 2726 C CA . THR B 1 86 ? 41.844 22.672 -15.727 1 45.69 86 THR B CA 1
ATOM 2727 C C . THR B 1 86 ? 41.281 21.25 -15.594 1 45.69 86 THR B C 1
ATOM 2729 O O . THR B 1 86 ? 40.5 20.812 -16.438 1 45.69 86 THR B O 1
ATOM 2732 N N . LEU B 1 87 ? 41.906 20.156 -15.438 1 45.12 87 LEU B N 1
ATOM 2733 C CA . LEU B 1 87 ? 41.562 18.797 -15.008 1 45.12 87 LEU B CA 1
ATOM 2734 C C . LEU B 1 87 ? 40.312 18.812 -14.125 1 45.12 87 LEU B C 1
ATOM 2736 O O . LEU B 1 87 ? 40.406 18.906 -12.898 1 45.12 87 LEU B O 1
ATOM 2740 N N . GLU B 1 88 ? 39.375 19.562 -14.398 1 49.12 88 GLU B N 1
ATOM 2741 C CA . GLU B 1 88 ? 38.156 19.438 -13.602 1 49.12 88 GLU B CA 1
ATOM 2742 C C . GLU B 1 88 ? 37.75 17.969 -13.453 1 49.12 88 GLU B C 1
ATOM 2744 O O . GLU B 1 88 ? 37.625 17.25 -14.445 1 49.12 88 GLU B O 1
ATOM 2749 N N . GLU B 1 89 ? 38.281 17.172 -12.57 1 54.09 89 GLU B N 1
ATOM 2750 C CA . GLU B 1 89 ? 37.938 15.82 -12.141 1 54.09 89 GLU B CA 1
ATOM 2751 C C . GLU B 1 89 ? 36.469 15.5 -12.477 1 54.09 89 GLU B C 1
ATOM 2753 O O . GLU B 1 89 ? 35.562 16.188 -12.008 1 54.09 89 GLU B O 1
ATOM 2758 N N . GLU B 1 90 ? 36.156 15.141 -13.625 1 65.06 90 GLU B N 1
ATOM 2759 C CA . GLU B 1 90 ? 34.812 14.742 -14.039 1 65.06 90 GLU B CA 1
ATOM 2760 C C . GLU B 1 90 ? 34.125 13.961 -12.938 1 65.06 90 GLU B C 1
ATOM 2762 O O . GLU B 1 90 ? 34.625 12.953 -12.445 1 65.06 90 GLU B O 1
ATOM 2767 N N . GLU B 1 91 ? 33.25 14.578 -12.188 1 81 91 GLU B N 1
ATOM 2768 C CA . GLU B 1 91 ? 32.469 14.016 -11.078 1 81 91 GLU B CA 1
ATOM 2769 C C . GLU B 1 91 ? 31.703 12.766 -11.508 1 81 91 GLU B C 1
ATOM 2771 O O . GLU B 1 91 ? 31.172 12.719 -12.617 1 81 91 GLU B O 1
ATOM 2776 N N . ASP B 1 92 ? 32.031 11.633 -10.836 1 90.81 92 ASP B N 1
ATOM 2777 C CA . ASP B 1 92 ? 31.234 10.422 -11.047 1 90.81 92 ASP B CA 1
ATOM 2778 C C . ASP B 1 92 ? 29.734 10.711 -10.969 1 90.81 92 ASP B C 1
ATOM 2780 O O . ASP B 1 92 ? 29.25 11.25 -9.977 1 90.81 92 ASP B O 1
ATOM 2784 N N . PRO B 1 93 ? 29.188 10.516 -12.062 1 92.75 93 PRO B N 1
ATOM 2785 C CA . PRO B 1 93 ? 27.75 10.812 -12.109 1 92.75 93 PRO B CA 1
ATOM 2786 C C . PRO B 1 93 ? 26.969 10.133 -10.992 1 92.75 93 PRO B C 1
ATOM 2788 O O . PRO B 1 93 ? 25.844 10.531 -10.68 1 92.75 93 PRO B O 1
ATOM 2791 N N . ARG B 1 94 ? 27.547 9.125 -10.359 1 94.06 94 ARG B N 1
ATOM 2792 C CA . ARG B 1 94 ? 26.875 8.352 -9.328 1 94.06 94 ARG B CA 1
ATOM 2793 C C . ARG B 1 94 ? 27.016 9.016 -7.965 1 94.06 94 ARG B C 1
ATOM 2795 O O . ARG B 1 94 ? 26.312 8.656 -7.016 1 94.06 94 ARG B O 1
ATOM 2802 N N . ASP B 1 95 ? 27.766 9.992 -7.805 1 94.19 95 ASP B N 1
ATOM 2803 C CA . ASP B 1 95 ? 28.172 10.516 -6.504 1 94.19 95 ASP B CA 1
ATOM 2804 C C . ASP B 1 95 ? 26.969 11.016 -5.707 1 94.19 95 ASP B C 1
ATOM 2806 O O . ASP B 1 95 ? 26.812 10.688 -4.531 1 94.19 95 ASP B O 1
ATOM 2810 N N . ALA B 1 96 ? 26.219 11.75 -6.375 1 93.69 96 ALA B N 1
ATOM 2811 C CA . ALA B 1 96 ? 25.062 12.312 -5.688 1 93.69 96 ALA B CA 1
ATOM 2812 C C . ALA B 1 96 ? 24.109 11.203 -5.219 1 93.69 96 ALA B C 1
ATOM 2814 O O . ALA B 1 96 ? 23.578 11.273 -4.113 1 93.69 96 ALA B O 1
ATOM 2815 N N . LEU B 1 97 ? 23.922 10.219 -6.016 1 95.69 97 LEU B N 1
ATOM 2816 C CA . LEU B 1 97 ? 23.047 9.094 -5.68 1 95.69 97 LEU B CA 1
ATOM 2817 C C . LEU B 1 97 ? 23.625 8.289 -4.516 1 95.69 97 LEU B C 1
ATOM 2819 O O . LEU B 1 97 ? 22.891 7.934 -3.588 1 95.69 97 LEU B O 1
ATOM 2823 N N . VAL B 1 98 ? 24.875 8.062 -4.543 1 96 98 VAL B N 1
ATOM 2824 C CA . VAL B 1 98 ? 25.562 7.297 -3.508 1 96 98 VAL B CA 1
ATOM 2825 C C . VAL B 1 98 ? 25.438 8.008 -2.164 1 96 98 VAL B C 1
ATOM 2827 O O . VAL B 1 98 ? 25.172 7.371 -1.14 1 96 98 VAL B O 1
ATOM 2830 N N . GLU B 1 99 ? 25.609 9.25 -2.262 1 95.25 99 GLU B N 1
ATOM 2831 C CA . GLU B 1 99 ? 25.484 10.039 -1.04 1 95.25 99 GLU B CA 1
ATOM 2832 C C . GLU B 1 99 ? 24.078 9.922 -0.454 1 95.25 99 GLU B C 1
ATOM 2834 O O . GLU B 1 99 ? 23.922 9.727 0.753 1 95.25 99 GLU B O 1
ATOM 2839 N N . LYS B 1 100 ? 23.109 9.984 -1.29 1 93 100 LYS B N 1
ATOM 2840 C CA . LYS B 1 100 ? 21.719 9.867 -0.865 1 93 100 LYS B CA 1
ATOM 2841 C C . LYS B 1 100 ? 21.453 8.484 -0.273 1 93 100 LYS B C 1
ATOM 2843 O O . LYS B 1 100 ? 20.766 8.367 0.75 1 93 100 LYS B O 1
ATOM 2848 N N . LEU B 1 101 ? 22.016 7.512 -0.853 1 95.44 101 LEU B N 1
ATOM 2849 C CA . LEU B 1 101 ? 21.828 6.137 -0.406 1 95.44 101 LEU B CA 1
ATOM 2850 C C . LEU B 1 101 ? 22.469 5.918 0.959 1 95.44 101 LEU B C 1
ATOM 2852 O O . LEU B 1 101 ? 21.891 5.266 1.827 1 95.44 101 LEU B O 1
ATOM 2856 N N . MET B 1 102 ? 23.562 6.484 1.144 1 95.25 102 MET B N 1
ATOM 2857 C CA . MET B 1 102 ? 24.266 6.332 2.41 1 95.25 102 MET B CA 1
ATOM 2858 C C . MET B 1 102 ? 23.531 7.059 3.535 1 95.25 102 MET B C 1
ATOM 2860 O O . MET B 1 102 ? 23.469 6.555 4.656 1 95.25 102 MET B O 1
ATOM 2864 N N . GLU B 1 103 ? 23.125 8.164 3.168 1 91.62 103 GLU B N 1
ATOM 2865 C CA . GLU B 1 103 ? 22.328 8.906 4.145 1 91.62 103 GLU B CA 1
ATOM 2866 C C . GLU B 1 103 ? 21.078 8.133 4.551 1 91.62 103 GLU B C 1
ATOM 2868 O O . GLU B 1 103 ? 20.781 8.008 5.738 1 91.62 103 GLU B O 1
ATOM 2873 N N . TYR B 1 104 ? 20.391 7.668 3.594 1 88.62 104 TYR B N 1
ATOM 2874 C CA . TYR B 1 104 ? 19.188 6.898 3.848 1 88.62 104 TYR B CA 1
ATOM 2875 C C . TYR B 1 104 ? 19.484 5.664 4.688 1 88.62 104 TYR B C 1
ATOM 2877 O O . TYR B 1 104 ? 18.734 5.332 5.609 1 88.62 104 TYR B O 1
ATOM 2885 N N . LYS B 1 105 ? 20.469 4.996 4.367 1 91.38 105 LYS B N 1
ATOM 2886 C CA . LYS B 1 105 ? 20.875 3.805 5.098 1 91.38 105 LYS B CA 1
ATOM 2887 C C . LYS B 1 105 ? 21.141 4.125 6.566 1 91.38 105 LYS B C 1
ATOM 2889 O O . LYS B 1 105 ? 20.703 3.379 7.453 1 91.38 105 LYS B O 1
ATOM 2894 N N . ARG B 1 106 ? 21.797 5.16 6.781 1 90.44 106 ARG B N 1
ATOM 2895 C CA . ARG B 1 106 ? 22.094 5.582 8.148 1 90.44 106 ARG B CA 1
ATOM 2896 C C . ARG B 1 106 ? 20.812 5.859 8.93 1 90.44 106 ARG B C 1
ATOM 2898 O O . ARG B 1 106 ? 20.688 5.449 10.086 1 90.44 106 ARG B O 1
ATOM 2905 N N . PHE B 1 107 ? 19.984 6.562 8.312 1 81.88 107 PHE B N 1
ATOM 2906 C CA . PHE B 1 107 ? 18.719 6.891 8.953 1 81.88 107 PHE B CA 1
ATOM 2907 C C . PHE B 1 107 ? 17.922 5.625 9.273 1 81.88 107 PHE B C 1
ATOM 2909 O O . PHE B 1 107 ? 17.328 5.516 10.352 1 81.88 107 PHE B O 1
ATOM 2916 N N . LYS B 1 108 ? 17.828 4.734 8.328 1 83.25 108 LYS B N 1
ATOM 2917 C CA . LYS B 1 108 ? 17.109 3.479 8.5 1 83.25 108 LYS B CA 1
ATOM 2918 C C . LYS B 1 108 ? 17.656 2.674 9.664 1 83.25 108 LYS B C 1
ATOM 2920 O O . LYS B 1 108 ? 16.906 2.084 10.438 1 83.25 108 LYS B O 1
ATOM 2925 N N . GLU B 1 109 ? 18.922 2.66 9.781 1 86.31 109 GLU B N 1
ATOM 2926 C CA . GLU B 1 109 ? 19.578 1.942 10.875 1 86.31 109 GLU B CA 1
ATOM 2927 C C . GLU B 1 109 ? 19.297 2.6 12.219 1 86.31 109 GLU B C 1
ATOM 2929 O O . GLU B 1 109 ? 19.047 1.912 13.211 1 86.31 109 GLU B O 1
ATOM 2934 N N . ALA B 1 110 ? 19.359 3.883 12.211 1 84 110 ALA B N 1
ATOM 2935 C CA . ALA B 1 110 ? 19.078 4.621 13.438 1 84 110 ALA B CA 1
ATOM 2936 C C . ALA B 1 110 ? 17.641 4.367 13.898 1 84 110 ALA B C 1
ATOM 2938 O O . ALA B 1 110 ? 17.391 4.18 15.086 1 84 110 ALA B O 1
ATOM 2939 N N . ALA B 1 111 ? 16.781 4.402 12.93 1 76.88 111 ALA B N 1
ATOM 2940 C CA . ALA B 1 111 ? 15.375 4.164 13.234 1 76.88 111 ALA B CA 1
ATOM 2941 C C . ALA B 1 111 ? 15.164 2.768 13.812 1 76.88 111 ALA B C 1
ATOM 2943 O O . ALA B 1 111 ? 14.367 2.584 14.734 1 76.88 111 ALA B O 1
ATOM 2944 N N . LYS B 1 112 ? 15.805 1.826 13.266 1 79.06 112 LYS B N 1
ATOM 2945 C CA . LYS B 1 112 ? 15.719 0.45 13.75 1 79.06 112 LYS B CA 1
ATOM 2946 C C . LYS B 1 112 ? 16.219 0.342 15.195 1 79.06 112 LYS B C 1
ATOM 2948 O O . LYS B 1 112 ? 15.602 -0.353 16.016 1 79.06 112 LYS B O 1
ATOM 2953 N N . GLU B 1 113 ? 17.266 0.989 15.461 1 82.44 113 GLU B N 1
ATOM 2954 C CA . GLU B 1 113 ? 17.828 0.99 16.812 1 82.44 113 GLU B CA 1
ATOM 2955 C C . GLU B 1 113 ? 16.859 1.613 17.812 1 82.44 113 GLU B C 1
ATOM 2957 O O . GLU B 1 113 ? 16.719 1.118 18.938 1 82.44 113 GLU B O 1
ATOM 2962 N N . LEU B 1 114 ? 16.297 2.684 17.391 1 79.12 114 LEU B N 1
ATOM 2963 C CA . LEU B 1 114 ? 15.336 3.361 18.25 1 79.12 114 LEU B CA 1
ATOM 2964 C C . LEU B 1 114 ? 14.133 2.471 18.531 1 79.12 114 LEU B C 1
ATOM 2966 O O . LEU B 1 114 ? 13.617 2.449 19.656 1 79.12 114 LEU B O 1
ATOM 2970 N N . LYS B 1 115 ? 13.68 1.789 17.562 1 74.56 115 LYS B N 1
ATOM 2971 C CA . LYS B 1 115 ? 12.555 0.873 17.719 1 74.56 115 LYS B CA 1
ATOM 2972 C C . LYS B 1 115 ? 12.891 -0.244 18.703 1 74.56 115 LYS B C 1
ATOM 2974 O O . LYS B 1 115 ? 12.055 -0.632 19.531 1 74.56 115 LYS B O 1
ATOM 2979 N N . GLU B 1 116 ? 14.039 -0.728 18.578 1 74.94 116 GLU B N 1
ATOM 2980 C CA . GLU B 1 116 ? 14.492 -1.792 19.469 1 74.94 116 GLU B CA 1
ATOM 2981 C C . GLU B 1 116 ? 14.578 -1.307 20.906 1 74.94 116 GLU B C 1
ATOM 2983 O O . GLU B 1 116 ? 14.203 -2.029 21.844 1 74.94 116 GLU B O 1
ATOM 2988 N N . LYS B 1 117 ? 15.008 -0.143 21.047 1 77.12 117 LYS B N 1
ATOM 2989 C CA . LYS B 1 117 ? 15.102 0.443 22.391 1 77.12 117 LYS B CA 1
ATOM 2990 C C . LYS B 1 117 ? 13.719 0.657 23 1 77.12 117 LYS B C 1
ATOM 2992 O O . LYS B 1 117 ? 13.516 0.435 24.188 1 77.12 117 LYS B O 1
ATOM 2997 N N . GLU B 1 118 ? 12.82 1.037 22.172 1 71.5 118 GLU B N 1
ATOM 2998 C CA . GLU B 1 118 ? 11.453 1.235 22.625 1 71.5 118 GLU B CA 1
ATOM 2999 C C . GLU B 1 118 ? 10.805 -0.088 23.016 1 71.5 118 GLU B C 1
ATOM 3001 O O . GLU B 1 118 ? 10.078 -0.158 24.016 1 71.5 118 GLU B O 1
ATOM 3006 N N . ALA B 1 119 ? 11.031 -1.063 22.234 1 65.12 119 ALA B N 1
ATOM 3007 C CA . ALA B 1 119 ? 10.492 -2.389 22.531 1 65.12 119 ALA B CA 1
ATOM 3008 C C . ALA B 1 119 ? 11.055 -2.928 23.844 1 65.12 119 ALA B C 1
ATOM 3010 O O . ALA B 1 119 ? 10.336 -3.568 24.609 1 65.12 119 ALA B O 1
ATOM 3011 N N . GLU B 1 120 ? 12.273 -2.658 24.062 1 65.06 120 GLU B N 1
ATOM 3012 C CA . GLU B 1 120 ? 12.922 -3.076 25.297 1 65.06 120 GLU B CA 1
ATOM 3013 C C . GLU B 1 120 ? 12.344 -2.34 26.5 1 65.06 120 GLU B C 1
ATOM 3015 O O . GLU B 1 120 ? 12.141 -2.936 27.562 1 65.06 120 GLU B O 1
ATOM 3020 N N . ARG B 1 121 ? 12.156 -1.104 26.297 1 60.84 121 ARG B N 1
ATOM 3021 C CA . ARG B 1 121 ? 11.602 -0.301 27.375 1 60.84 121 ARG B CA 1
ATOM 3022 C C . ARG B 1 121 ? 10.172 -0.726 27.688 1 60.84 121 ARG B C 1
ATOM 3024 O O . ARG B 1 121 ? 9.758 -0.715 28.844 1 60.84 121 ARG B O 1
ATOM 3031 N N . SER B 1 122 ? 9.461 -1.036 26.672 1 57.09 122 SER B N 1
ATOM 3032 C CA . SER B 1 122 ? 8.094 -1.521 26.875 1 57.09 122 SER B CA 1
ATOM 3033 C C . SER B 1 122 ? 8.086 -2.84 27.641 1 57.09 122 SER B C 1
ATOM 3035 O O . SER B 1 122 ? 7.195 -3.09 28.453 1 57.09 122 SER B O 1
ATOM 3037 N N . PHE B 1 123 ? 9.055 -3.596 27.391 1 51.88 123 PHE B N 1
ATOM 3038 C CA . PHE B 1 123 ? 9.219 -4.844 28.125 1 51.88 123 PHE B CA 1
ATOM 3039 C C . PHE B 1 123 ? 9.594 -4.574 29.578 1 51.88 123 PHE B C 1
ATOM 3041 O O . PHE B 1 123 ? 9.148 -5.285 30.484 1 51.88 123 PHE B O 1
ATOM 3048 N N . TYR B 1 124 ? 10.367 -3.639 29.844 1 49.75 124 TYR B N 1
ATOM 3049 C CA . TYR B 1 124 ? 10.805 -3.33 31.188 1 49.75 124 TYR B CA 1
ATOM 3050 C C . TYR B 1 124 ? 9.711 -2.6 31.969 1 49.75 124 TYR B C 1
ATOM 3052 O O . TYR B 1 124 ? 9.617 -2.725 33.188 1 49.75 124 TYR B O 1
ATOM 3060 N N . PHE B 1 125 ? 9.047 -1.819 31.344 1 41.78 125 PHE B N 1
ATOM 3061 C CA . PHE B 1 125 ? 8.016 -1.085 32.062 1 41.78 125 PHE B CA 1
ATOM 3062 C C . PHE B 1 125 ? 6.777 -1.953 32.281 1 41.78 125 PHE B C 1
ATOM 3064 O O . PHE B 1 125 ? 5.746 -1.469 32.75 1 41.78 125 PHE B O 1
ATOM 3071 N N . SER B 1 126 ? 6.809 -3.207 31.953 1 40.72 126 SER B N 1
ATOM 3072 C CA . SER B 1 126 ? 5.789 -4.055 32.562 1 40.72 126 SER B CA 1
ATOM 3073 C C . SER B 1 126 ? 6.016 -4.195 34.062 1 40.72 126 SER B C 1
ATOM 3075 O O . SER B 1 126 ? 6.637 -5.156 34.5 1 40.72 126 SER B O 1
ATOM 3077 N N . LYS B 1 127 ? 6.32 -3.137 34.844 1 37.62 127 LYS B N 1
ATOM 3078 C CA . LYS B 1 127 ? 6.301 -3.234 36.312 1 37.62 127 LYS B CA 1
ATOM 3079 C C . LYS B 1 127 ? 5.012 -3.883 36.812 1 37.62 127 LYS B C 1
ATOM 3081 O O . LYS B 1 127 ? 3.957 -3.729 36.188 1 37.62 127 LYS B O 1
ATOM 3086 N N . PRO B 1 128 ? 5.078 -4.848 37.719 1 36.16 128 PRO B N 1
ATOM 3087 C CA . PRO B 1 128 ? 3.887 -5.246 38.5 1 36.16 128 PRO B CA 1
ATOM 3088 C C . PRO B 1 128 ? 3.031 -4.059 38.906 1 36.16 128 PRO B C 1
ATOM 3090 O O . PRO B 1 128 ? 3.543 -2.945 39.062 1 36.16 128 PRO B O 1
ATOM 3093 N N . PRO B 1 129 ? 1.671 -4.133 38.812 1 35.72 129 PRO B N 1
ATOM 3094 C CA . PRO B 1 129 ? 0.797 -3.104 39.375 1 35.72 129 PRO B CA 1
ATOM 3095 C C . PRO B 1 129 ? 1.242 -2.65 40.75 1 35.72 129 PRO B C 1
ATOM 3097 O O . PRO B 1 129 ? 1.252 -3.447 41.688 1 35.72 129 PRO B O 1
ATOM 3100 N N . MET B 1 130 ? 2.373 -2.199 40.969 1 31.95 130 MET B N 1
ATOM 3101 C CA . MET B 1 130 ? 2.414 -1.642 42.312 1 31.95 130 MET B CA 1
ATOM 3102 C C . MET B 1 130 ? 1.137 -0.867 42.625 1 31.95 130 MET B C 1
ATOM 3104 O O . MET B 1 130 ? 0.574 -0.214 41.75 1 31.95 130 MET B O 1
ATOM 3108 N N . ASP B 1 131 ? 0.499 -1.185 43.844 1 33.03 131 ASP B N 1
ATOM 3109 C CA . ASP B 1 131 ? -0.683 -0.683 44.531 1 33.03 131 ASP B CA 1
ATOM 3110 C C . ASP B 1 131 ? -0.719 0.844 44.531 1 33.03 131 ASP B C 1
ATOM 3112 O O . ASP B 1 131 ? -1.123 1.467 45.5 1 33.03 131 ASP B O 1
ATOM 3116 N N . LEU B 1 132 ? 0.199 1.56 44 1 29.64 132 LEU B N 1
ATOM 3117 C CA . LEU B 1 132 ? -0.139 2.965 44.188 1 29.64 132 LEU B CA 1
ATOM 3118 C C . LEU B 1 132 ? -1.522 3.275 43.625 1 29.64 132 LEU B C 1
ATOM 3120 O O . LEU B 1 132 ? -1.662 3.57 42.438 1 29.64 132 LEU B O 1
ATOM 3124 N N . ALA B 1 133 ? -2.631 2.555 44 1 32.41 133 ALA B N 1
ATOM 3125 C CA . ALA B 1 133 ? -4.07 2.783 43.938 1 32.41 133 ALA B CA 1
ATOM 3126 C C . ALA B 1 133 ? -4.398 4.266 44.125 1 32.41 133 ALA B C 1
ATOM 3128 O O . ALA B 1 133 ? -5.434 4.734 43.625 1 32.41 133 ALA B O 1
ATOM 3129 N N . GLU B 1 134 ? -3.762 4.895 45.062 1 31.98 134 GLU B N 1
ATOM 3130 C CA . GLU B 1 134 ? -4.402 6.109 45.562 1 31.98 134 GLU B CA 1
ATOM 3131 C C . GLU B 1 134 ? -4.355 7.215 44.5 1 31.98 134 GLU B C 1
ATOM 3133 O O . GLU B 1 134 ? -5.355 7.895 44.25 1 31.98 134 GLU B O 1
ATOM 3138 N N . TYR B 1 135 ? -3.225 8.086 44.406 1 31 135 TYR B N 1
ATOM 3139 C CA . TYR B 1 135 ? -3.334 9.367 43.719 1 31 135 TYR B CA 1
ATOM 3140 C C . TYR B 1 135 ? -3.223 9.195 42.219 1 31 135 TYR B C 1
ATOM 3142 O O . TYR B 1 135 ? -2.904 10.148 41.5 1 31 135 TYR B O 1
ATOM 3150 N N . ASP B 1 136 ? -2.889 8.055 41.688 1 33.03 136 ASP B N 1
ATOM 3151 C CA . ASP B 1 136 ? -2.805 8.016 40.219 1 33.03 136 ASP B CA 1
ATOM 3152 C C . ASP B 1 136 ? -4.125 8.438 39.594 1 33.03 136 ASP B C 1
ATOM 3154 O O . ASP B 1 136 ? -5.133 7.742 39.719 1 33.03 136 ASP B O 1
ATOM 3158 N N . ASP B 1 137 ? -4.379 9.68 39.625 1 32.28 137 ASP B N 1
ATOM 3159 C CA . ASP B 1 137 ? -5.602 10.258 39.094 1 32.28 137 ASP B CA 1
ATOM 3160 C C . ASP B 1 137 ? -5.965 9.602 37.75 1 32.28 137 ASP B C 1
ATOM 3162 O O . ASP B 1 137 ? -5.082 9.148 37.031 1 32.28 137 ASP B O 1
ATOM 3166 N N . GLY B 1 138 ? -7.148 9 37.5 1 33.34 138 GLY B N 1
ATOM 3167 C CA . GLY B 1 138 ? -8.094 8.492 36.531 1 33.34 138 GLY B CA 1
ATOM 3168 C C . GLY B 1 138 ? -7.727 8.867 35.094 1 33.34 138 GLY B C 1
ATOM 3169 O O . GLY B 1 138 ? -8.422 8.477 34.156 1 33.34 138 GLY B O 1
ATOM 3170 N N . THR B 1 139 ? -7.125 9.953 34.906 1 32.91 139 THR B N 1
ATOM 3171 C CA . THR B 1 139 ? -7.074 10.469 33.562 1 32.91 139 THR B CA 1
ATOM 3172 C C . THR B 1 139 ? -6.047 9.703 32.719 1 32.91 139 THR B C 1
ATOM 3174 O O . THR B 1 139 ? -4.895 10.133 32.625 1 32.91 139 THR B O 1
ATOM 3177 N N . LYS B 1 140 ? -5.531 8.703 33.156 1 37.78 140 LYS B N 1
ATOM 3178 C CA . LYS B 1 140 ? -4.641 8.023 32.219 1 37.78 140 LYS B CA 1
ATOM 3179 C C . LYS B 1 140 ? -5.305 7.852 30.844 1 37.78 140 LYS B C 1
ATOM 3181 O O . LYS B 1 140 ? -6.117 6.945 30.656 1 37.78 140 LYS B O 1
ATOM 3186 N N . VAL B 1 141 ? -5.492 8.891 30.156 1 37.81 141 VAL B N 1
ATOM 3187 C CA . VAL B 1 141 ? -5.945 8.836 28.766 1 37.81 141 VAL B CA 1
ATOM 3188 C C . VAL B 1 141 ? -5.184 7.746 28.016 1 37.81 141 VAL B C 1
ATOM 3190 O O . VAL B 1 141 ? -3.957 7.805 27.906 1 37.81 141 VAL B O 1
ATOM 3193 N N . ALA B 1 142 ? -5.523 6.594 28.156 1 39.31 142 ALA B N 1
ATOM 3194 C CA . ALA B 1 142 ? -4.984 5.477 27.391 1 39.31 142 ALA B CA 1
ATOM 3195 C C . ALA B 1 142 ? -4.746 5.875 25.938 1 39.31 142 ALA B C 1
ATOM 3197 O O . ALA B 1 142 ? -5.68 6.258 25.219 1 39.31 142 ALA B O 1
ATOM 3198 N N . GLU B 1 143 ? -3.605 6.504 25.641 1 49.44 143 GLU B N 1
ATOM 3199 C CA . GLU B 1 143 ? -3.211 6.805 24.266 1 49.44 143 GLU B CA 1
ATOM 3200 C C . GLU B 1 143 ? -3.287 5.562 23.391 1 49.44 143 GLU B C 1
ATOM 3202 O O . GLU B 1 143 ? -2.668 4.543 23.688 1 49.44 143 GLU B O 1
ATOM 3207 N N . LEU B 1 144 ? -4.473 5.336 22.781 1 51.22 144 LEU B N 1
ATOM 3208 C CA . LEU B 1 144 ? -4.727 4.211 21.891 1 51.22 144 LEU B CA 1
ATOM 3209 C C . LEU B 1 144 ? -3.814 4.266 20.672 1 51.22 144 LEU B C 1
ATOM 3211 O O . LEU B 1 144 ? -3.502 5.352 20.172 1 51.22 144 LEU B O 1
ATOM 3215 N N . ASP B 1 145 ? -3.254 3.24 20.344 1 62.69 145 ASP B N 1
ATOM 3216 C CA . ASP B 1 145 ? -2.484 3.086 19.109 1 62.69 145 ASP B CA 1
ATOM 3217 C C . ASP B 1 145 ? -3.326 3.447 17.891 1 62.69 145 ASP B C 1
ATOM 3219 O O . ASP B 1 145 ? -4.395 2.873 17.672 1 62.69 145 ASP B O 1
ATOM 3223 N N . VAL B 1 146 ? -3.027 4.586 17.344 1 76.94 146 VAL B N 1
ATOM 3224 C CA . VAL B 1 146 ? -3.746 5.086 16.172 1 76.94 146 VAL B CA 1
ATOM 3225 C C . VAL B 1 146 ? -3.309 4.316 14.93 1 76.94 146 VAL B C 1
ATOM 3227 O O . VAL B 1 146 ? -2.113 4.18 14.664 1 76.94 146 VAL B O 1
ATOM 3230 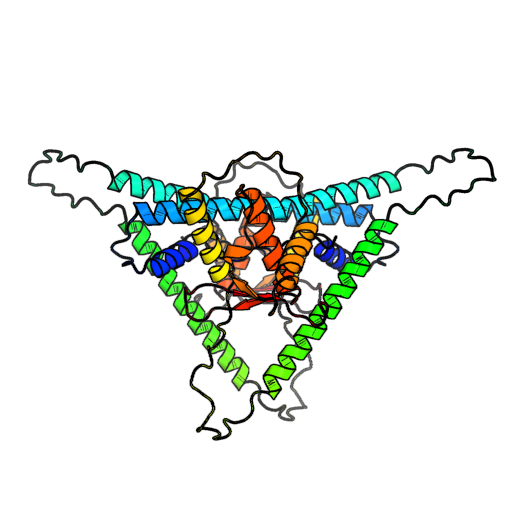N N . SER B 1 147 ? -4.32 3.672 14.312 1 74.88 147 SER B N 1
ATOM 3231 C CA . SER B 1 147 ? -4.035 2.926 13.094 1 74.88 147 SER B CA 1
ATOM 3232 C C . SER B 1 147 ? -4.043 3.838 11.875 1 74.88 147 SER B C 1
ATOM 3234 O O . SER B 1 147 ? -4.52 4.973 11.945 1 74.88 147 SER B O 1
ATOM 3236 N N . LEU B 1 148 ? -3.469 3.361 10.875 1 78.88 148 LEU B N 1
ATOM 3237 C CA . LEU B 1 148 ? -3.521 4.066 9.602 1 78.88 148 LEU B CA 1
ATOM 3238 C C . LEU B 1 148 ? -4.965 4.328 9.18 1 78.88 148 LEU B C 1
ATOM 3240 O O . LEU B 1 148 ? -5.277 5.391 8.641 1 78.88 148 LEU B O 1
ATOM 3244 N N . ASN B 1 149 ? -5.801 3.379 9.445 1 78.44 149 ASN B N 1
ATOM 3245 C CA . ASN B 1 149 ? -7.211 3.52 9.102 1 78.44 149 ASN B CA 1
ATOM 3246 C C . ASN B 1 149 ? -7.863 4.672 9.859 1 78.44 149 ASN B C 1
ATOM 3248 O O . ASN B 1 149 ? -8.688 5.402 9.305 1 78.44 149 ASN B O 1
ATOM 3252 N N . ASP B 1 150 ? -7.387 4.859 11.078 1 80.06 150 ASP B N 1
ATOM 3253 C CA . ASP B 1 150 ? -7.891 5.965 11.883 1 80.06 150 ASP B CA 1
ATOM 3254 C C . ASP B 1 150 ? -7.465 7.312 11.305 1 80.06 150 ASP B C 1
ATOM 3256 O O . ASP B 1 150 ? -8.258 8.25 11.25 1 80.06 150 ASP B O 1
ATOM 3260 N N . MET B 1 151 ? -6.258 7.324 10.914 1 85.88 151 MET B N 1
ATOM 3261 C CA . MET B 1 151 ? -5.723 8.555 10.336 1 85.88 151 MET B CA 1
ATOM 3262 C C . MET B 1 151 ? -6.426 8.898 9.023 1 85.88 151 MET B C 1
ATOM 3264 O O . MET B 1 151 ? -6.738 10.062 8.773 1 85.88 151 MET B O 1
ATOM 3268 N N . LEU B 1 152 ? -6.648 7.891 8.25 1 85.81 152 LEU B N 1
ATOM 3269 C CA . LEU B 1 152 ? -7.32 8.086 6.969 1 85.81 152 LEU B CA 1
ATOM 3270 C C . LEU B 1 152 ? -8.758 8.562 7.18 1 85.81 152 LEU B C 1
ATOM 3272 O O . LEU B 1 152 ? -9.25 9.406 6.438 1 85.81 152 LEU B O 1
ATOM 3276 N N . SER B 1 153 ? -9.375 7.984 8.141 1 84.38 153 SER B N 1
ATOM 3277 C CA . SER B 1 153 ? -10.734 8.406 8.477 1 84.38 153 SER B CA 1
ATOM 3278 C C . SER B 1 153 ? -10.766 9.867 8.906 1 84.38 153 SER B C 1
ATOM 3280 O O . SER B 1 153 ? -11.625 10.633 8.453 1 84.38 153 SER B O 1
ATOM 3282 N N . ALA B 1 154 ? -9.828 10.195 9.727 1 87.44 154 ALA B N 1
ATOM 3283 C CA . ALA B 1 154 ? -9.742 11.578 10.18 1 87.44 154 ALA B CA 1
ATOM 3284 C C . ALA B 1 154 ? -9.461 12.516 9.016 1 87.44 154 ALA B C 1
ATOM 3286 O O . ALA B 1 154 ? -10.016 13.617 8.945 1 87.44 154 ALA B O 1
ATOM 3287 N N . PHE B 1 155 ? -8.656 12.141 8.195 1 91 155 PHE B N 1
ATOM 3288 C CA . PHE B 1 155 ? -8.312 12.93 7.02 1 91 155 PHE B CA 1
ATOM 3289 C C . PHE B 1 155 ? -9.539 13.141 6.133 1 91 155 PHE B C 1
ATOM 3291 O O . PHE B 1 155 ? -9.805 14.266 5.695 1 91 155 PHE B O 1
ATOM 3298 N N . ASN B 1 156 ? -10.242 12.094 5.836 1 88 156 ASN B N 1
ATOM 3299 C CA . ASN B 1 156 ? -11.43 12.195 4.992 1 88 156 ASN B CA 1
ATOM 3300 C C . ASN B 1 156 ? -12.5 13.062 5.633 1 88 156 ASN B C 1
ATOM 3302 O O . ASN B 1 156 ? -13.188 13.82 4.941 1 88 156 ASN B O 1
ATOM 3306 N N . LYS B 1 157 ? -12.641 12.891 6.883 1 85.94 157 LYS B N 1
ATOM 3307 C CA . LYS B 1 157 ? -13.578 13.75 7.602 1 85.94 157 LYS B CA 1
ATOM 3308 C C . LYS B 1 157 ? -13.195 15.219 7.445 1 85.94 157 LYS B C 1
ATOM 3310 O O . LYS B 1 157 ? -14.062 16.062 7.219 1 85.94 157 LYS B O 1
ATOM 3315 N N . MET B 1 158 ? -11.969 15.461 7.609 1 88.31 158 MET B N 1
ATOM 3316 C CA . MET B 1 158 ? -11.469 16.828 7.457 1 88.31 158 MET B CA 1
ATOM 3317 C C . MET B 1 158 ? -11.703 17.344 6.043 1 88.31 158 MET B C 1
ATOM 3319 O O . MET B 1 158 ? -12.094 18.484 5.852 1 88.31 158 MET B O 1
ATOM 3323 N N . LEU B 1 159 ? -11.461 16.516 5.055 1 88.88 159 LEU B N 1
ATOM 3324 C CA . LEU B 1 159 ? -11.664 16.891 3.664 1 88.88 159 LEU B CA 1
ATOM 3325 C C . LEU B 1 159 ? -13.117 17.281 3.418 1 88.88 159 LEU B C 1
ATOM 3327 O O . LEU B 1 159 ? -13.391 18.281 2.73 1 88.88 159 LEU B O 1
ATOM 3331 N N . ARG B 1 160 ? -13.961 16.484 3.924 1 84.44 160 ARG B N 1
ATOM 3332 C CA . ARG B 1 160 ? -15.383 16.75 3.754 1 84.44 160 ARG B CA 1
ATOM 3333 C C . ARG B 1 160 ? -15.766 18.094 4.363 1 84.44 160 ARG B C 1
ATOM 3335 O O . ARG B 1 160 ? -16.547 18.844 3.775 1 84.44 160 ARG B O 1
ATOM 3342 N N . ARG B 1 161 ? -15.227 18.359 5.469 1 83.62 161 ARG B N 1
ATOM 3343 C CA . ARG B 1 161 ? -15.516 19.609 6.156 1 83.62 161 ARG B CA 1
ATOM 3344 C C . ARG B 1 161 ? -14.984 20.812 5.363 1 83.62 161 ARG B C 1
ATOM 3346 O O . ARG B 1 161 ? -15.656 21.844 5.262 1 83.62 161 ARG B O 1
ATOM 3353 N N . LYS B 1 162 ? -13.852 20.656 4.852 1 84.44 162 LYS B N 1
ATOM 3354 C CA . LYS B 1 162 ? -13.242 21.734 4.086 1 84.44 162 LYS B CA 1
ATOM 3355 C C . LYS B 1 162 ? -14 21.984 2.789 1 84.44 162 LYS B C 1
ATOM 3357 O O . LYS B 1 162 ? -14.148 23.141 2.363 1 84.44 162 LYS B O 1
ATOM 3362 N N . LYS B 1 163 ? -14.367 20.891 2.119 1 77.75 163 LYS B N 1
ATOM 3363 C CA . LYS B 1 163 ? -15.141 21.016 0.886 1 77.75 163 LYS B CA 1
ATOM 3364 C C . LYS B 1 163 ? -16.438 21.781 1.12 1 77.75 163 LYS B C 1
ATOM 3366 O O . LYS B 1 163 ? -16.875 22.547 0.257 1 77.75 163 LYS B O 1
ATOM 3371 N N . LEU B 1 164 ? -16.938 21.5 2.217 1 69.31 164 LEU B N 1
ATOM 3372 C CA . LEU B 1 164 ? -18.203 22.156 2.564 1 69.31 164 LEU B CA 1
ATOM 3373 C C . LEU B 1 164 ? -17.984 23.641 2.822 1 69.31 164 LEU B C 1
ATOM 3375 O O . LEU B 1 164 ? -18.828 24.469 2.467 1 69.31 164 LEU B O 1
ATOM 3379 N N . ASN B 1 165 ? -16.891 24 3.318 1 69.81 165 ASN B N 1
ATOM 3380 C CA . ASN B 1 165 ? -16.641 25.375 3.709 1 69.81 165 ASN B CA 1
ATOM 3381 C C . ASN B 1 165 ? -16.047 26.188 2.561 1 69.81 165 ASN B C 1
ATOM 3383 O O . ASN B 1 165 ? -16.406 27.359 2.377 1 69.81 165 ASN B O 1
ATOM 3387 N N . LYS B 1 166 ? -15.023 25.688 1.817 1 66.94 166 LYS B N 1
ATOM 3388 C CA . LYS B 1 166 ? -14.391 26.312 0.658 1 66.94 166 LYS B CA 1
ATOM 3389 C C . LYS B 1 166 ? -13.977 25.266 -0.371 1 66.94 166 LYS B C 1
ATOM 3391 O O . LYS B 1 166 ? -13.078 24.469 -0.122 1 66.94 166 LYS B O 1
ATOM 3396 N N . PRO B 1 167 ? -14.789 25.344 -1.539 1 65.06 167 PRO B N 1
ATOM 3397 C CA . PRO B 1 167 ? -14.5 24.312 -2.539 1 65.06 167 PRO B CA 1
ATOM 3398 C C . PRO B 1 167 ? -13.016 24.25 -2.9 1 65.06 167 PRO B C 1
ATOM 3400 O O . PRO B 1 167 ? -12.383 25.281 -3.127 1 65.06 167 PRO B O 1
ATOM 3403 N N . LEU B 1 168 ? -12.445 23.078 -2.629 1 61.97 168 LEU B N 1
ATOM 3404 C CA . LEU B 1 168 ? -11.039 22.828 -2.928 1 61.97 168 LEU B CA 1
ATOM 3405 C C . LEU B 1 168 ? -10.766 23 -4.418 1 61.97 168 LEU B C 1
ATOM 3407 O O . LEU B 1 168 ? -11.555 22.547 -5.254 1 61.97 168 LEU B O 1
ATOM 3411 N N . HIS B 1 169 ? -9.859 24.031 -4.855 1 59.38 169 HIS B N 1
ATOM 3412 C CA . HIS B 1 169 ? -9.469 24.219 -6.25 1 59.38 169 HIS B CA 1
ATOM 3413 C C . HIS B 1 169 ? -8.664 23.016 -6.754 1 59.38 169 HIS B C 1
ATOM 3415 O O . HIS B 1 169 ? -8.016 22.328 -5.969 1 59.38 169 HIS B O 1
ATOM 3421 N N . THR B 1 170 ? -9.047 22.531 -7.902 1 53.16 170 THR B N 1
ATOM 3422 C CA . THR B 1 170 ? -8.336 21.406 -8.492 1 53.16 170 THR B CA 1
ATOM 3423 C C . THR B 1 170 ? -7.016 21.859 -9.109 1 53.16 170 THR B C 1
ATOM 3425 O O . THR B 1 170 ? -6.309 21.047 -9.727 1 53.16 170 THR B O 1
ATOM 3428 N N . ARG B 1 171 ? -6.691 23.281 -9.055 1 48.91 171 ARG B N 1
ATOM 3429 C CA . ARG B 1 171 ? -5.621 23.609 -9.984 1 48.91 171 ARG B CA 1
ATOM 3430 C C . ARG B 1 171 ? -4.309 22.953 -9.578 1 48.91 171 ARG B C 1
ATOM 3432 O O . ARG B 1 171 ? -3.932 22.984 -8.406 1 48.91 171 ARG B O 1
ATOM 3439 N N . ILE B 1 172 ? -3.816 22.078 -10.398 1 47.03 172 ILE B N 1
ATOM 3440 C CA . ILE B 1 172 ? -2.633 21.219 -10.453 1 47.03 172 ILE B CA 1
ATOM 3441 C C . ILE B 1 172 ? -1.375 22.078 -10.477 1 47.03 172 ILE B C 1
ATOM 3443 O O . ILE B 1 172 ? -0.287 21.594 -10.797 1 47.03 172 ILE B O 1
ATOM 3447 N N . THR B 1 173 ? -1.486 23.516 -10.648 1 42.69 173 THR B N 1
ATOM 3448 C CA . THR B 1 173 ? -0.2 24.125 -10.984 1 42.69 173 THR B CA 1
ATOM 3449 C C . THR B 1 173 ? 0.804 23.922 -9.852 1 42.69 173 THR B C 1
ATOM 3451 O O . THR B 1 173 ? 1.832 24.594 -9.797 1 42.69 173 THR B O 1
ATOM 3454 N N . THR B 1 174 ? 0.384 23.594 -8.68 1 44.34 174 THR B N 1
ATOM 3455 C CA . THR B 1 174 ? 1.149 23.969 -7.496 1 44.34 174 THR B CA 1
ATOM 3456 C C . THR B 1 174 ? 2.576 23.422 -7.586 1 44.34 174 THR B C 1
ATOM 3458 O O . THR B 1 174 ? 2.826 22.422 -8.258 1 44.34 174 THR B O 1
ATOM 3461 N N . GLN B 1 175 ? 3.453 24.312 -7.328 1 47.78 175 GLN B N 1
ATOM 3462 C CA . GLN B 1 175 ? 4.844 24.016 -7.004 1 47.78 175 GLN B CA 1
ATOM 3463 C C . GLN B 1 175 ? 4.965 22.688 -6.277 1 47.78 175 GLN B C 1
ATOM 3465 O O . GLN B 1 175 ? 4.359 22.484 -5.223 1 47.78 175 GLN B O 1
ATOM 3470 N N . GLU B 1 176 ? 5.137 21.609 -7.012 1 59 176 GLU B N 1
ATOM 3471 C CA . GLU B 1 176 ? 5.309 20.219 -6.598 1 59 176 GLU B CA 1
ATOM 3472 C C . GLU B 1 176 ? 6.105 20.125 -5.301 1 59 176 GLU B C 1
ATOM 3474 O O . GLU B 1 176 ? 7.332 20.219 -5.312 1 59 176 GLU B O 1
ATOM 3479 N N . ILE B 1 177 ? 5.652 20.812 -4.18 1 63.34 177 ILE B N 1
ATOM 3480 C CA . ILE B 1 177 ? 6.34 20.609 -2.91 1 63.34 177 ILE B CA 1
ATOM 3481 C C . ILE B 1 177 ? 6.531 19.109 -2.652 1 63.34 177 ILE B C 1
ATOM 3483 O O . ILE B 1 177 ? 5.574 18.344 -2.73 1 63.34 177 ILE B O 1
ATOM 3487 N N . SER B 1 178 ? 7.773 18.875 -2.52 1 77.69 178 SER B N 1
ATOM 3488 C CA . SER B 1 178 ? 8.141 17.484 -2.266 1 77.69 178 SER B CA 1
ATOM 3489 C C . SER B 1 178 ? 7.691 17.047 -0.875 1 77.69 178 SER B C 1
ATOM 3491 O O . SER B 1 178 ? 7.387 17.875 -0.02 1 77.69 178 SER B O 1
ATOM 3493 N N . ILE B 1 179 ? 7.445 15.867 -0.676 1 80.44 179 ILE B N 1
ATOM 3494 C CA . ILE B 1 179 ? 7.105 15.266 0.608 1 80.44 179 ILE B CA 1
ATOM 3495 C C . ILE B 1 179 ? 8.125 15.688 1.663 1 80.44 179 ILE B C 1
ATOM 3497 O O . ILE B 1 179 ? 7.762 15.992 2.801 1 80.44 179 ILE B O 1
ATOM 3501 N N . ASP B 1 180 ? 9.344 15.906 1.191 1 80.06 180 ASP B N 1
ATOM 3502 C CA . ASP B 1 180 ? 10.414 16.281 2.111 1 80.06 180 ASP B CA 1
ATOM 3503 C C . ASP B 1 180 ? 10.203 17.703 2.631 1 80.06 180 ASP B C 1
ATOM 3505 O O . ASP B 1 180 ? 10.312 17.953 3.834 1 80.06 180 ASP B O 1
ATOM 3509 N N . GLU B 1 181 ? 9.953 18.531 1.769 1 87.62 181 GLU B N 1
ATOM 3510 C CA . GLU B 1 181 ? 9.711 19.922 2.148 1 87.62 181 GLU B CA 1
ATOM 3511 C C . GLU B 1 181 ? 8.484 20.031 3.051 1 87.62 181 GLU B C 1
ATOM 3513 O O . GLU B 1 181 ? 8.477 20.828 3.994 1 87.62 181 GLU B O 1
ATOM 3518 N N . ARG B 1 182 ? 7.547 19.266 2.754 1 91 182 ARG B N 1
ATOM 3519 C CA . ARG B 1 182 ? 6.328 19.312 3.553 1 91 182 ARG B CA 1
ATOM 3520 C C . ARG B 1 182 ? 6.57 18.766 4.953 1 91 182 ARG B C 1
ATOM 3522 O O . ARG B 1 182 ? 5.984 19.25 5.926 1 91 182 ARG B O 1
ATOM 3529 N N . MET B 1 183 ? 7.387 17.828 5.035 1 90.69 183 MET B N 1
ATOM 3530 C CA . MET B 1 183 ? 7.762 17.312 6.352 1 90.69 183 MET B CA 1
ATOM 3531 C C . MET B 1 183 ? 8.367 18.406 7.215 1 90.69 183 MET B C 1
ATOM 3533 O O . MET B 1 183 ? 8.016 18.547 8.383 1 90.69 183 MET B O 1
ATOM 3537 N N . ASP B 1 184 ? 9.227 19.141 6.59 1 91.56 184 ASP B N 1
ATOM 3538 C CA . ASP B 1 184 ? 9.867 20.25 7.305 1 91.56 184 ASP B CA 1
ATOM 3539 C C . ASP B 1 184 ? 8.836 21.266 7.777 1 91.56 184 ASP B C 1
ATOM 3541 O O . ASP B 1 184 ? 8.938 21.797 8.883 1 91.56 184 ASP B O 1
ATOM 3545 N N . SER B 1 185 ? 7.961 21.484 6.938 1 93.38 185 SER B N 1
ATOM 3546 C CA . SER B 1 185 ? 6.906 22.438 7.273 1 93.38 185 SER B CA 1
ATOM 3547 C C . SER B 1 185 ? 6.082 21.953 8.461 1 93.38 185 SER B C 1
ATOM 3549 O O . SER B 1 185 ? 5.773 22.734 9.367 1 93.38 185 SER B O 1
ATOM 3551 N N . VAL B 1 186 ? 5.766 20.688 8.477 1 94.56 186 VAL B N 1
ATOM 3552 C CA . VAL B 1 186 ? 4.98 20.078 9.555 1 94.56 186 VAL B CA 1
ATOM 3553 C C . VAL B 1 186 ? 5.758 20.156 10.867 1 94.56 186 VAL B C 1
ATOM 3555 O O . VAL B 1 186 ? 5.215 20.562 11.898 1 94.56 186 VAL B O 1
ATOM 3558 N N . LEU B 1 187 ? 6.953 19.812 10.773 1 94.81 187 LEU B N 1
ATOM 3559 C CA . LEU B 1 187 ? 7.793 19.859 11.961 1 94.81 187 LEU B CA 1
ATOM 3560 C C . LEU B 1 187 ? 7.938 21.281 12.477 1 94.81 187 LEU B C 1
ATOM 3562 O O . LEU B 1 187 ? 7.922 21.516 13.68 1 94.81 187 LEU B O 1
ATOM 3566 N N . GLY B 1 188 ? 8.164 22.188 11.531 1 94.38 188 GLY B N 1
ATOM 3567 C CA . GLY B 1 188 ? 8.234 23.594 11.906 1 94.38 188 GLY B CA 1
ATOM 3568 C C . GLY B 1 188 ? 7.004 24.078 12.656 1 94.38 188 GLY B C 1
ATOM 3569 O O . GLY B 1 188 ? 7.117 24.781 13.656 1 94.38 188 GLY B O 1
ATOM 3570 N N . LYS B 1 189 ? 5.887 23.672 12.203 1 94.94 189 LYS B N 1
ATOM 3571 C CA . LYS B 1 189 ? 4.629 24.047 12.836 1 94.94 189 LYS B CA 1
ATOM 3572 C C . LYS B 1 189 ? 4.535 23.484 14.258 1 94.94 189 LYS B C 1
ATOM 3574 O O . LYS B 1 189 ? 4.086 24.172 15.172 1 94.94 189 LYS B O 1
ATOM 3579 N N . LEU B 1 190 ? 4.922 22.281 14.391 1 95.19 190 LEU B N 1
ATOM 3580 C CA . LEU B 1 190 ? 4.891 21.641 15.695 1 95.19 190 LEU B CA 1
ATOM 3581 C C . LEU B 1 190 ? 5.867 22.312 16.656 1 95.19 190 LEU B C 1
ATOM 3583 O O . LEU B 1 190 ? 5.555 22.516 17.828 1 95.19 190 LEU B O 1
ATOM 3587 N N . HIS B 1 191 ? 6.93 22.719 16.125 1 92.5 191 HIS B N 1
ATOM 3588 C CA . HIS B 1 191 ? 7.961 23.344 16.922 1 92.5 191 HIS B CA 1
ATOM 3589 C C . HIS B 1 191 ? 7.5 24.703 17.438 1 92.5 191 HIS B C 1
ATOM 3591 O O . HIS B 1 191 ? 7.934 25.156 18.516 1 92.5 191 HIS B O 1
ATOM 3597 N N . GLN B 1 192 ? 6.707 25.312 16.719 1 92.81 192 GLN B N 1
ATOM 3598 C CA . GLN B 1 192 ? 6.227 26.641 17.078 1 92.81 192 GLN B CA 1
ATOM 3599 C C . GLN B 1 192 ? 5.207 26.578 18.203 1 92.81 192 GLN B C 1
ATOM 3601 O O . GLN B 1 192 ? 4.883 27.594 18.828 1 92.81 192 GLN B O 1
ATOM 3606 N N . GLN B 1 193 ? 4.836 25.375 18.5 1 91.94 193 GLN B N 1
ATOM 3607 C CA . GLN B 1 193 ? 3.846 25.219 19.562 1 91.94 193 GLN B CA 1
ATOM 3608 C C . GLN B 1 193 ? 4.516 24.953 20.906 1 91.94 193 GLN B C 1
ATOM 3610 O O . GLN B 1 193 ? 5.566 24.297 20.969 1 91.94 193 GLN B O 1
ATOM 3615 N N . VAL B 1 194 ? 3.996 25.391 22.016 1 87 194 VAL B N 1
ATOM 3616 C CA . VAL B 1 194 ? 4.562 25.281 23.359 1 87 194 VAL B CA 1
ATOM 3617 C C . VAL B 1 194 ? 4.797 23.812 23.703 1 87 194 VAL B C 1
ATOM 3619 O O . VAL B 1 194 ? 5.871 23.438 24.172 1 87 194 VAL B O 1
ATOM 3622 N N . ASN B 1 195 ? 3.949 22.891 23.438 1 89.12 195 ASN B N 1
ATOM 3623 C CA . ASN B 1 195 ? 4.102 21.484 23.781 1 89.12 195 ASN B CA 1
ATOM 3624 C C . ASN B 1 195 ? 4.34 20.625 22.547 1 89.12 195 ASN B C 1
ATOM 3626 O O . ASN B 1 195 ? 4.258 19.406 22.609 1 89.12 195 ASN B O 1
ATOM 3630 N N . HIS B 1 196 ? 4.672 21.281 21.469 1 93.12 196 HIS B N 1
ATOM 3631 C CA . HIS B 1 196 ? 4.914 20.609 20.188 1 93.12 196 HIS B CA 1
ATOM 3632 C C . HIS B 1 196 ? 3.744 19.703 19.812 1 93.12 196 HIS B C 1
ATOM 3634 O O . HIS B 1 196 ? 3.945 18.594 19.328 1 93.12 196 HIS B O 1
ATOM 3640 N N . ARG B 1 197 ? 2.637 20.188 20.172 1 92.62 197 ARG B N 1
ATOM 3641 C CA . ARG B 1 197 ? 1.424 19.406 19.953 1 92.62 197 ARG B CA 1
ATOM 3642 C C . ARG B 1 197 ? 0.382 20.219 19.188 1 92.62 197 ARG B C 1
ATOM 3644 O O . ARG B 1 197 ? 0.196 21.406 19.469 1 92.62 197 ARG B O 1
ATOM 3651 N N . LEU B 1 198 ? -0.234 19.625 18.203 1 94.62 198 LEU B N 1
ATOM 3652 C CA . LEU B 1 198 ? -1.307 20.234 17.438 1 94.62 198 LEU B CA 1
ATOM 3653 C C . LEU B 1 198 ? -2.424 19.234 17.156 1 94.62 198 LEU B C 1
ATOM 3655 O O . LEU B 1 198 ? -2.182 18.031 17.109 1 94.62 198 LEU B O 1
ATOM 3659 N N . ARG B 1 199 ? -3.592 19.844 17.047 1 93.31 199 ARG B N 1
ATOM 3660 C CA . ARG B 1 199 ? -4.656 19 16.516 1 93.31 199 ARG B CA 1
ATOM 3661 C C . ARG B 1 199 ? -4.363 18.578 15.07 1 93.31 199 ARG B C 1
ATOM 3663 O O . ARG B 1 199 ? -3.854 19.375 14.281 1 93.31 199 ARG B O 1
ATOM 3670 N N . PHE B 1 200 ? -4.773 17.375 14.734 1 94 200 PHE B N 1
ATOM 3671 C CA . PHE B 1 200 ? -4.52 16.797 13.422 1 94 200 PHE B CA 1
ATOM 3672 C C . PHE B 1 200 ? -4.988 17.734 12.312 1 94 200 PHE B C 1
ATOM 3674 O O . PHE B 1 200 ? -4.25 17.984 11.367 1 94 200 PHE B O 1
ATOM 3681 N N . ASP B 1 201 ? -6.16 18.297 12.414 1 91.62 201 ASP B N 1
ATOM 3682 C CA . ASP B 1 201 ? -6.766 19.078 11.352 1 91.62 201 ASP B CA 1
ATOM 3683 C C . ASP B 1 201 ? -6.059 20.438 11.203 1 91.62 201 ASP B C 1
ATOM 3685 O O . ASP B 1 201 ? -6.117 21.062 10.141 1 91.62 201 ASP B O 1
ATOM 3689 N N . GLU B 1 202 ? -5.305 20.844 12.211 1 92.94 202 GLU B N 1
ATOM 3690 C CA . GLU B 1 202 ? -4.625 22.141 12.203 1 92.94 202 GLU B CA 1
ATOM 3691 C C . GLU B 1 202 ? -3.379 22.094 11.32 1 92.94 202 GLU B C 1
ATOM 3693 O O . GLU B 1 202 ? -2.84 23.141 10.953 1 92.94 202 GLU B O 1
ATOM 3698 N N . LEU B 1 203 ? -2.967 20.938 11.031 1 94.44 203 LEU B N 1
ATOM 3699 C CA . LEU B 1 203 ? -1.768 20.781 10.211 1 94.44 203 LEU B CA 1
ATOM 3700 C C . LEU B 1 203 ? -2.084 21 8.734 1 94.44 203 LEU B C 1
ATOM 3702 O O . LEU B 1 203 ? -1.175 21.156 7.922 1 94.44 203 LEU B O 1
ATOM 3706 N N . PHE B 1 204 ? -3.346 21 8.438 1 93 204 PHE B N 1
ATOM 3707 C CA . PHE B 1 204 ? -3.789 21.031 7.051 1 93 204 PHE B CA 1
ATOM 3708 C C . PHE B 1 204 ? -4.348 22.391 6.691 1 93 204 PHE B C 1
ATOM 3710 O O . PHE B 1 204 ? -5.539 22.656 6.871 1 93 204 PHE B O 1
ATOM 3717 N N . GLU B 1 205 ? -3.549 23.219 6.121 1 86.62 205 GLU B N 1
ATOM 3718 C CA . GLU B 1 205 ? -3.951 24.594 5.848 1 86.62 205 GLU B CA 1
ATOM 3719 C C . GLU B 1 205 ? -4.109 24.828 4.352 1 86.62 205 GLU B C 1
ATOM 3721 O O . GLU B 1 205 ? -4.621 25.875 3.936 1 86.62 205 GLU B O 1
ATOM 3726 N N . GLU B 1 206 ? -3.789 23.859 3.564 1 83.12 206 GLU B N 1
ATOM 3727 C CA . GLU B 1 206 ? -3.738 24.047 2.117 1 83.12 206 GLU B CA 1
ATOM 3728 C C . GLU B 1 206 ? -5.141 24.109 1.519 1 83.12 206 GLU B C 1
ATOM 3730 O O . GLU B 1 206 ? -6.121 23.766 2.184 1 83.12 206 GLU B O 1
ATOM 3735 N N . GLN B 1 207 ? -5.113 24.531 0.283 1 81.25 207 GLN B N 1
ATOM 3736 C CA . GLN B 1 207 ? -6.41 24.828 -0.326 1 81.25 207 GLN B CA 1
ATOM 3737 C C . GLN B 1 207 ? -6.746 23.812 -1.412 1 81.25 207 GLN B C 1
ATOM 3739 O O . GLN B 1 207 ? -7.852 23.812 -1.954 1 81.25 207 GLN B O 1
ATOM 3744 N N . THR B 1 208 ? -5.801 23.031 -1.741 1 84.5 208 THR B N 1
ATOM 3745 C CA . THR B 1 208 ? -6.094 22.031 -2.758 1 84.5 208 THR B CA 1
ATOM 3746 C C . THR B 1 208 ? -5.984 20.625 -2.174 1 84.5 208 THR B C 1
ATOM 3748 O O . THR B 1 208 ? -5.184 20.375 -1.267 1 84.5 208 THR B O 1
ATOM 3751 N N . LYS B 1 209 ? -6.742 19.766 -2.695 1 84.88 209 LYS B N 1
ATOM 3752 C CA . LYS B 1 209 ? -6.738 18.375 -2.248 1 84.88 209 LYS B CA 1
ATOM 3753 C C . LYS B 1 209 ? -5.355 17.75 -2.396 1 84.88 209 LYS B C 1
ATOM 3755 O O . LYS B 1 209 ? -4.914 16.984 -1.529 1 84.88 209 LYS B O 1
ATOM 3760 N N . GLU B 1 210 ? -4.742 18.094 -3.441 1 84.81 210 GLU B N 1
ATOM 3761 C CA . GLU B 1 210 ? -3.406 17.562 -3.719 1 84.81 210 GLU B CA 1
ATOM 3762 C C . GLU B 1 210 ? -2.428 17.938 -2.607 1 84.81 210 GLU B C 1
ATOM 3764 O O . GLU B 1 210 ? -1.668 17.094 -2.137 1 84.81 210 GLU B O 1
ATOM 3769 N N . GLN B 1 211 ? -2.496 19.156 -2.227 1 88.94 211 GLN B N 1
ATOM 3770 C CA . GLN B 1 211 ? -1.592 19.641 -1.185 1 88.94 211 GLN B CA 1
ATOM 3771 C C . GLN B 1 211 ? -1.928 19 0.164 1 88.94 211 GLN B C 1
ATOM 3773 O O . GLN B 1 211 ? -1.033 18.734 0.971 1 88.94 211 GLN B O 1
ATOM 3778 N N . LEU B 1 212 ? -3.18 18.812 0.375 1 91.75 212 LEU B N 1
ATOM 3779 C CA . LEU B 1 212 ? -3.609 18.156 1.608 1 91.75 212 LEU B CA 1
ATOM 3780 C C . LEU B 1 212 ? -3.105 16.719 1.672 1 91.75 212 LEU B C 1
ATOM 3782 O O . LEU B 1 212 ? -2.67 16.266 2.729 1 91.75 212 LEU B O 1
ATOM 3786 N N . VAL B 1 213 ? -3.133 16.109 0.563 1 89.25 213 VAL B N 1
ATOM 3787 C CA . VAL B 1 213 ? -2.658 14.742 0.474 1 89.25 213 VAL B CA 1
ATOM 3788 C C . VAL B 1 213 ? -1.159 14.688 0.763 1 89.25 213 VAL B C 1
ATOM 3790 O O . VAL B 1 213 ? -0.687 13.797 1.474 1 89.25 213 VAL B O 1
ATOM 3793 N N . VAL B 1 214 ? -0.429 15.625 0.247 1 88.94 214 VAL B N 1
ATOM 3794 C CA . VAL B 1 214 ? 1.013 15.672 0.466 1 88.94 214 VAL B CA 1
ATOM 3795 C C . VAL B 1 214 ? 1.304 15.852 1.954 1 88.94 214 VAL B C 1
ATOM 3797 O O . VAL B 1 214 ? 2.225 15.234 2.492 1 88.94 214 VAL B O 1
ATOM 3800 N N . THR B 1 215 ? 0.579 16.656 2.572 1 92.5 215 THR B N 1
ATOM 3801 C CA . THR B 1 215 ? 0.741 16.859 4.008 1 92.5 215 THR B CA 1
ATOM 3802 C C . THR B 1 215 ? 0.474 15.562 4.77 1 92.5 215 THR B C 1
ATOM 3804 O O . THR B 1 215 ? 1.213 15.211 5.691 1 92.5 215 THR B O 1
ATOM 3807 N N . PHE B 1 216 ? -0.552 14.914 4.375 1 91.69 216 PHE B N 1
ATOM 3808 C CA . PHE B 1 216 ? -0.883 13.633 5 1 91.69 216 PHE B CA 1
ATOM 3809 C C . PHE B 1 216 ? 0.255 12.641 4.832 1 91.69 216 PHE B C 1
ATOM 3811 O O . PHE B 1 216 ? 0.659 11.977 5.793 1 91.69 216 PHE B O 1
ATOM 3818 N N . LEU B 1 217 ? 0.748 12.516 3.621 1 88.12 217 LEU B N 1
ATOM 3819 C CA . LEU B 1 217 ? 1.859 11.609 3.342 1 88.12 217 LEU B CA 1
ATOM 3820 C C . LEU B 1 217 ? 3.092 12 4.152 1 88.12 217 LEU B C 1
ATOM 3822 O O . LEU B 1 217 ? 3.812 11.133 4.648 1 88.12 217 LEU B O 1
ATOM 3826 N N . ALA B 1 218 ? 3.338 13.266 4.258 1 89.69 218 ALA B N 1
ATOM 3827 C CA . ALA B 1 218 ? 4.445 13.758 5.07 1 89.69 218 ALA B CA 1
ATOM 3828 C C . ALA B 1 218 ? 4.289 13.336 6.527 1 89.69 218 ALA B C 1
ATOM 3830 O O . ALA B 1 218 ? 5.258 12.93 7.168 1 89.69 218 ALA B O 1
ATOM 3831 N N . LEU B 1 219 ? 3.107 13.438 6.996 1 91.31 219 LEU B N 1
ATOM 3832 C CA . LEU B 1 219 ? 2.82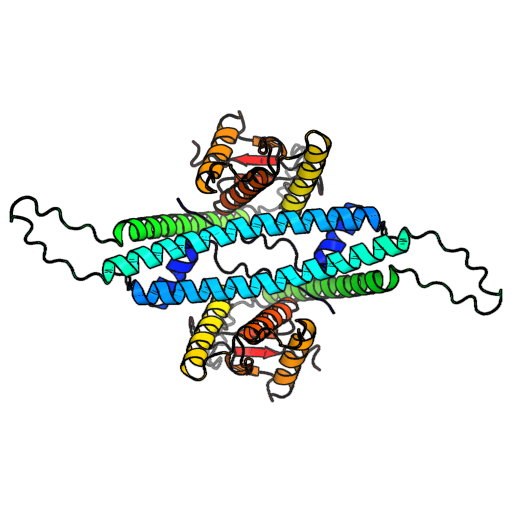 13.039 8.367 1 91.31 219 LEU B CA 1
ATOM 3833 C C . LEU B 1 219 ? 3.084 11.555 8.578 1 91.31 219 LEU B C 1
ATOM 3835 O O . LEU B 1 219 ? 3.645 11.156 9.602 1 91.31 219 LEU B O 1
ATOM 3839 N N . LEU B 1 220 ? 2.648 10.766 7.684 1 86.44 220 LEU B N 1
ATOM 3840 C CA . LEU B 1 220 ? 2.893 9.336 7.762 1 86.44 220 LEU B CA 1
ATOM 3841 C C . LEU B 1 220 ? 4.387 9.039 7.797 1 86.44 220 LEU B C 1
ATOM 3843 O O . LEU B 1 220 ? 4.836 8.18 8.562 1 86.44 220 LEU B O 1
ATOM 3847 N N . GLU B 1 221 ? 5.102 9.711 6.965 1 83.12 221 GLU B N 1
ATOM 3848 C CA . GLU B 1 221 ? 6.551 9.516 6.922 1 83.12 221 GLU B CA 1
ATOM 3849 C C . GLU B 1 221 ? 7.199 9.906 8.242 1 83.12 221 GLU B C 1
ATOM 3851 O O . GLU B 1 221 ? 8.062 9.195 8.75 1 83.12 221 GLU B O 1
ATOM 3856 N N . LEU B 1 222 ? 6.812 10.992 8.758 1 88.25 222 LEU B N 1
ATOM 3857 C CA . LEU B 1 222 ? 7.34 11.461 10.039 1 88.25 222 LEU B CA 1
ATOM 3858 C C . LEU B 1 222 ? 7.043 10.453 11.148 1 88.25 222 LEU B C 1
ATOM 3860 O O . LEU B 1 222 ? 7.875 10.242 12.031 1 88.25 222 LEU B O 1
ATOM 3864 N N . MET B 1 223 ? 5.902 9.875 11.141 1 86.06 223 MET B N 1
ATOM 3865 C CA . MET B 1 223 ? 5.527 8.844 12.109 1 86.06 223 MET B CA 1
ATOM 3866 C C . MET B 1 223 ? 6.418 7.613 11.961 1 86.06 223 MET B C 1
ATOM 3868 O O . MET B 1 223 ? 6.863 7.043 12.961 1 86.06 223 MET B O 1
ATOM 3872 N N . LYS B 1 224 ? 6.602 7.281 10.75 1 77.75 224 LYS B N 1
ATOM 3873 C CA . LYS B 1 224 ? 7.457 6.133 10.461 1 77.75 224 LYS B CA 1
ATOM 3874 C C . LYS B 1 224 ? 8.859 6.344 11.023 1 77.75 224 LYS B C 1
ATOM 3876 O O . LYS B 1 224 ? 9.477 5.41 11.547 1 77.75 224 LYS B O 1
ATOM 3881 N N . ARG B 1 225 ? 9.352 7.57 10.852 1 78.38 225 ARG B N 1
ATOM 3882 C CA . ARG B 1 225 ? 10.688 7.914 11.32 1 78.38 225 ARG B CA 1
ATOM 3883 C C . ARG B 1 225 ? 10.688 8.195 12.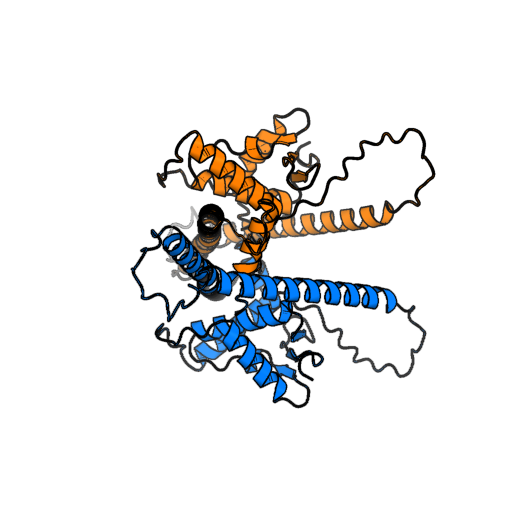82 1 78.38 225 ARG B C 1
ATOM 3885 O O . ARG B 1 225 ? 11.727 8.539 13.391 1 78.38 225 ARG B O 1
ATOM 3892 N N . LYS B 1 226 ? 9.516 8.125 13.367 1 82.19 226 LYS B N 1
ATOM 3893 C CA . LYS B 1 226 ? 9.328 8.289 14.805 1 82.19 226 LYS B CA 1
ATOM 3894 C C . LYS B 1 226 ? 9.641 9.727 15.242 1 82.19 226 LYS B C 1
ATOM 3896 O O . LYS B 1 226 ? 10.117 9.953 16.359 1 82.19 226 LYS B O 1
ATOM 3901 N N . LEU B 1 227 ? 9.469 10.609 14.312 1 87.25 227 LEU B N 1
ATOM 3902 C CA . LEU B 1 227 ? 9.672 12.023 14.617 1 87.25 227 LEU B CA 1
ATOM 3903 C C . LEU B 1 227 ? 8.383 12.664 15.133 1 87.25 227 LEU B C 1
ATOM 3905 O O . LEU B 1 227 ? 8.422 13.742 15.727 1 87.25 227 LEU B O 1
ATOM 3909 N N . VAL B 1 228 ? 7.312 12 14.828 1 91 228 VAL B N 1
ATOM 3910 C CA . VAL B 1 228 ? 6.02 12.453 15.328 1 91 228 VAL B CA 1
ATOM 3911 C C . VAL B 1 228 ? 5.199 11.25 15.797 1 91 228 VAL B C 1
ATOM 3913 O O . VAL B 1 228 ? 5.426 10.125 15.352 1 91 228 VAL B O 1
ATOM 3916 N N . GLU B 1 229 ? 4.32 11.508 16.719 1 88.75 229 GLU B N 1
ATOM 3917 C CA . GLU B 1 229 ? 3.357 10.516 17.188 1 88.75 229 GLU B CA 1
ATOM 3918 C C . GLU B 1 229 ? 1.934 11.062 17.125 1 88.75 229 GLU B C 1
ATOM 3920 O O . GLU B 1 229 ? 1.707 12.25 17.344 1 88.75 229 GLU B O 1
ATOM 3925 N N . VAL B 1 230 ? 1.062 10.164 16.781 1 89 230 VAL B N 1
ATOM 3926 C CA . VAL B 1 230 ? -0.346 10.539 16.719 1 89 230 VAL B CA 1
ATOM 3927 C C . VAL B 1 230 ? -1.114 9.828 17.844 1 89 230 VAL B C 1
ATOM 3929 O O . VAL B 1 230 ? -0.935 8.633 18.062 1 89 230 VAL B O 1
ATOM 3932 N N . GLU B 1 231 ? -1.919 10.594 18.484 1 85.5 231 GLU B N 1
ATOM 3933 C CA . GLU B 1 231 ? -2.662 10.055 19.625 1 85.5 231 GLU B CA 1
ATOM 3934 C C . GLU B 1 231 ? -4.148 10.383 19.516 1 85.5 231 GLU B C 1
ATOM 3936 O O . GLU B 1 231 ? -4.527 11.352 18.859 1 85.5 231 GLU B O 1
ATOM 3941 N N . GLN B 1 232 ? -4.902 9.445 20.062 1 83.44 232 GLN B N 1
ATOM 3942 C CA . GLN B 1 232 ? -6.344 9.648 20.156 1 83.44 232 GLN B CA 1
ATOM 3943 C C . GLN B 1 232 ? -6.844 9.32 21.562 1 83.44 232 GLN B C 1
ATOM 3945 O O . GLN B 1 232 ? -6.414 8.336 22.172 1 83.44 232 GLN B O 1
ATOM 3950 N N . ALA B 1 233 ? -7.699 10.25 22.109 1 74.38 233 ALA B N 1
ATOM 3951 C CA . ALA B 1 233 ? -8.227 10.023 23.453 1 74.38 233 ALA B CA 1
ATOM 3952 C C . ALA B 1 233 ? -9.18 8.836 23.484 1 74.38 233 ALA B C 1
ATOM 3954 O O . ALA B 1 233 ? -9.156 8.023 24.406 1 74.38 233 ALA B O 1
ATOM 3955 N N . GLU B 1 234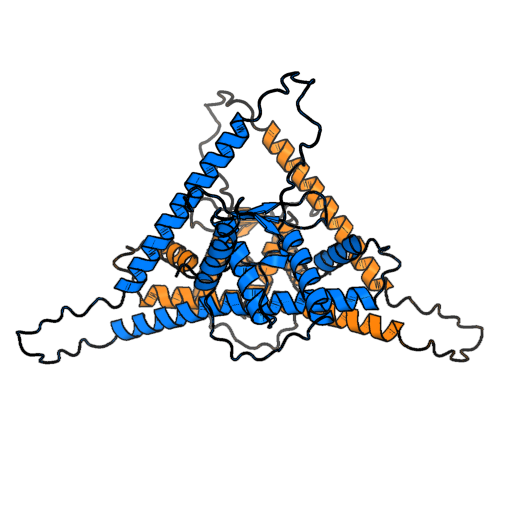 ? -10.109 8.789 22.562 1 72.88 234 GLU B N 1
ATOM 3956 C CA . GLU B 1 234 ? -11.062 7.699 22.391 1 72.88 234 GLU B CA 1
ATOM 3957 C C . GLU B 1 234 ? -11.297 7.391 20.922 1 72.88 234 GLU B C 1
ATOM 3959 O O . GLU B 1 234 ? -10.922 8.18 20.047 1 72.88 234 GLU B O 1
ATOM 3964 N N . SER B 1 235 ? -11.828 6.188 20.766 1 66.19 235 SER B N 1
ATOM 3965 C CA . SER B 1 235 ? -12.117 5.809 19.391 1 66.19 235 SER B CA 1
ATOM 3966 C C . SER B 1 235 ? -12.961 6.871 18.688 1 66.19 235 SER B C 1
ATOM 3968 O O . SER B 1 235 ? -13.945 7.359 19.25 1 66.19 235 SER B O 1
ATOM 3970 N N . PHE B 1 236 ? -12.484 7.328 17.609 1 66.06 236 PHE B N 1
ATOM 3971 C CA . PHE B 1 236 ? -13.18 8.234 16.703 1 66.06 236 PHE B CA 1
ATOM 3972 C C . PHE B 1 236 ? -13.078 9.672 17.188 1 66.06 236 PHE B C 1
ATOM 3974 O O . PHE B 1 236 ? -13.734 10.57 16.656 1 66.06 236 PHE B O 1
ATOM 3981 N N . ALA B 1 237 ? -12.336 9.812 18.359 1 76.56 237 ALA B N 1
ATOM 3982 C CA . ALA B 1 237 ? -12.102 11.18 18.844 1 76.56 237 ALA B CA 1
ATOM 3983 C C . ALA B 1 237 ? -11.125 11.914 17.938 1 76.56 237 ALA B C 1
ATOM 3985 O O . ALA B 1 237 ? -10.578 11.336 17 1 76.56 237 ALA B O 1
ATOM 3986 N N . ASP B 1 238 ? -10.984 13.172 18.328 1 83.5 238 ASP B N 1
ATOM 3987 C CA . ASP B 1 238 ? -10.023 13.977 17.578 1 83.5 238 ASP B CA 1
ATOM 3988 C C . ASP B 1 238 ? -8.609 13.438 17.734 1 83.5 238 ASP B C 1
ATOM 3990 O O . ASP B 1 238 ? -8.242 12.914 18.781 1 83.5 238 ASP B O 1
ATOM 3994 N N . LEU B 1 239 ? -7.887 13.539 16.641 1 91.06 239 LEU B N 1
ATOM 3995 C CA . LEU B 1 239 ? -6.492 13.102 16.641 1 91.06 239 LEU B CA 1
ATOM 3996 C C . LEU B 1 239 ? -5.562 14.266 16.969 1 91.06 239 LEU B C 1
ATOM 3998 O O . LEU B 1 239 ? -5.809 15.398 16.547 1 91.06 239 LEU B O 1
ATOM 4002 N N . TYR B 1 240 ? -4.535 13.953 17.766 1 91.62 240 TYR B N 1
ATOM 4003 C CA . TYR B 1 240 ? -3.492 14.93 18.062 1 91.62 240 TYR B CA 1
ATOM 4004 C C . TYR B 1 240 ? -2.131 14.438 17.594 1 91.62 240 TYR B C 1
ATOM 4006 O O . TYR B 1 240 ? -1.839 13.242 17.656 1 91.62 240 TYR B O 1
ATOM 4014 N N . VAL B 1 241 ? -1.346 15.391 17.141 1 93.5 241 VAL B N 1
ATOM 4015 C CA . VAL B 1 241 ? -0.004 15.086 16.641 1 93.5 241 VAL B CA 1
ATOM 4016 C C . VAL B 1 241 ? 1.037 15.711 17.578 1 93.5 241 VAL B C 1
ATOM 4018 O O . VAL B 1 241 ? 0.965 16.891 17.891 1 93.5 241 VAL B O 1
ATOM 4021 N N . GLN B 1 242 ? 1.938 14.852 18.016 1 93 242 GLN B N 1
ATOM 4022 C CA . GLN B 1 242 ? 2.984 15.281 18.938 1 93 242 GLN B CA 1
ATOM 4023 C C . GLN B 1 242 ? 4.367 15.133 18.312 1 93 242 GLN B C 1
ATOM 4025 O O . GLN B 1 242 ? 4.723 14.055 17.828 1 93 242 GLN B O 1
ATOM 4030 N N . GLY B 1 243 ? 5.094 16.234 18.219 1 92.25 243 GLY B N 1
ATOM 4031 C CA . GLY B 1 243 ? 6.488 16.141 17.812 1 92.25 243 GLY B CA 1
ATOM 4032 C C . GLY B 1 243 ? 7.375 15.508 18.875 1 92.25 243 GLY B C 1
ATOM 4033 O O . GLY B 1 243 ? 7.145 15.68 20.078 1 92.25 243 GLY B O 1
ATOM 4034 N N . LYS B 1 244 ? 8.234 14.586 18.438 1 81.44 244 LYS B N 1
ATOM 4035 C CA . LYS B 1 244 ? 9.156 13.977 19.391 1 81.44 244 LYS B CA 1
ATOM 4036 C C . LYS B 1 244 ? 10.477 14.742 19.453 1 81.44 244 LYS B C 1
ATOM 4038 O O . LYS B 1 244 ? 10.969 15.219 18.422 1 81.44 244 LYS B O 1
ATOM 4043 N N . GLY B 1 245 ? 10.859 15.57 20.375 1 61.22 245 GLY B N 1
ATOM 4044 C CA . GLY B 1 245 ? 11.938 16.5 20.641 1 61.22 245 GLY B CA 1
ATOM 4045 C C . GLY B 1 245 ? 13.305 15.852 20.641 1 61.22 245 GLY B C 1
ATOM 4046 O O . GLY B 1 245 ? 14.297 16.469 21.047 1 61.22 245 GLY B O 1
ATOM 4047 N N . GLU B 1 246 ? 13.625 14.641 20.734 1 52.47 246 GLU B N 1
ATOM 4048 C CA . GLU B 1 246 ? 15.07 14.656 20.938 1 52.47 246 GLU B CA 1
ATOM 4049 C C . GLU B 1 246 ? 15.781 15.352 19.766 1 52.47 246 GLU B C 1
ATOM 4051 O O . GLU B 1 246 ? 16.812 15.992 19.953 1 52.47 246 GLU B O 1
ATOM 4056 N N . GLU B 1 247 ? 15.406 15.102 18.609 1 46.84 247 GLU B N 1
ATOM 4057 C CA . GLU B 1 247 ? 16.109 15.859 17.578 1 46.84 247 GLU B CA 1
ATOM 4058 C C . GLU B 1 247 ? 15.539 17.266 17.453 1 46.84 247 GLU B C 1
ATOM 4060 O O . GLU B 1 247 ? 16.062 18.094 16.688 1 46.84 247 GLU B O 1
ATOM 4065 N N . LEU B 1 248 ? 14.453 17.531 17.891 1 43.06 248 LEU B N 1
ATOM 4066 C CA . LEU B 1 248 ? 13.953 18.906 17.922 1 43.06 248 LEU B CA 1
ATOM 4067 C C . LEU B 1 248 ? 14.594 19.688 19.062 1 43.06 248 LEU B C 1
ATOM 4069 O O . LEU B 1 248 ? 14.477 20.922 19.109 1 43.06 248 LEU B O 1
ATOM 4073 N N . SER B 1 249 ? 14.977 19.188 20.141 1 36.41 249 SER B N 1
ATOM 4074 C CA . SER B 1 249 ? 15.773 19.969 21.078 1 36.41 249 SER B CA 1
ATOM 4075 C C . SER B 1 249 ? 17.172 20.219 20.531 1 36.41 249 SER B C 1
ATOM 4077 O O . SER B 1 249 ? 17.734 19.391 19.812 1 36.41 249 SER B O 1
#

Sequence (498 aa):
MVEMNFKVDAFEGPLDLLLHLIGQLEVDIYDIPMAEITDQYMEFVHTMQEMELDVASEYLVMAATLLAIKSKMLLPKQELEIDYDTLEEEEDPRDALVEKLMEYKRFKEAAKELKEKEAERSFYFSKPPMDLAEYDDGTKVAELDVSLNDMLSAFNKMLRRKKLNKPLHTRITTQEISIDERMDSVLGKLHQQVNHRLRFDELFEEQTKEQLVVTFLALLELMKRKLVEVEQAESFADLYVQGKGEELSMVEMNFKVDAFEGPLDLLLHLIGQLEVDIYDIPMAEITDQYMEFVHTMQEMELDVASEYLVMAATLLAIKSKMLLPKQELEIDYDTLEEEEDPRDALVEKLMEYKRFKEAAKELKEKEAERSFYFSKPPMDLAEYDDGTKVAELDVSLNDMLSAFNKMLRRKKLNKPLHTRITTQEISIDERMDSVLGKLHQQVNHRLRFDELFEEQTKEQLVVTFLALLELMKRKLVEVEQAESFADLYVQGKGEELS

Foldseek 3Di:
DLQPQPPLPQAPDLVRVLVVVCVVVVHDPVDDPCVVSVVLSVLLVVLNVLSVVLSVVVVVVVVVLVVVLVVVVPDPPPPPPPDPPPPVVPPNSCVVVVVSVVVNVVLVVVLVVVVVVVVVVVVVVPPDPPPPVPPPDPPPLVFDAQDSNLLSVLLSVLVVVLCVVANADQPPPDDPPRLVNLLVVLQVVLLPDPQSKDWPSVSQDDRHSSVSSSNSSSLSVCVSSVQKDWTDSDVNHTIMIHGDCPVVD/DLQPQDPLPQAPDLVRVLVVVCVVVVHDPVDDPCVVSVVLSVLLVVLNVLSVVLSVVVVVVVVVLVVVLVVVVPDPPPPPPPDPPPPVVPPNSCVVVVVSVVVNVVLVVVLVVVVVVVVVVVVVVPPDPPPPVPPPPPQPLVFDAQDSNLLSVLLSVLVVVLCVVANQDQPPPDPPPRLVNLLVVLQVVLLPDPQSKDWPSVSQDDRHSSVSSSNSSSLSVCVSSVQKDWTDSDVVHTIMIHGDPPVVD

pLDDT: mean 76.25, std 20.49, range [23.08, 96.94]

Solvent-accessible surface area (backbone atoms only — not comparable to full-atom values): 28381 Å² total; per-residue (Å²): 124,78,60,56,29,69,60,80,68,54,53,52,20,51,63,52,44,50,52,50,52,38,57,73,68,68,52,52,75,91,62,61,60,45,64,61,52,38,53,53,50,51,51,51,52,52,51,50,51,53,49,48,50,57,41,50,46,53,43,51,51,48,47,51,51,40,49,50,40,33,51,58,70,66,46,74,71,70,75,64,83,63,66,85,80,74,67,69,74,76,73,61,76,55,49,66,57,39,51,51,46,51,52,49,52,51,50,54,51,51,46,51,51,53,50,52,52,48,53,49,48,56,60,61,64,63,58,73,86,65,79,73,70,72,80,66,68,82,73,68,64,58,67,43,86,65,47,63,50,54,51,50,50,51,49,51,52,48,49,53,52,41,44,71,73,50,72,54,49,80,76,77,76,61,79,80,69,46,48,49,59,41,34,52,51,53,52,51,56,27,63,73,30,93,78,16,51,42,51,50,71,73,75,58,76,63,62,29,61,69,54,43,45,41,47,51,50,18,48,52,39,34,38,72,65,59,45,30,47,62,35,24,72,47,93,91,43,71,46,33,38,34,52,46,50,77,83,70,98,126,78,61,58,32,69,60,80,67,54,54,52,21,50,61,52,44,49,51,50,51,40,57,74,67,67,54,51,75,91,61,62,59,45,64,62,53,39,53,52,49,51,50,50,52,54,50,50,50,52,48,48,50,56,42,51,46,52,42,49,51,47,47,50,51,39,51,50,41,33,51,60,68,66,46,74,72,70,74,63,85,64,65,85,80,76,68,69,75,77,72,62,75,56,50,67,56,39,52,51,47,52,52,50,50,52,52,54,50,50,44,51,52,52,50,50,51,50,53,50,48,57,59,61,66,63,59,74,84,66,78,73,70,74,78,65,66,83,71,66,65,57,68,43,86,65,47,64,50,52,52,52,51,53,48,52,53,49,49,54,53,41,44,72,73,51,73,54,48,78,76,75,77,61,78,79,70,47,49,49,58,41,34,51,51,54,51,52,56,25,62,72,30,95,78,17,51,42,52,51,71,73,75,57,78,63,62,28,62,68,53,41,44,42,46,52,50,17,50,52,39,34,38,73,66,58,44,30,46,62,36,26,69,46,92,90,44,70,47,33,36,33,54,49,46,78,82,68,98

=== Feature glossary ===
A reading guide for the features in this record.

Start from the sequence.

  · Sequence gives the chain of amino acids in standard one-letter code (A=alanine, C=cysteine, …, Y=tyrosine), read N→C. It is the only feature that is directly encoded by the gene; all structural features are derived from the folded form of this sequence.

Fold it, and you get atomic coordinates and the backbone conformation that goes with them.

  · The mmCIF table is the protein's shape written out atom by atom. For each backbone N, Cα, C, and carbonyl O, it records an (x, y, z) coordinate triple in Å plus the residue type, chain letter, and residue number.

  · Backbone dihedral angles. Every residue except chain termini has a φ (preceding-C → N → Cα → C) and a ψ (N → Cα → C → next-N). They are reported in degrees following the IUPAC sign convention. Secondary structure is essentially a statement about which (φ, ψ) basin each residue occupies.

  · DSSP 8-state secondary structure assigns each residue one of H (α-helix), G (3₁₀-helix), I (π-helix), E (extended β-strand), B (isolated β-bridge), T (hydrogen-bonded turn), S (bend), or '-' (coil). The assignment is computed from backbone hydrogen-bond geometry via the Kabsch–Sander algorithm.

  · P-SEA three-state annotation labels each residue as helix, strand, or coil based purely on the geometry of the Cα trace. It serves as a fallback when the full backbone (and thus DSSP) is unavailable.

Summarize the fold with a handful of shape descriptors and a per-residue structural alphabet.

  · Radius of gyration (Rg) is the root-mean-square distance of Cα atoms from their centroid — a single number for overall size and compactness. A globular domain of N residues has Rg ≈ 2.2·N^0.38 Å; an extended or disordered chain has a much larger Rg. The Cα contact count is the number of residue pairs whose Cα atoms are within 8 Å and are more than four positions apart in sequence — a standard proxy for tertiary packing density. The bounding box is the smallest axis-aligned box enclosing all Cα atoms.

  · Foldseek's 3Di representation compresses backbone geometry into a per-residue letter drawn from a learned twenty-state alphabet. It captures the tertiary interaction pattern around each residue — which residues are packed against it in space, regardless of where they are in sequence.

  · Accessible surface area quantifies burial. A residue with SASA near zero is packed into the hydrophobic core; one with SASA >100 Å² sits on the surface. Computed here via the Shrake–Rupley numerical algorithm with a 1.4 Å probe.

Ask how reliable the model is.

  · For AlphaFold models, the B-factor field carries pLDDT — the model's own estimate of local accuracy on a 0–100 scale. Regions with pLDDT<50 should be treated as essentially unmodeled; they often correspond to intrinsically disordered segments.

  · For experimental (PDB) structures, the B-factor (temperature factor) quantifies the positional spread of each atom in the crystal — a combination of thermal vibration and static disorder — in units of Å². High B-factors mark flexible loops or poorly resolved regions; low B-factors mark the rigid, well-ordered core.

  · PAE(i, j) answers: if I align the predicted and true structures on residue i, how far off (in Å) do I expect residue j to be? A block-diagonal PAE matrix with low values on the blocks and high values off-diagonal is the signature of a multi-domain protein with confidently predicted domains but uncertain inter-domain orientation.

Place it in context: what it resembles, what it is annotated as, and how it looks.

  · Structural nearest neighbors (via Foldseek easy-search vs the PDB). Reported per hit: target PDB id, E-value, and alignment TM-score. A TM-score above ~0.5 is the conventional threshold for 'same fold'.

  · Functional annotations link the protein to curated databases. InterPro entries identify conserved domains and families by matching the sequence against member-database signatures (Pfam, PROSITE, CDD, …). Gene Ontology (GO) terms describe molecular function, biological process, and cellular component in a controlled vocabulary. CATH places the structure in a hierarchical fold classification (Class/Architecture/Topology/Homologous-superfamily). The organism is the source species.

  · Plot images: a contact map (which residues are close in 3D, as an N×N binary image), a Ramachandran scatter (backbone torsion angles, revealing secondary-structure composition at a glance), and — for AlphaFold structures — a PAE heatmap (pairwise prediction confidence).

  · Structure images are PyMOL renders from six orthogonal camera directions. Cartoon representation draws helices as coils and strands as arrows; sticks shows the backbone as bonds; surface shows the solvent-excluded envelope. Rainbow coloring maps sequence position to hue (blue→red, N→C); chain coloring assigns a distinct color per polypeptide.